Protein AF-A0A4Q3FQP2-F1 (afdb_monomer_lite)

Foldseek 3Di:
DDQWQEEEEQEALAAPPDPQLLVLLLVVLVVCVVSNHEYEYQQACGHSVVSSQVSNVVSVHAYEHEYEPVVCVVRVGDPPHPYYHYDPDDVVSLVVSVVRGQAYEYDDYDPVSVVSVVVVVVCVVVVVDDRYYYYPQTPNSCVCQADPVRAGADNVRHGDDPVNVVDPDDDPFDKDKDKDKDKDWDWDQDPFWIKIKIKMKMWIWIFTPRDPDGQWIKIKIKIKIKIKTWGDQDQQKIKIKIKIKMKMFIDTPHNFAFFAGKIKIKIKIKIKMWGDDDQKIKIKMKMKMKMKMWGDWDQDPNRTQWDIAIDIDIDMKMKMKMKGPPDPFKIKIKMKIKDKDDDDRSQAITAGADPVQQAGEDHNVPQHIKMKTKIKMKMWGDDQFKTKMKMKMKMKIFFDKDWDFDVPQWDWDQDPVRDTDIHTYIHIGTFIKMKIWMKMWMWGPPDPFWIWIKIWIAMFMARPRVGAGEAQGFATKIKIKIKGQDDDPQWHRWIKMKMKIKGDWACGHDPRADDTFHIDIKIKIKTKIWGCPPPWTKIKMKIKIRQVQDFGDTSNDCFAQRNRDVVGSHGGDTDDGIDIDIDIDTDDDPDD

Secondary structure (DSSP, 8-state):
-PPP-EEEEE--S--TT-HHHHHHHHHHHHHHHHTTPEEEE--B-SHHHHHHHHHHHHTT--EEEEEEHHHHTTTTB-TTSSEEEEESSHHHHHHHHHHT-SEEEE-S--HHHHHHHHHHHHHHHTTS----EEE--GGGTTTTTB-TTS-BB-TTSPBP-TTGGG--PPPSSEEEEEEEEEEEEEEEEETTEEEEEEEEEEEEEEEEESSSS-SEEEEEEEEEEEEEEEEPPBTTEEEEEEEEEEEEEEEE-SSB-SS--EEEEEEEEEEEEEEEETTEEEEEEEEEEEEEEEEPPEEETTEEEE--EEEEEEEEEEEEEEEEEEETTEEEEEEEEEEEEPPPHHHHH-EEEEGGGTEEEE--TTPPPEEEEEEEEEEEEE-SSEEEEEEEEEEEEEEEEEEEEEEEEEEEEE-TTS-EEEEEEEEEEEEEEEEEEEEEEEEEEEETTEEEEEEEEEEEEEETTTTEEPSSPPPPEEEEEEEE----TTEEEEEEEEEEEEEPPB----TTT---B--EEEEEEEEEEEEEETTEEEEEEEEEESTT------TT-TTSTTTS-SSSTT--PPPP-SEEEEEEE-------

Radius of gyration: 34.85 Å; chains: 1; bounding box: 79×63×95 Å

pLDDT: mean 92.86, std 7.22, range [47.91, 98.69]

Structure (mmCIF, N/CA/C/O backbone):
data_AF-A0A4Q3FQP2-F1
#
_entry.id   AF-A0A4Q3FQP2-F1
#
loop_
_atom_site.group_PDB
_atom_site.id
_atom_site.type_symbol
_atom_site.label_atom_id
_atom_site.label_alt_id
_atom_site.label_comp_id
_atom_site.label_asym_id
_atom_site.label_entity_id
_atom_site.label_seq_id
_atom_site.pdbx_PDB_ins_code
_atom_site.Cartn_x
_atom_site.Cartn_y
_atom_site.Cartn_z
_atom_site.occupancy
_atom_site.B_iso_or_equiv
_atom_site.auth_seq_id
_atom_site.auth_comp_id
_atom_site.auth_asym_id
_atom_site.auth_atom_id
_atom_site.pdbx_PDB_model_num
ATOM 1 N N . MET A 1 1 ? 55.016 -7.166 -27.512 1.00 53.62 1 MET A N 1
ATOM 2 C CA . MET A 1 1 ? 53.764 -7.860 -27.885 1.00 53.62 1 MET A CA 1
ATOM 3 C C . MET A 1 1 ? 54.142 -9.128 -28.628 1.00 53.62 1 MET A C 1
ATOM 5 O O . MET A 1 1 ? 55.042 -9.060 -29.457 1.00 53.62 1 MET A O 1
ATOM 9 N N . ASN A 1 2 ? 53.525 -10.265 -28.299 1.00 61.00 2 ASN A N 1
ATOM 10 C CA . ASN A 1 2 ? 53.725 -11.503 -29.057 1.00 61.00 2 ASN A CA 1
ATOM 11 C C . ASN A 1 2 ? 53.200 -11.321 -30.487 1.00 61.00 2 ASN A C 1
ATOM 13 O O . ASN A 1 2 ? 52.238 -10.586 -30.706 1.00 61.00 2 ASN A O 1
ATOM 17 N N . LYS A 1 3 ? 53.842 -11.973 -31.457 1.00 80.12 3 LYS A N 1
ATOM 18 C CA . LYS A 1 3 ? 53.372 -11.993 -32.844 1.00 80.12 3 LYS A CA 1
ATOM 19 C C . LYS A 1 3 ? 52.034 -12.744 -32.898 1.00 80.12 3 LYS A C 1
ATOM 21 O O . LYS A 1 3 ? 51.997 -13.911 -32.520 1.00 80.12 3 LYS A O 1
ATOM 26 N N . LEU A 1 4 ? 50.964 -12.077 -33.336 1.00 89.38 4 LEU A N 1
ATOM 27 C CA . LEU A 1 4 ? 49.653 -12.699 -33.555 1.00 89.38 4 LEU A CA 1
ATOM 28 C C . LEU A 1 4 ? 49.734 -13.584 -34.804 1.00 89.38 4 LEU A C 1
ATOM 30 O O . LEU A 1 4 ? 50.035 -13.073 -35.880 1.00 89.38 4 LEU A O 1
ATOM 34 N N . ASN A 1 5 ? 49.483 -14.887 -34.671 1.00 94.81 5 ASN A N 1
ATOM 35 C CA . ASN A 1 5 ? 49.400 -15.807 -35.812 1.00 94.81 5 ASN A CA 1
ATOM 36 C C . ASN A 1 5 ? 47.943 -16.154 -36.148 1.00 94.81 5 ASN A C 1
ATOM 38 O O . ASN A 1 5 ? 47.645 -16.569 -37.268 1.00 94.81 5 ASN A O 1
ATOM 42 N N . SER A 1 6 ? 47.036 -15.982 -35.185 1.00 96.81 6 SER A N 1
ATOM 43 C CA . SER A 1 6 ? 45.615 -16.293 -35.312 1.00 96.81 6 SER A CA 1
ATOM 44 C C . SER A 1 6 ? 44.744 -15.293 -34.550 1.00 96.81 6 SER A C 1
ATOM 46 O O . SER A 1 6 ? 45.098 -14.863 -33.451 1.00 96.81 6 SER A O 1
ATOM 48 N N . VAL A 1 7 ? 43.598 -14.919 -35.115 1.00 97.56 7 VAL A N 1
ATOM 49 C CA . VAL A 1 7 ? 42.620 -14.031 -34.471 1.00 97.56 7 VAL A CA 1
ATOM 50 C C . VAL A 1 7 ? 41.221 -14.611 -34.618 1.00 97.56 7 VAL A C 1
ATOM 52 O O . VAL A 1 7 ? 40.803 -14.966 -35.720 1.00 97.56 7 VAL A O 1
ATOM 55 N N . CYS A 1 8 ? 40.493 -14.671 -33.506 1.00 97.69 8 CYS A N 1
ATOM 56 C CA . CYS A 1 8 ? 39.078 -15.000 -33.506 1.00 97.69 8 CYS A CA 1
ATOM 57 C C . CYS A 1 8 ? 38.264 -13.781 -33.941 1.00 97.69 8 CYS A C 1
ATOM 59 O O . CYS A 1 8 ? 38.445 -12.707 -33.368 1.00 97.69 8 CYS A O 1
ATOM 61 N N . VAL A 1 9 ? 37.354 -13.936 -34.898 1.00 97.19 9 VAL A N 1
ATOM 62 C CA . VAL A 1 9 ? 36.410 -12.887 -35.288 1.00 97.19 9 VAL A CA 1
ATOM 63 C C . VAL A 1 9 ? 34.997 -13.298 -34.892 1.00 97.19 9 VAL A C 1
ATOM 65 O O . VAL A 1 9 ? 34.402 -14.192 -35.497 1.00 97.19 9 VAL A O 1
ATOM 68 N N . TYR A 1 10 ? 34.445 -12.610 -33.894 1.00 95.81 10 TYR A N 1
ATOM 69 C CA . TYR A 1 10 ? 33.033 -12.703 -33.534 1.00 95.81 10 TYR A CA 1
ATOM 70 C C . TYR A 1 10 ? 32.243 -11.690 -34.362 1.00 95.81 10 TYR A C 1
ATOM 72 O O . TYR A 1 10 ? 32.561 -10.500 -34.377 1.00 95.81 10 TYR A O 1
ATOM 80 N N . CYS A 1 11 ? 31.224 -12.149 -35.086 1.00 91.94 11 CYS A N 1
ATOM 81 C CA . CYS A 1 11 ? 30.434 -11.294 -35.969 1.00 91.94 11 CYS A CA 1
ATOM 82 C C . CYS A 1 11 ? 29.012 -11.827 -36.179 1.00 91.94 11 CYS A C 1
ATOM 84 O O . CYS A 1 11 ? 28.709 -12.977 -35.856 1.00 91.94 11 CYS A O 1
ATOM 86 N N . GLY A 1 12 ? 28.118 -10.975 -36.688 1.00 85.69 12 GLY A N 1
ATOM 87 C CA . GLY A 1 12 ? 26.713 -11.324 -36.882 1.00 85.69 12 GLY A CA 1
ATOM 88 C C . GLY A 1 12 ? 26.451 -12.309 -38.031 1.00 85.69 12 GLY A C 1
ATOM 89 O O . GLY A 1 12 ? 27.048 -12.233 -39.105 1.00 85.69 12 GLY A O 1
ATOM 90 N N . SER A 1 13 ? 25.450 -13.174 -37.857 1.00 80.06 13 SER A N 1
ATOM 91 C CA . SER A 1 13 ? 24.893 -14.033 -38.919 1.00 80.06 13 SER A CA 1
ATOM 92 C C . SER A 1 13 ? 24.007 -13.282 -39.926 1.00 80.06 13 SER A C 1
ATOM 94 O O . SER A 1 13 ? 23.486 -13.883 -40.864 1.00 80.06 13 SER A O 1
ATOM 96 N N . ASN A 1 14 ? 23.854 -11.962 -39.775 1.00 82.00 14 ASN A N 1
ATOM 97 C CA . ASN A 1 14 ? 23.130 -11.088 -40.695 1.00 82.00 14 ASN A CA 1
ATOM 98 C C . ASN A 1 14 ? 24.009 -9.889 -41.074 1.00 82.00 14 ASN A C 1
ATOM 100 O O . ASN A 1 14 ? 24.557 -9.231 -40.196 1.00 82.00 14 ASN A O 1
ATOM 104 N N . PHE A 1 15 ? 24.137 -9.620 -42.374 1.00 81.75 15 PHE A N 1
ATOM 105 C CA . PHE A 1 15 ? 24.925 -8.506 -42.906 1.00 81.75 15 PHE A CA 1
ATOM 106 C C . PHE A 1 15 ? 24.093 -7.235 -43.130 1.00 81.75 15 PHE A C 1
ATOM 108 O O . PHE A 1 15 ? 24.687 -6.178 -43.231 1.00 81.75 15 PHE A O 1
ATOM 115 N N . ASN A 1 16 ? 22.757 -7.327 -43.213 1.00 79.44 16 ASN A N 1
ATOM 116 C CA . ASN A 1 16 ? 21.790 -6.237 -43.452 1.00 79.44 16 ASN A CA 1
ATOM 117 C C . ASN A 1 16 ? 22.019 -5.302 -44.671 1.00 79.44 16 ASN A C 1
ATOM 119 O O . ASN A 1 16 ? 21.120 -4.531 -44.994 1.00 79.44 16 ASN A O 1
ATOM 123 N N . GLY A 1 17 ? 23.145 -5.407 -45.385 1.00 83.75 17 GLY A N 1
ATOM 124 C CA . GLY A 1 17 ? 23.445 -4.631 -46.588 1.00 83.75 17 GLY A CA 1
ATOM 125 C C . GLY A 1 17 ? 24.224 -3.330 -46.363 1.00 83.75 17 GLY A C 1
ATOM 126 O O . GLY A 1 17 ? 24.397 -2.596 -47.332 1.00 83.75 17 GLY A O 1
ATOM 127 N N . ASP A 1 18 ? 24.698 -3.031 -45.146 1.00 88.25 18 ASP A N 1
ATOM 128 C CA . ASP A 1 18 ? 25.414 -1.780 -44.832 1.00 88.25 18 ASP A CA 1
ATOM 129 C C . ASP A 1 18 ? 26.742 -1.637 -45.629 1.00 88.25 18 ASP A C 1
ATOM 131 O O . ASP A 1 18 ? 27.679 -2.427 -45.437 1.00 88.25 18 ASP A O 1
ATOM 135 N N . PRO A 1 19 ? 26.868 -0.624 -46.517 1.00 92.12 19 PRO A N 1
ATOM 136 C CA . PRO A 1 19 ? 28.073 -0.398 -47.317 1.00 92.12 19 PRO A CA 1
ATOM 137 C C . PRO A 1 19 ? 29.335 -0.079 -46.502 1.00 92.12 19 PRO A C 1
ATOM 139 O O . PRO A 1 19 ? 30.431 -0.488 -46.895 1.00 92.12 19 PRO A O 1
ATOM 142 N N . GLU A 1 20 ? 29.216 0.621 -45.371 1.00 92.88 20 GLU A N 1
ATOM 143 C CA . GLU A 1 20 ? 30.379 0.950 -44.535 1.00 92.88 20 GLU A CA 1
ATOM 144 C C . GLU A 1 20 ? 30.845 -0.282 -43.757 1.00 92.88 20 GLU A C 1
ATOM 146 O O . GLU A 1 20 ? 32.049 -0.544 -43.668 1.00 92.88 20 GLU A O 1
ATOM 151 N N . LEU A 1 21 ? 29.908 -1.122 -43.304 1.00 92.19 21 LEU A N 1
ATOM 152 C CA . LEU A 1 21 ? 30.238 -2.430 -42.738 1.00 92.19 21 LEU A CA 1
ATOM 153 C C . LEU A 1 21 ? 30.932 -3.327 -43.769 1.00 92.19 21 LEU A C 1
ATOM 155 O O . LEU A 1 21 ? 31.950 -3.942 -43.451 1.00 92.19 21 LEU A O 1
ATOM 159 N N . ARG A 1 22 ? 30.467 -3.353 -45.027 1.00 94.56 22 ARG A N 1
ATOM 160 C CA . ARG A 1 22 ? 31.138 -4.097 -46.111 1.00 94.56 22 ARG A CA 1
ATOM 161 C C . ARG A 1 22 ? 32.587 -3.663 -46.294 1.00 94.56 22 ARG A C 1
ATOM 163 O O . ARG A 1 22 ? 33.461 -4.515 -46.474 1.00 94.56 22 ARG A O 1
ATOM 170 N N . LYS A 1 23 ? 32.825 -2.351 -46.289 1.00 94.88 23 LYS A N 1
ATOM 171 C CA . LYS A 1 23 ? 34.148 -1.746 -46.457 1.00 94.88 23 LYS A CA 1
ATOM 172 C C . LYS A 1 23 ? 35.064 -2.080 -45.283 1.00 94.88 23 LYS A C 1
ATOM 174 O O . LYS A 1 23 ? 36.202 -2.478 -45.516 1.00 94.88 23 LYS A O 1
ATOM 179 N N . ALA A 1 24 ? 34.563 -1.995 -44.052 1.00 95.12 24 ALA A N 1
ATOM 180 C CA . ALA A 1 24 ? 35.304 -2.382 -42.855 1.00 95.12 24 ALA A CA 1
ATOM 181 C C . ALA A 1 24 ? 35.663 -3.879 -42.857 1.00 95.12 24 ALA A C 1
ATOM 183 O O . ALA A 1 24 ? 36.810 -4.230 -42.586 1.00 95.12 24 ALA A O 1
ATOM 184 N N . ILE A 1 25 ? 34.723 -4.753 -43.243 1.00 95.31 25 ILE A N 1
ATOM 185 C CA . ILE A 1 25 ? 34.967 -6.195 -43.410 1.00 95.31 25 ILE A CA 1
ATOM 186 C C . ILE A 1 25 ? 36.083 -6.438 -44.432 1.00 95.31 25 ILE A C 1
ATOM 188 O O . ILE A 1 25 ? 37.024 -7.178 -44.144 1.00 95.31 25 ILE A O 1
ATOM 192 N N . LYS A 1 26 ? 36.017 -5.777 -45.598 1.00 95.38 26 LYS A N 1
ATOM 193 C CA . LYS A 1 26 ? 37.033 -5.929 -46.647 1.00 95.38 26 LYS A CA 1
ATOM 194 C C . LYS A 1 26 ? 38.413 -5.494 -46.164 1.00 95.38 26 LYS A C 1
ATOM 196 O O . LYS A 1 26 ? 39.392 -6.207 -46.358 1.00 95.38 26 LYS A O 1
ATOM 201 N N . GLN A 1 27 ? 38.481 -4.339 -45.505 1.00 96.62 27 GLN A N 1
ATOM 202 C CA . GLN A 1 27 ? 39.723 -3.814 -44.943 1.00 96.62 27 GLN A CA 1
ATOM 203 C C . GLN A 1 27 ? 40.311 -4.756 -43.891 1.00 96.62 27 GLN A C 1
ATOM 205 O O . GLN A 1 27 ? 41.514 -5.011 -43.910 1.00 96.62 27 GLN A O 1
ATOM 210 N N . LEU A 1 28 ? 39.477 -5.298 -42.999 1.00 96.62 28 LEU A N 1
ATOM 211 C CA . LEU A 1 28 ? 39.916 -6.268 -42.002 1.00 96.62 28 LEU A CA 1
ATOM 212 C C . LEU A 1 28 ? 40.473 -7.531 -42.672 1.00 96.62 28 LEU A C 1
ATOM 214 O O . LEU A 1 28 ? 41.574 -7.958 -42.327 1.00 96.62 28 LEU A O 1
ATOM 218 N N . ALA A 1 29 ? 39.765 -8.086 -43.659 1.00 97.06 29 ALA A N 1
ATOM 219 C CA . ALA A 1 29 ? 40.224 -9.246 -44.419 1.00 97.06 29 ALA A CA 1
ATOM 220 C C . ALA A 1 29 ? 41.588 -8.992 -45.087 1.00 97.06 29 ALA A C 1
ATOM 222 O O . ALA A 1 29 ? 42.524 -9.770 -44.899 1.00 97.06 29 ALA A O 1
ATOM 223 N N . ASP A 1 30 ? 41.737 -7.866 -45.791 1.00 96.62 30 ASP A N 1
ATOM 224 C CA . ASP A 1 30 ? 42.982 -7.497 -46.474 1.00 96.62 30 ASP A CA 1
ATOM 225 C C . ASP A 1 30 ? 44.155 -7.347 -45.494 1.00 96.62 30 ASP A C 1
ATOM 227 O O . ASP A 1 30 ? 45.277 -7.772 -45.785 1.00 96.62 30 ASP A O 1
ATOM 231 N N . VAL A 1 31 ? 43.909 -6.774 -44.311 1.00 96.19 31 VAL A N 1
ATOM 232 C CA . VAL A 1 31 ? 44.923 -6.635 -43.256 1.00 96.19 31 VAL A CA 1
ATOM 233 C C . VAL A 1 31 ? 45.340 -7.997 -42.707 1.00 96.19 31 VAL A C 1
ATOM 235 O O . VAL A 1 31 ? 46.542 -8.250 -42.600 1.00 96.19 31 VAL A O 1
ATOM 238 N N . LEU A 1 32 ? 44.384 -8.874 -42.382 1.00 96.44 32 LEU A N 1
ATOM 239 C CA . LEU A 1 32 ? 44.679 -10.208 -41.852 1.00 96.44 32 LEU A CA 1
ATOM 240 C C . LEU A 1 32 ? 45.528 -11.017 -42.841 1.00 96.44 32 LEU A C 1
ATOM 242 O O . LEU A 1 32 ? 46.558 -11.568 -42.454 1.00 96.44 32 LEU A O 1
ATOM 246 N N . VAL A 1 33 ? 45.168 -11.006 -44.127 1.00 96.56 33 VAL A N 1
ATOM 247 C CA . VAL A 1 33 ? 45.923 -11.711 -45.173 1.00 96.56 33 VAL A CA 1
ATOM 248 C C . VAL A 1 33 ? 47.309 -11.106 -45.381 1.00 96.56 33 VAL A C 1
ATOM 250 O O . VAL A 1 33 ? 48.301 -11.834 -45.381 1.00 96.56 33 VAL A O 1
ATOM 253 N N . LYS A 1 34 ? 47.417 -9.775 -45.485 1.00 96.44 34 LYS A N 1
ATOM 254 C CA . LYS A 1 34 ? 48.707 -9.086 -45.664 1.00 96.44 34 LYS A CA 1
ATOM 255 C C . LYS A 1 34 ? 49.685 -9.360 -44.518 1.00 96.44 34 LYS A C 1
ATOM 257 O O . LYS A 1 34 ? 50.893 -9.396 -44.742 1.00 96.44 34 LYS A O 1
ATOM 262 N N . GLN A 1 35 ? 49.176 -9.534 -43.300 1.00 95.44 35 GLN A N 1
ATOM 263 C CA . GLN A 1 35 ? 49.971 -9.851 -42.109 1.00 95.44 35 GLN A CA 1
ATOM 264 C C . GLN A 1 35 ? 50.176 -11.361 -41.899 1.00 95.44 35 GLN A C 1
ATOM 266 O O . GLN A 1 35 ? 50.860 -11.753 -40.953 1.00 95.44 35 GLN A O 1
ATOM 271 N N . ASN A 1 36 ? 49.626 -12.204 -42.781 1.00 95.62 36 ASN A N 1
ATOM 272 C CA . ASN A 1 36 ? 49.634 -13.662 -42.679 1.00 95.62 36 ASN A CA 1
ATOM 273 C C . ASN A 1 36 ? 49.042 -14.175 -41.348 1.00 95.62 36 ASN A C 1
ATOM 275 O O . ASN A 1 36 ? 49.604 -15.060 -40.699 1.00 95.62 36 ASN A O 1
ATOM 279 N N . ILE A 1 37 ? 47.922 -13.579 -40.925 1.00 97.25 37 ILE A N 1
ATOM 280 C CA . ILE A 1 37 ? 47.172 -13.937 -39.717 1.00 97.25 37 ILE A CA 1
ATOM 281 C C . ILE A 1 37 ? 45.980 -14.809 -40.117 1.00 97.25 37 ILE A C 1
ATOM 283 O O . ILE A 1 37 ? 45.163 -14.422 -40.953 1.00 97.25 37 ILE A O 1
ATOM 287 N N . LYS A 1 38 ? 45.854 -15.980 -39.490 1.00 97.56 38 LYS A N 1
ATOM 288 C CA . LYS A 1 38 ? 44.717 -16.890 -39.673 1.00 97.56 38 LYS A CA 1
ATOM 289 C C . LYS A 1 38 ? 43.463 -16.350 -38.975 1.00 97.56 38 LYS A C 1
ATOM 291 O O . LYS A 1 38 ? 43.542 -15.948 -37.815 1.00 97.56 38 LYS A O 1
ATOM 296 N N . MET A 1 39 ? 42.301 -16.422 -39.625 1.00 97.81 39 MET A N 1
ATOM 297 C CA . MET A 1 39 ? 41.018 -16.140 -38.969 1.00 97.81 39 MET A CA 1
ATOM 298 C C . MET A 1 39 ? 40.419 -17.410 -38.353 1.00 97.81 39 MET A C 1
ATOM 300 O O . MET A 1 39 ? 40.329 -18.438 -39.022 1.00 97.81 39 MET A O 1
ATOM 304 N N . VAL A 1 40 ? 39.955 -17.319 -37.107 1.00 97.75 40 VAL A N 1
ATOM 305 C CA . VAL A 1 40 ? 39.094 -18.313 -36.447 1.00 97.75 40 VAL A CA 1
ATOM 306 C C . VAL A 1 40 ? 37.701 -17.702 -36.275 1.00 97.75 40 VAL A C 1
ATOM 308 O O . VAL A 1 40 ? 37.594 -16.539 -35.905 1.00 97.75 40 VAL A O 1
ATOM 311 N N . TYR A 1 41 ? 36.621 -18.427 -36.564 1.00 95.12 41 TYR A N 1
ATOM 312 C CA . TYR A 1 41 ? 35.251 -17.895 -36.431 1.00 95.12 41 TYR A CA 1
ATOM 313 C C . TYR A 1 41 ? 34.204 -19.011 -36.250 1.00 95.12 41 TYR A C 1
ATOM 315 O O . TYR A 1 41 ? 34.540 -20.195 -36.248 1.00 95.12 41 TYR A O 1
ATOM 323 N N . GLY A 1 42 ? 32.927 -18.637 -36.127 1.00 91.06 42 GLY A N 1
ATOM 324 C CA . GLY A 1 42 ? 31.804 -19.540 -35.835 1.00 91.06 42 GLY A CA 1
ATOM 325 C C . GLY A 1 42 ? 31.388 -20.531 -36.934 1.00 91.06 42 GLY A C 1
ATOM 326 O O . GLY A 1 42 ? 30.465 -21.314 -36.722 1.00 91.06 42 GLY A O 1
ATOM 327 N N . GLY A 1 43 ? 32.030 -20.508 -38.107 1.00 89.88 43 GLY A N 1
ATOM 328 C CA . GLY A 1 43 ? 31.860 -21.529 -39.151 1.00 89.88 43 GLY A CA 1
ATOM 329 C C . GLY A 1 43 ? 30.643 -21.388 -40.078 1.00 89.88 43 GLY A C 1
ATOM 330 O O . GLY A 1 43 ? 30.528 -22.183 -41.011 1.00 89.88 43 GLY A O 1
ATOM 331 N N . GLY A 1 44 ? 29.749 -20.417 -39.865 1.00 87.12 44 GLY A N 1
ATOM 332 C CA . GLY A 1 44 ? 28.558 -20.199 -40.704 1.00 87.12 44 GLY A CA 1
ATOM 333 C C . GLY A 1 44 ? 28.856 -19.495 -42.037 1.00 87.12 44 GLY A C 1
ATOM 334 O O . GLY A 1 44 ? 29.744 -18.652 -42.108 1.00 87.12 44 GLY A O 1
ATOM 335 N N . SER A 1 45 ? 28.093 -19.796 -43.096 1.00 84.88 45 SER A N 1
ATOM 336 C CA . SER A 1 45 ? 28.300 -19.224 -44.442 1.00 84.88 45 SER A CA 1
ATOM 337 C C . SER A 1 45 ? 27.408 -18.023 -44.778 1.00 84.88 45 SER A C 1
ATOM 339 O O . SER A 1 45 ? 27.290 -17.649 -45.944 1.00 84.88 45 SER A O 1
ATOM 341 N N . VAL A 1 46 ? 26.715 -17.451 -43.792 1.00 83.25 46 VAL A N 1
ATOM 342 C CA . VAL A 1 46 ? 25.691 -16.413 -43.994 1.00 83.25 46 VAL A CA 1
ATOM 343 C C . VAL A 1 46 ? 26.027 -15.126 -43.241 1.00 83.25 46 VAL A C 1
ATOM 345 O O . VAL A 1 46 ? 26.746 -15.141 -42.244 1.00 83.25 46 VAL A O 1
ATOM 348 N N . GLY A 1 47 ? 25.500 -13.997 -43.716 1.00 87.62 47 GLY A N 1
ATOM 349 C CA . GLY A 1 47 ? 25.705 -12.690 -43.089 1.00 87.62 47 GLY A CA 1
ATOM 350 C C . GLY A 1 47 ? 27.164 -12.237 -43.086 1.00 87.62 47 GLY A C 1
ATOM 351 O O . GLY A 1 47 ? 27.904 -12.515 -44.027 1.00 87.62 47 GLY A O 1
ATOM 352 N N . VAL A 1 48 ? 27.577 -11.525 -42.030 1.00 89.88 48 VAL A N 1
ATOM 353 C CA . VAL A 1 48 ? 28.950 -10.998 -41.906 1.00 89.88 48 VAL A CA 1
ATOM 354 C C . VAL A 1 48 ? 29.969 -12.137 -41.888 1.00 89.88 48 VAL A C 1
ATOM 356 O O . VAL A 1 48 ? 31.014 -12.018 -42.522 1.00 89.88 48 VAL A O 1
ATOM 359 N N . MET A 1 49 ? 29.624 -13.250 -41.229 1.00 89.38 49 MET A N 1
ATOM 360 C CA . MET A 1 49 ? 30.434 -14.470 -41.146 1.00 89.38 49 MET A CA 1
ATOM 361 C C . MET A 1 49 ? 30.840 -15.008 -42.525 1.00 89.38 49 MET A C 1
ATOM 363 O O . MET A 1 49 ? 32.021 -15.261 -42.753 1.00 89.38 49 MET A O 1
ATOM 367 N N . GLY A 1 50 ? 29.887 -15.136 -43.453 1.00 90.44 50 GLY A N 1
ATOM 368 C CA . GLY A 1 50 ? 30.178 -15.587 -44.818 1.00 90.44 50 GLY A CA 1
ATOM 369 C C . GLY A 1 50 ? 31.028 -14.579 -45.592 1.00 90.44 50 GLY A C 1
ATOM 370 O O . GLY A 1 50 ? 32.062 -14.936 -46.146 1.00 90.44 50 GLY A O 1
ATOM 371 N N . VAL A 1 51 ? 30.642 -13.298 -45.553 1.00 93.00 51 VAL A N 1
ATOM 372 C CA . VAL A 1 51 ? 31.312 -12.234 -46.321 1.00 93.00 51 VAL A CA 1
ATOM 373 C C . VAL A 1 51 ? 32.792 -12.103 -45.951 1.00 93.00 51 VAL A C 1
ATOM 375 O O . VAL A 1 51 ? 33.634 -12.005 -46.842 1.00 93.00 51 VAL A O 1
ATOM 378 N N . ILE A 1 52 ? 33.130 -12.113 -44.656 1.00 95.00 52 ILE A N 1
ATOM 379 C CA . ILE A 1 52 ? 34.532 -12.002 -44.231 1.00 95.00 52 ILE A CA 1
ATOM 380 C C . ILE A 1 52 ? 35.336 -13.267 -44.548 1.00 95.00 52 ILE A C 1
ATOM 382 O O . ILE A 1 52 ? 36.492 -13.164 -44.958 1.00 95.00 52 ILE A O 1
ATOM 386 N N . ALA A 1 53 ? 34.738 -14.454 -44.390 1.00 95.44 53 ALA A N 1
ATOM 387 C CA . ALA A 1 53 ? 35.399 -15.714 -44.715 1.00 95.44 53 ALA A CA 1
ATOM 388 C C . ALA A 1 53 ? 35.742 -15.785 -46.210 1.00 95.44 53 ALA A C 1
ATOM 390 O O . ALA A 1 53 ? 36.890 -16.070 -46.556 1.00 95.44 53 ALA A O 1
ATOM 391 N N . ASP A 1 54 ? 34.788 -15.447 -47.080 1.00 95.12 54 ASP A N 1
ATOM 392 C CA . ASP A 1 54 ? 34.982 -15.413 -48.530 1.00 95.12 54 ASP A CA 1
ATOM 393 C C . ASP A 1 54 ? 36.039 -14.383 -48.949 1.00 95.12 54 ASP A C 1
ATOM 395 O O . ASP A 1 54 ? 36.920 -14.705 -49.746 1.00 95.12 54 ASP A O 1
ATOM 399 N N . ASP A 1 55 ? 36.007 -13.167 -48.393 1.00 96.00 55 ASP A N 1
ATOM 400 C CA . ASP A 1 55 ? 36.996 -12.129 -48.708 1.00 96.00 55 ASP A CA 1
ATOM 401 C C . ASP A 1 55 ? 38.430 -12.558 -48.358 1.00 96.00 55 ASP A C 1
ATOM 403 O O . ASP A 1 55 ? 39.361 -12.292 -49.125 1.00 96.00 55 ASP A O 1
ATOM 407 N N . ILE A 1 56 ? 38.618 -13.225 -47.212 1.00 97.00 56 ILE A N 1
ATOM 408 C CA . ILE A 1 56 ? 39.927 -13.740 -46.783 1.00 97.00 56 ILE A CA 1
ATOM 409 C C . ILE A 1 56 ? 40.387 -14.866 -47.711 1.00 97.00 56 ILE A C 1
ATOM 411 O O . ILE A 1 56 ? 41.540 -14.864 -48.145 1.00 97.00 56 ILE A O 1
ATOM 415 N N . LEU A 1 57 ? 39.504 -15.814 -48.037 1.00 95.94 57 LEU A N 1
ATOM 416 C CA . LEU A 1 57 ? 39.822 -16.943 -48.917 1.00 95.94 57 LEU A CA 1
ATOM 417 C C . LEU A 1 57 ? 40.166 -16.476 -50.338 1.00 95.94 57 LEU A C 1
ATOM 419 O O . LEU A 1 57 ? 41.161 -16.927 -50.904 1.00 95.94 57 LEU A O 1
ATOM 423 N N . GLN A 1 58 ? 39.404 -15.532 -50.899 1.00 94.69 58 GLN A N 1
ATOM 424 C CA . GLN A 1 58 ? 39.668 -14.951 -52.222 1.00 94.69 58 GLN A CA 1
ATOM 425 C C . GLN A 1 58 ? 41.004 -14.203 -52.282 1.00 94.69 58 GLN A C 1
ATOM 427 O O . GLN A 1 58 ? 41.663 -14.199 -53.320 1.00 94.69 58 GLN A O 1
ATOM 432 N N . ALA A 1 59 ? 41.427 -13.599 -51.170 1.00 93.94 59 ALA A N 1
ATOM 433 C CA . ALA A 1 59 ? 42.734 -12.962 -51.047 1.00 93.94 59 ALA A CA 1
ATOM 434 C C . ALA A 1 59 ? 43.887 -13.959 -50.779 1.00 93.94 59 ALA A C 1
ATOM 436 O O . ALA A 1 59 ? 45.040 -13.540 -50.691 1.00 93.94 59 ALA A O 1
ATOM 437 N N . GLY A 1 60 ? 43.612 -15.268 -50.679 1.00 93.44 60 GLY A N 1
ATOM 438 C CA . GLY A 1 60 ? 44.614 -16.316 -50.438 1.00 93.44 60 GLY A CA 1
ATOM 439 C C . GLY A 1 60 ? 44.960 -16.546 -48.961 1.00 93.44 60 GLY A C 1
ATOM 440 O O . GLY A 1 60 ? 45.990 -17.146 -48.657 1.00 93.44 60 GLY A O 1
ATOM 441 N N . GLY A 1 61 ? 44.128 -16.054 -48.041 1.00 95.38 61 GLY A N 1
ATOM 442 C CA . GLY A 1 61 ? 44.273 -16.243 -46.599 1.00 95.38 61 GLY A CA 1
ATOM 443 C C . GLY A 1 61 ? 43.797 -17.603 -46.085 1.00 95.38 61 GLY A C 1
ATOM 444 O O . GLY A 1 61 ? 43.323 -18.456 -46.830 1.00 95.38 61 GLY A O 1
ATOM 445 N N . THR A 1 62 ? 43.911 -17.802 -44.768 1.00 97.31 62 THR A N 1
ATOM 446 C CA . THR A 1 62 ? 43.501 -19.042 -44.085 1.00 97.31 62 THR A CA 1
ATOM 447 C C . THR A 1 62 ? 42.368 -18.785 -43.094 1.00 97.31 62 THR A C 1
ATOM 449 O O . THR A 1 62 ? 42.468 -17.876 -42.266 1.00 97.31 62 THR A O 1
ATOM 452 N N . VAL A 1 63 ? 41.326 -19.622 -43.138 1.00 97.50 63 VAL A N 1
ATOM 453 C CA . VAL A 1 63 ? 40.143 -19.532 -42.265 1.00 97.50 63 VAL A CA 1
ATOM 454 C C . VAL A 1 63 ? 39.857 -20.885 -41.609 1.00 97.50 63 VAL A C 1
ATOM 456 O O . VAL A 1 63 ? 39.693 -21.884 -42.310 1.00 97.50 63 VAL A O 1
ATOM 459 N N . THR A 1 64 ? 39.744 -20.903 -40.279 1.00 97.75 64 THR A N 1
ATOM 460 C CA . THR A 1 64 ? 39.268 -22.052 -39.494 1.00 97.75 64 THR A CA 1
ATOM 461 C C . THR A 1 64 ? 37.878 -21.749 -38.925 1.00 97.75 64 THR A C 1
ATOM 463 O O . THR A 1 64 ? 37.708 -20.829 -38.125 1.00 97.75 64 THR A O 1
ATOM 466 N N . GLY A 1 65 ? 36.869 -22.522 -39.324 1.00 95.75 65 GLY A N 1
ATOM 467 C CA . GLY A 1 65 ? 35.527 -22.479 -38.743 1.00 95.75 65 GLY A CA 1
ATOM 468 C C . GLY A 1 65 ? 35.381 -23.457 -37.580 1.00 95.75 65 GLY A C 1
ATOM 469 O O . GLY A 1 65 ? 35.864 -24.583 -37.662 1.00 95.75 65 GLY A O 1
ATOM 470 N N . VAL A 1 66 ? 34.701 -23.048 -36.510 1.00 95.50 66 VAL A N 1
ATOM 471 C CA . VAL A 1 66 ? 34.319 -23.925 -35.396 1.00 95.50 66 VAL A CA 1
ATOM 472 C C . VAL A 1 66 ? 32.810 -23.845 -35.206 1.00 95.50 66 VAL A C 1
ATOM 474 O O . VAL A 1 66 ? 32.283 -22.798 -34.837 1.00 95.50 66 VAL A O 1
ATOM 477 N N . ILE A 1 67 ? 32.105 -24.948 -35.444 1.00 91.19 67 ILE A N 1
ATOM 478 C CA . ILE A 1 67 ? 30.640 -24.971 -35.444 1.00 91.19 67 ILE A CA 1
ATOM 479 C C . ILE A 1 67 ? 30.119 -26.228 -34.738 1.00 91.19 67 ILE A C 1
ATOM 481 O O . ILE A 1 67 ? 30.628 -27.319 -34.980 1.00 91.19 67 ILE A O 1
ATOM 485 N N . PRO A 1 68 ? 29.119 -26.142 -33.849 1.00 90.19 68 PRO A N 1
ATOM 486 C CA . PRO A 1 68 ? 28.534 -27.332 -33.265 1.00 90.19 68 PRO A CA 1
ATOM 487 C C . PRO A 1 68 ? 27.660 -28.050 -34.294 1.00 90.19 68 PRO A C 1
ATOM 489 O O . PRO A 1 68 ? 27.060 -27.410 -35.163 1.00 90.19 68 PRO A O 1
ATOM 492 N N . GLN A 1 69 ? 27.532 -29.371 -34.161 1.00 85.75 69 GLN A N 1
ATOM 493 C CA . GLN A 1 69 ? 26.821 -30.205 -35.138 1.00 85.75 69 GLN A CA 1
ATOM 494 C C . GLN A 1 69 ? 25.404 -29.692 -35.448 1.00 85.75 69 GLN A C 1
ATOM 496 O O . GLN A 1 69 ? 25.007 -29.652 -36.606 1.00 85.75 69 GLN A O 1
ATOM 501 N N . PHE A 1 70 ? 24.661 -29.229 -34.439 1.00 82.88 70 PHE A N 1
ATOM 502 C CA . PHE A 1 70 ? 23.288 -28.747 -34.629 1.00 82.88 70 PHE A CA 1
ATOM 503 C C . PHE A 1 70 ? 23.188 -27.390 -35.361 1.00 82.88 70 PHE A C 1
ATOM 505 O O . PHE A 1 70 ? 22.125 -27.069 -35.892 1.00 82.88 70 PHE A O 1
ATOM 512 N N . LEU A 1 71 ? 24.257 -26.578 -35.388 1.00 82.12 71 LEU A N 1
ATOM 513 C CA . LEU A 1 71 ? 24.298 -25.329 -36.166 1.00 82.12 71 LEU A CA 1
ATOM 514 C C . LEU A 1 71 ? 24.812 -25.549 -37.585 1.00 82.12 71 LEU A C 1
ATOM 516 O O . LEU A 1 71 ? 24.458 -24.770 -38.464 1.00 82.12 71 LEU A O 1
ATOM 520 N N . MET A 1 72 ? 25.562 -26.624 -37.837 1.00 78.19 72 MET A N 1
ATOM 521 C CA . MET A 1 72 ? 25.975 -27.002 -39.191 1.00 78.19 72 MET A CA 1
ATOM 522 C C . MET A 1 72 ? 24.770 -27.107 -40.142 1.00 78.19 72 MET A C 1
ATOM 524 O O . MET A 1 72 ? 24.834 -26.629 -41.277 1.00 78.19 72 MET A O 1
ATOM 528 N N . ASP A 1 73 ? 23.659 -27.654 -39.638 1.00 70.62 73 ASP A N 1
ATOM 529 C CA . ASP A 1 73 ? 22.413 -27.852 -40.385 1.00 70.62 73 ASP A CA 1
ATOM 530 C C . ASP A 1 73 ? 21.544 -26.583 -40.466 1.00 70.62 73 ASP A C 1
ATOM 532 O O . ASP A 1 73 ? 20.750 -26.430 -41.393 1.00 70.62 73 ASP A O 1
ATOM 536 N N . LYS A 1 74 ? 21.687 -25.661 -39.503 1.00 67.62 74 LYS A N 1
ATOM 537 C CA . LYS A 1 74 ? 20.822 -24.478 -39.345 1.00 67.62 74 LYS A CA 1
ATOM 538 C C . LYS A 1 74 ? 21.420 -23.193 -39.924 1.00 67.62 74 LYS A C 1
ATOM 540 O O . LYS A 1 74 ? 20.690 -22.388 -40.492 1.00 67.62 74 LYS A O 1
ATOM 545 N N . GLU A 1 75 ? 22.724 -22.986 -39.763 1.00 62.31 75 GLU A N 1
ATOM 546 C CA . GLU A 1 75 ? 23.455 -21.781 -40.194 1.00 62.31 75 GLU A CA 1
ATOM 547 C C . GLU A 1 75 ? 24.200 -21.980 -41.519 1.00 62.31 75 GLU A C 1
ATOM 549 O O . GLU A 1 75 ? 24.874 -21.060 -41.977 1.00 62.31 75 GLU A O 1
ATOM 554 N N . VAL A 1 76 ? 24.055 -23.164 -42.133 1.00 72.38 76 VAL A N 1
ATOM 555 C CA . VAL A 1 76 ? 24.759 -23.602 -43.346 1.00 72.38 76 VAL A CA 1
ATOM 556 C C . VAL A 1 76 ? 26.265 -23.433 -43.163 1.00 72.38 76 VAL A C 1
ATOM 558 O O . VAL A 1 76 ? 26.846 -22.405 -43.500 1.00 72.38 76 VAL A O 1
ATOM 561 N N . GLY A 1 77 ? 26.931 -24.432 -42.585 1.00 79.69 77 GLY A N 1
ATOM 562 C CA . GLY A 1 77 ? 28.374 -24.310 -42.379 1.00 79.69 77 GLY A CA 1
ATOM 563 C C . GLY A 1 77 ? 29.141 -24.131 -43.696 1.00 79.69 77 GLY A C 1
ATOM 564 O O . GLY A 1 77 ? 28.832 -24.732 -44.731 1.00 79.69 77 GLY A O 1
ATOM 565 N N . HIS A 1 78 ? 30.155 -23.275 -43.653 1.00 86.50 78 HIS A N 1
ATOM 566 C CA . HIS A 1 78 ? 30.872 -22.812 -44.830 1.00 86.50 78 HIS A CA 1
ATOM 567 C C . HIS A 1 78 ? 31.795 -23.894 -45.405 1.00 86.50 78 HIS A C 1
ATOM 569 O O . HIS A 1 78 ? 32.881 -24.146 -44.892 1.00 86.50 78 HIS A O 1
ATOM 575 N N . LYS A 1 79 ? 31.398 -24.516 -46.521 1.00 85.88 79 LYS A N 1
ATOM 576 C CA . LYS A 1 79 ? 32.122 -25.657 -47.125 1.00 85.88 79 LYS A CA 1
ATOM 577 C C . LYS A 1 79 ? 33.493 -25.310 -47.720 1.00 85.88 79 LYS A C 1
ATOM 579 O O . LYS A 1 79 ? 34.285 -26.212 -47.955 1.00 85.88 79 LYS A O 1
ATOM 584 N N . GLY A 1 80 ? 33.749 -24.029 -47.990 1.00 88.38 80 GLY A N 1
ATOM 585 C CA . GLY A 1 80 ? 34.987 -23.548 -48.618 1.00 88.38 80 GLY A CA 1
ATOM 586 C C . GLY A 1 80 ? 36.093 -23.082 -47.664 1.00 88.38 80 GLY A C 1
ATOM 587 O O . GLY A 1 80 ? 37.119 -22.619 -48.149 1.00 88.38 80 GLY A O 1
ATOM 588 N N . VAL A 1 81 ? 35.904 -23.149 -46.337 1.00 93.81 81 VAL A N 1
ATOM 589 C CA . VAL A 1 81 ? 36.957 -22.720 -45.392 1.00 93.81 81 VAL A CA 1
ATOM 590 C C . VAL A 1 81 ? 38.135 -23.691 -45.396 1.00 93.81 81 VAL A C 1
ATOM 592 O O . VAL A 1 81 ? 37.979 -24.862 -45.734 1.00 93.81 81 VAL A O 1
ATOM 595 N N . THR A 1 82 ? 39.316 -23.218 -44.992 1.00 95.12 82 THR A N 1
ATOM 596 C CA . THR A 1 82 ? 40.534 -24.042 -44.977 1.00 95.12 82 THR A CA 1
ATOM 597 C C . THR A 1 82 ? 40.420 -25.220 -44.010 1.00 95.12 82 THR A C 1
ATOM 599 O O . THR A 1 82 ? 40.927 -26.303 -44.288 1.00 95.12 82 THR A O 1
ATOM 602 N N . GLU A 1 83 ? 39.756 -25.014 -42.874 1.00 95.81 83 GLU A N 1
ATOM 603 C CA . GLU A 1 83 ? 39.531 -26.043 -41.863 1.00 95.81 83 GLU A CA 1
ATOM 604 C C . GLU A 1 83 ? 38.169 -25.829 -41.196 1.00 95.81 83 GLU A C 1
ATOM 606 O O . GLU A 1 83 ? 37.820 -24.703 -40.841 1.00 95.81 83 GLU A O 1
ATOM 611 N N . MET A 1 84 ? 37.404 -26.903 -41.003 1.00 94.81 84 MET A N 1
ATOM 612 C CA . MET A 1 84 ? 36.142 -26.877 -40.264 1.00 94.81 84 MET A CA 1
ATOM 613 C C . MET A 1 84 ? 36.213 -27.865 -39.100 1.00 94.81 84 MET A C 1
ATOM 615 O O . MET A 1 84 ? 36.433 -29.057 -39.306 1.00 94.81 84 MET A O 1
ATOM 619 N N . ILE A 1 85 ? 36.005 -27.371 -37.882 1.00 95.81 85 ILE A N 1
ATOM 620 C CA . ILE A 1 85 ? 36.013 -28.154 -36.647 1.00 95.81 85 ILE A CA 1
ATOM 621 C C . ILE A 1 85 ? 34.584 -28.242 -36.127 1.00 95.81 85 ILE A C 1
ATOM 623 O O . ILE A 1 85 ? 33.959 -27.223 -35.829 1.00 95.81 85 ILE A O 1
ATOM 627 N N . ILE A 1 86 ? 34.081 -29.467 -35.989 1.00 93.75 86 ILE A N 1
ATOM 628 C CA . ILE A 1 86 ? 32.736 -29.717 -35.476 1.00 93.75 86 ILE A CA 1
ATOM 629 C C . ILE A 1 86 ? 32.807 -30.018 -33.977 1.00 93.75 86 ILE A C 1
ATOM 631 O O . ILE A 1 86 ? 33.585 -30.874 -33.558 1.00 93.75 86 ILE A O 1
ATOM 635 N N . THR A 1 87 ? 32.006 -29.322 -33.167 1.00 93.94 87 THR A N 1
ATOM 636 C CA . THR A 1 87 ? 31.907 -29.549 -31.712 1.00 93.94 87 THR A CA 1
ATOM 637 C C . THR A 1 87 ? 30.551 -30.131 -31.310 1.00 93.94 87 THR A C 1
ATOM 639 O O . THR A 1 87 ? 29.578 -30.088 -32.064 1.00 93.94 87 THR A O 1
ATOM 642 N N . GLU A 1 88 ? 30.455 -30.680 -30.099 1.00 91.69 88 GLU A N 1
ATOM 643 C CA . GLU A 1 88 ? 29.202 -31.281 -29.622 1.00 91.69 88 GLU A CA 1
ATOM 644 C C . GLU A 1 88 ? 28.215 -30.219 -29.119 1.00 91.69 88 GLU A C 1
ATOM 646 O O . GLU A 1 88 ? 27.002 -30.375 -29.239 1.00 91.69 88 GLU A O 1
ATOM 651 N N . ASN A 1 89 ? 28.725 -29.126 -28.543 1.00 89.94 89 ASN A N 1
ATOM 652 C CA . ASN A 1 89 ? 27.913 -28.079 -27.924 1.00 89.94 89 ASN A CA 1
ATOM 653 C C . ASN A 1 89 ? 28.557 -26.682 -28.025 1.00 89.94 89 ASN A C 1
ATOM 655 O O . ASN A 1 89 ? 29.697 -26.524 -28.474 1.00 89.94 89 ASN A O 1
ATOM 659 N N . MET A 1 90 ? 27.803 -25.663 -27.594 1.00 89.88 90 MET A N 1
ATOM 660 C CA . MET A 1 90 ? 28.218 -24.254 -27.636 1.00 89.88 90 MET A CA 1
ATOM 661 C C . MET A 1 90 ? 29.398 -23.932 -26.711 1.00 89.88 90 MET A C 1
ATOM 663 O O . MET A 1 90 ? 30.239 -23.118 -27.076 1.00 89.88 90 MET A O 1
ATOM 667 N N . HIS A 1 91 ? 29.510 -24.576 -25.546 1.00 90.19 91 HIS A N 1
ATOM 668 C CA . HIS A 1 91 ? 30.633 -24.331 -24.634 1.00 90.19 91 HIS A CA 1
ATOM 669 C C . HIS A 1 91 ? 31.953 -24.811 -25.242 1.00 90.19 91 HIS A C 1
ATOM 671 O O . HIS A 1 91 ? 32.929 -24.066 -25.278 1.00 90.19 91 HIS A O 1
ATOM 677 N N . GLN A 1 92 ? 31.964 -26.027 -25.797 1.00 92.94 92 GLN A N 1
ATOM 678 C CA . GLN A 1 92 ? 33.126 -26.564 -26.507 1.00 92.94 92 GLN A CA 1
ATOM 679 C C . GLN A 1 92 ? 33.491 -25.711 -27.729 1.00 92.94 92 GLN A C 1
ATOM 681 O O . GLN A 1 92 ? 34.676 -25.496 -27.971 1.00 92.94 92 GLN A O 1
ATOM 686 N N . ARG A 1 93 ? 32.496 -25.199 -28.476 1.00 93.12 93 ARG A N 1
ATOM 687 C CA . ARG A 1 93 ? 32.714 -24.280 -29.610 1.00 93.12 93 ARG A CA 1
ATOM 688 C C . ARG A 1 93 ? 33.524 -23.061 -29.162 1.00 93.12 93 ARG A C 1
ATOM 690 O O . ARG A 1 93 ? 34.598 -22.818 -29.704 1.00 93.12 93 ARG A O 1
ATOM 697 N N . LYS A 1 94 ? 33.041 -22.338 -28.149 1.00 93.00 94 LYS A N 1
ATOM 698 C CA . LYS A 1 94 ? 33.666 -21.095 -27.668 1.00 93.00 94 LYS A CA 1
ATOM 699 C C . LYS A 1 94 ? 35.040 -21.338 -27.052 1.00 93.00 94 LYS A C 1
ATOM 701 O O . LYS A 1 94 ? 35.989 -20.639 -27.401 1.00 93.00 94 LYS A O 1
ATOM 706 N N . GLN A 1 95 ? 35.187 -22.396 -26.247 1.00 93.12 95 GLN A N 1
ATOM 707 C CA . GLN A 1 95 ? 36.490 -22.808 -25.718 1.00 93.12 95 GLN A CA 1
ATOM 708 C C . GLN A 1 95 ? 37.484 -23.092 -26.851 1.00 93.12 95 GLN A C 1
ATOM 710 O O . GLN A 1 95 ? 38.593 -22.570 -26.844 1.00 93.12 95 GLN A O 1
ATOM 715 N N . LYS A 1 96 ? 37.080 -23.867 -27.864 1.00 96.31 96 LYS A N 1
ATOM 716 C CA . LYS A 1 96 ? 37.954 -24.224 -28.985 1.00 96.31 96 LYS A CA 1
ATOM 717 C C . LYS A 1 96 ? 38.347 -23.005 -29.819 1.00 96.31 96 LYS A C 1
ATOM 719 O O . LYS A 1 96 ? 39.510 -22.887 -30.195 1.00 96.31 96 LYS A O 1
ATOM 724 N N . MET A 1 97 ? 37.410 -22.094 -30.088 1.00 96.19 97 MET A N 1
ATOM 725 C CA . MET A 1 97 ? 37.695 -20.827 -30.773 1.00 96.19 97 MET A CA 1
ATOM 726 C C . MET A 1 97 ? 38.691 -19.975 -29.981 1.00 96.19 97 MET A C 1
ATOM 728 O O . MET A 1 97 ? 39.645 -19.450 -30.557 1.00 96.19 97 MET A O 1
ATOM 732 N N . ALA A 1 98 ? 38.513 -19.889 -28.662 1.00 94.38 98 ALA A N 1
ATOM 733 C CA . ALA A 1 98 ? 39.430 -19.183 -27.782 1.00 94.38 98 ALA A CA 1
ATOM 734 C C . ALA A 1 98 ? 40.814 -19.840 -27.739 1.00 94.38 98 ALA A C 1
ATOM 736 O O . ALA A 1 98 ? 41.809 -19.124 -27.823 1.00 94.38 98 ALA A O 1
ATOM 737 N N . ASP A 1 99 ? 40.907 -21.169 -27.657 1.00 94.81 99 ASP A N 1
ATOM 738 C CA . ASP A 1 99 ? 42.174 -21.913 -27.619 1.00 94.81 99 ASP A CA 1
ATOM 739 C C . ASP A 1 99 ? 42.989 -21.736 -28.906 1.00 94.81 99 ASP A C 1
ATOM 741 O O . ASP A 1 99 ? 44.208 -21.585 -28.846 1.00 94.81 99 ASP A O 1
ATOM 745 N N . LEU A 1 100 ? 42.316 -21.714 -30.061 1.00 96.56 100 LEU A N 1
ATOM 746 C CA . LEU A 1 100 ? 42.931 -21.593 -31.387 1.00 96.56 100 LEU A CA 1
ATOM 747 C C . LEU A 1 100 ? 43.362 -20.171 -31.767 1.00 96.56 100 LEU A C 1
ATOM 749 O O . LEU A 1 100 ? 43.920 -20.000 -32.848 1.00 96.56 100 LEU A O 1
ATOM 753 N N . SER A 1 101 ? 43.078 -19.175 -30.929 1.00 96.56 101 SER A N 1
ATOM 754 C CA . SER A 1 101 ? 43.260 -17.760 -31.266 1.00 96.56 101 SER A CA 1
ATOM 755 C C . SER A 1 101 ? 44.279 -17.082 -30.359 1.00 96.56 101 SER A C 1
ATOM 757 O O . SER A 1 101 ? 44.293 -17.325 -29.154 1.00 96.56 101 SER A O 1
ATOM 759 N N . ASP A 1 102 ? 45.094 -16.179 -30.902 1.00 96.44 102 ASP A N 1
ATOM 760 C CA . ASP A 1 102 ? 46.035 -15.354 -30.129 1.00 96.44 102 ASP A CA 1
ATOM 761 C C . ASP A 1 102 ? 45.418 -14.016 -29.690 1.00 96.44 102 ASP A C 1
ATOM 763 O O . ASP A 1 102 ? 45.948 -13.360 -28.795 1.00 96.44 102 ASP A O 1
ATOM 767 N N . GLY A 1 103 ? 44.292 -13.624 -30.291 1.00 96.44 103 GLY A N 1
ATOM 768 C CA . GLY A 1 103 ? 43.518 -12.424 -29.975 1.00 96.44 103 GLY A CA 1
ATOM 769 C C . GLY A 1 103 ? 42.091 -12.507 -30.516 1.00 96.44 103 GLY A C 1
ATOM 770 O O . GLY A 1 103 ? 41.752 -13.443 -31.243 1.00 96.44 103 GLY A O 1
ATOM 771 N N . PHE A 1 104 ? 41.263 -11.527 -30.167 1.00 97.12 104 PHE A N 1
ATOM 772 C CA . PHE A 1 104 ? 39.846 -11.478 -30.531 1.00 97.12 104 PHE A CA 1
ATOM 773 C C . PHE A 1 104 ? 39.499 -10.143 -31.186 1.00 97.12 104 PHE A C 1
ATOM 775 O O . PHE A 1 104 ? 39.958 -9.094 -30.737 1.00 97.12 104 PHE A O 1
ATOM 782 N N . ILE A 1 105 ? 38.661 -10.179 -32.217 1.00 96.56 105 ILE A N 1
ATOM 783 C CA . ILE A 1 105 ? 38.033 -9.008 -32.826 1.00 96.56 105 ILE A CA 1
ATOM 784 C C . ILE A 1 105 ? 36.523 -9.223 -32.826 1.00 96.56 105 ILE A C 1
ATOM 786 O O . ILE A 1 105 ? 36.045 -10.287 -33.215 1.00 96.56 105 ILE A O 1
ATOM 790 N N . ILE A 1 106 ? 35.773 -8.203 -32.419 1.00 94.94 106 ILE A N 1
ATOM 791 C CA . ILE A 1 106 ? 34.317 -8.162 -32.565 1.00 94.94 106 ILE A CA 1
ATOM 792 C C . ILE A 1 106 ? 33.923 -7.176 -33.668 1.00 94.94 106 ILE A C 1
ATOM 794 O O . ILE A 1 106 ? 34.401 -6.042 -33.711 1.00 94.94 106 ILE A O 1
ATOM 798 N N . LEU A 1 107 ? 33.051 -7.632 -34.563 1.00 93.94 107 LEU A N 1
ATOM 799 C CA . LEU A 1 107 ? 32.341 -6.838 -35.566 1.00 93.94 107 LEU A CA 1
ATOM 800 C C . LEU A 1 107 ? 30.867 -6.700 -35.167 1.00 93.94 107 LEU A C 1
ATOM 802 O O . LEU A 1 107 ? 30.378 -7.566 -34.439 1.00 93.94 107 LEU A O 1
ATOM 806 N N . PRO A 1 108 ? 30.137 -5.700 -35.706 1.00 91.25 108 PRO A N 1
ATOM 807 C CA . PRO A 1 108 ? 28.701 -5.550 -35.487 1.00 91.25 108 PRO A CA 1
ATOM 808 C C . PRO A 1 108 ? 27.927 -6.871 -35.582 1.00 91.25 108 PRO A C 1
ATOM 810 O O . PRO A 1 108 ? 28.043 -7.633 -36.549 1.00 91.25 108 PRO A O 1
ATOM 813 N N . GLY A 1 109 ? 27.140 -7.149 -34.544 1.00 89.69 109 GLY A N 1
ATOM 814 C CA . GLY A 1 109 ? 26.443 -8.415 -34.362 1.00 89.69 109 GLY A CA 1
ATOM 815 C C . GLY A 1 109 ? 25.428 -8.370 -33.221 1.00 89.69 109 GLY A C 1
ATOM 816 O O . GLY A 1 109 ? 25.444 -7.465 -32.389 1.00 89.69 109 GLY A O 1
ATOM 817 N N . GLY A 1 110 ? 24.509 -9.338 -33.216 1.00 88.44 110 GLY A N 1
ATOM 818 C CA . GLY A 1 110 ? 23.433 -9.434 -32.224 1.00 88.44 110 GLY A CA 1
ATOM 819 C C . GLY A 1 110 ? 23.855 -10.137 -30.930 1.00 88.44 110 GLY A C 1
ATOM 820 O O . GLY A 1 110 ? 25.038 -10.249 -30.614 1.00 88.44 110 GLY A O 1
ATOM 821 N N . PHE A 1 111 ? 22.876 -10.679 -30.198 1.00 88.88 111 PHE A N 1
ATOM 822 C CA . PHE A 1 111 ? 23.103 -11.312 -28.892 1.00 88.88 111 PHE A CA 1
ATOM 823 C C . PHE A 1 111 ? 24.150 -12.431 -28.893 1.00 88.88 111 PHE A C 1
ATOM 825 O O . PHE A 1 111 ? 24.908 -12.518 -27.938 1.00 88.88 111 PHE A O 1
ATOM 832 N N . GLY A 1 112 ? 24.232 -13.255 -29.945 1.00 88.94 112 GLY A N 1
ATOM 833 C CA . GLY A 1 112 ? 25.250 -14.314 -30.021 1.00 88.94 112 GLY A CA 1
ATOM 834 C C . GLY A 1 112 ? 26.676 -13.757 -30.030 1.00 88.94 112 GLY A C 1
ATOM 835 O O . GLY A 1 112 ? 27.525 -14.215 -29.277 1.00 88.94 112 GLY A O 1
ATOM 836 N N . THR A 1 113 ? 26.910 -12.702 -30.811 1.00 91.75 113 THR A N 1
ATOM 837 C CA . THR A 1 113 ? 28.203 -12.011 -30.880 1.00 91.75 113 THR A CA 1
ATOM 838 C C . THR A 1 113 ? 28.548 -11.326 -29.554 1.00 91.75 113 THR A C 1
ATOM 840 O O . THR A 1 113 ? 29.691 -11.385 -29.108 1.00 91.75 113 THR A O 1
ATOM 843 N N . LEU A 1 114 ? 27.560 -10.696 -28.905 1.00 92.12 114 LEU A N 1
ATOM 844 C CA . LEU A 1 114 ? 27.737 -10.078 -27.587 1.00 92.12 114 LEU A CA 1
ATOM 845 C C . LEU A 1 114 ? 28.041 -11.118 -26.501 1.00 92.12 114 LEU A C 1
ATOM 847 O O . LEU A 1 114 ? 28.882 -10.867 -25.647 1.00 92.12 114 LEU A O 1
ATOM 851 N N . GLU A 1 115 ? 27.389 -12.280 -26.539 1.00 92.75 115 GLU A N 1
ATOM 852 C CA . GLU A 1 115 ? 27.617 -13.381 -25.600 1.00 92.75 115 GLU A CA 1
ATOM 853 C C . GLU A 1 115 ? 29.047 -13.926 -25.706 1.00 92.75 115 GLU A C 1
ATOM 855 O O . GLU A 1 115 ? 29.748 -14.001 -24.696 1.00 92.75 115 GLU A O 1
ATOM 860 N N . GLU A 1 116 ? 29.511 -14.196 -26.930 1.00 93.44 116 GLU A N 1
ATOM 861 C CA . GLU A 1 116 ? 30.879 -14.650 -27.205 1.00 93.44 116 GLU A CA 1
ATOM 862 C C . GLU A 1 116 ? 31.922 -13.603 -26.760 1.00 93.44 116 GLU A C 1
ATOM 864 O O . GLU A 1 116 ? 32.952 -13.944 -26.172 1.00 93.44 116 GLU A O 1
ATOM 869 N N . PHE A 1 117 ? 31.643 -12.314 -26.981 1.00 93.00 117 PHE A N 1
ATOM 870 C CA . PHE A 1 117 ? 32.513 -11.222 -26.548 1.00 93.00 117 PHE A CA 1
ATOM 871 C C . PHE A 1 117 ? 32.556 -11.045 -25.025 1.00 93.00 117 PHE A C 1
ATOM 873 O O . PHE A 1 117 ? 33.646 -10.951 -24.457 1.00 93.00 117 PHE A O 1
ATOM 880 N N . PHE A 1 118 ? 31.405 -11.010 -24.345 1.00 92.25 118 PHE A N 1
ATOM 881 C CA . PHE A 1 118 ? 31.372 -10.836 -22.892 1.00 92.25 118 PHE A CA 1
ATOM 882 C C . PHE A 1 118 ? 32.002 -12.021 -22.163 1.00 92.25 118 PHE A C 1
ATOM 884 O O . PHE A 1 118 ? 32.605 -11.819 -21.110 1.00 92.25 118 PHE A O 1
ATOM 891 N N . GLU A 1 119 ? 31.937 -13.233 -22.718 1.00 94.00 119 GLU A N 1
ATOM 892 C CA . GLU A 1 119 ? 32.633 -14.388 -22.154 1.00 94.00 119 GLU A CA 1
ATOM 893 C C . GLU A 1 119 ? 34.156 -14.192 -22.166 1.00 94.00 119 GLU A C 1
ATOM 895 O O . GLU A 1 119 ? 34.783 -14.257 -21.106 1.00 94.00 119 GLU A O 1
ATOM 900 N N . VAL A 1 120 ? 34.755 -13.860 -23.320 1.00 94.25 120 VAL A N 1
ATOM 901 C CA . VAL A 1 120 ? 36.213 -13.640 -23.396 1.00 94.25 120 VAL A CA 1
ATOM 902 C C . VAL A 1 120 ? 36.653 -12.391 -22.630 1.00 94.25 120 VAL A C 1
ATOM 904 O O . VAL A 1 120 ? 37.709 -12.387 -22.000 1.00 94.25 120 VAL A O 1
ATOM 907 N N . LEU A 1 121 ? 35.831 -11.339 -22.594 1.00 91.38 121 LEU A N 1
ATOM 908 C CA . LEU A 1 121 ? 36.111 -10.154 -21.783 1.00 91.38 121 LEU A CA 1
ATOM 909 C C . LEU A 1 121 ? 36.109 -10.492 -20.286 1.00 91.38 121 LEU A C 1
ATOM 911 O O . LEU A 1 121 ? 36.994 -10.059 -19.547 1.00 91.38 121 LEU A O 1
ATOM 915 N N . THR A 1 122 ? 35.150 -11.302 -19.838 1.00 90.00 122 THR A N 1
ATOM 916 C CA . THR A 1 122 ? 35.066 -11.750 -18.443 1.00 90.00 122 THR A CA 1
ATOM 917 C C . THR A 1 122 ? 36.253 -12.643 -18.090 1.00 90.00 122 THR A C 1
ATOM 919 O O . THR A 1 122 ? 36.850 -12.485 -17.026 1.00 90.00 122 THR A O 1
ATOM 922 N N . TRP A 1 123 ? 36.661 -13.547 -18.983 1.00 93.12 123 TRP A N 1
ATOM 923 C CA . TRP A 1 123 ? 37.848 -14.382 -18.787 1.00 93.12 123 TRP A CA 1
ATOM 924 C C . TRP A 1 123 ? 39.134 -13.561 -18.675 1.00 93.12 123 TRP A C 1
ATOM 926 O O . TRP A 1 123 ? 39.954 -13.852 -17.803 1.00 93.12 123 TRP A O 1
ATOM 936 N N . LEU A 1 124 ? 39.288 -12.509 -19.486 1.00 90.62 124 LEU A N 1
ATOM 937 C CA . LEU A 1 124 ? 40.381 -11.544 -19.352 1.00 90.62 124 LEU A CA 1
ATOM 938 C C . LEU A 1 124 ? 40.357 -10.855 -17.978 1.00 90.62 124 LEU A C 1
ATOM 940 O O . LEU A 1 124 ? 41.382 -10.808 -17.301 1.00 90.62 124 LEU A O 1
ATOM 944 N N . GLN A 1 125 ? 39.193 -10.366 -17.533 1.00 84.31 125 GLN A N 1
ATOM 945 C CA . GLN A 1 125 ? 39.040 -9.705 -16.227 1.00 84.31 125 GLN A CA 1
ATOM 946 C C . GLN A 1 125 ? 39.333 -10.638 -15.043 1.00 84.31 125 GLN A C 1
ATOM 948 O O . GLN A 1 125 ? 39.883 -10.201 -14.033 1.00 84.31 125 GLN A O 1
ATOM 953 N N . LEU A 1 126 ? 38.991 -11.923 -15.168 1.00 89.31 126 LEU A N 1
ATOM 954 C CA . LEU A 1 126 ? 39.291 -12.961 -14.179 1.00 89.31 126 LEU A CA 1
ATOM 955 C C . LEU A 1 126 ? 40.745 -13.464 -14.248 1.00 89.31 126 LEU A C 1
ATOM 957 O O . LEU A 1 126 ? 41.147 -14.266 -13.407 1.00 89.31 126 LEU A O 1
ATOM 961 N N . GLY A 1 127 ? 41.534 -13.015 -15.231 1.00 90.94 127 GLY A N 1
ATOM 962 C CA . GLY A 1 127 ? 42.926 -13.428 -15.421 1.00 90.94 127 GLY A CA 1
ATOM 963 C C . GLY A 1 127 ? 43.098 -14.831 -16.016 1.00 90.94 127 GLY A C 1
ATOM 964 O O . GLY A 1 127 ? 44.172 -15.416 -15.890 1.00 90.94 127 GLY A O 1
ATOM 965 N N . LEU A 1 128 ? 42.067 -15.386 -16.662 1.00 91.62 128 LEU A N 1
ATOM 966 C CA . LEU A 1 128 ? 42.114 -16.708 -17.304 1.00 91.62 128 LEU A CA 1
ATOM 967 C C . LEU A 1 128 ? 42.901 -16.696 -18.625 1.00 91.62 128 LEU A C 1
ATOM 969 O O . LEU A 1 128 ? 43.385 -17.735 -19.069 1.00 91.62 128 LEU A O 1
ATOM 973 N N . HIS A 1 129 ? 43.064 -15.527 -19.248 1.00 93.19 129 HIS A N 1
ATOM 974 C CA . HIS A 1 129 ? 43.965 -15.319 -20.380 1.00 93.19 129 HIS A CA 1
ATOM 975 C C . HIS A 1 129 ? 44.464 -13.872 -20.442 1.00 93.19 129 HIS A C 1
ATOM 977 O O . HIS A 1 129 ? 43.870 -12.983 -19.850 1.00 93.19 129 HIS A O 1
ATOM 983 N N . ASN A 1 130 ? 45.499 -13.624 -21.253 1.00 93.12 130 ASN A N 1
ATOM 984 C CA . ASN A 1 130 ? 46.061 -12.285 -21.511 1.00 93.12 130 ASN A CA 1
ATOM 985 C C . ASN A 1 130 ? 45.989 -11.877 -22.999 1.00 93.12 130 ASN A C 1
ATOM 987 O O . ASN A 1 130 ? 46.734 -11.012 -23.456 1.00 93.12 130 ASN A O 1
ATOM 991 N N . LYS A 1 131 ? 45.144 -12.558 -23.781 1.00 94.69 131 LYS A N 1
ATOM 992 C CA . LYS A 1 131 ? 44.950 -12.318 -25.219 1.00 94.69 131 LYS A CA 1
ATOM 993 C C . LYS A 1 131 ? 44.255 -10.961 -25.452 1.00 94.69 131 LYS A C 1
ATOM 995 O O . LYS A 1 131 ? 43.280 -10.687 -24.749 1.00 94.69 131 LYS A O 1
ATOM 1000 N N . PRO A 1 132 ? 44.722 -10.119 -26.396 1.00 94.31 132 PRO A N 1
ATOM 1001 C CA . PRO A 1 132 ? 44.098 -8.833 -26.692 1.00 94.31 132 PRO A CA 1
ATOM 1002 C C . PRO A 1 132 ? 42.704 -9.008 -27.304 1.00 94.31 132 PRO A C 1
ATOM 1004 O O . PRO A 1 132 ? 42.468 -9.939 -28.077 1.00 94.31 132 PRO A O 1
ATOM 1007 N N . ILE A 1 133 ? 41.806 -8.077 -26.984 1.00 93.56 133 ILE A N 1
ATOM 1008 C CA . ILE A 1 133 ? 40.443 -8.000 -27.517 1.00 93.56 133 ILE A CA 1
ATOM 1009 C C . ILE A 1 133 ? 40.285 -6.631 -28.185 1.00 93.56 133 ILE A C 1
ATOM 1011 O O . ILE A 1 133 ? 40.607 -5.612 -27.577 1.00 93.56 133 ILE A O 1
ATOM 1015 N N . GLY A 1 134 ? 39.814 -6.605 -29.429 1.00 93.06 134 GLY A N 1
ATOM 1016 C CA . GLY A 1 134 ? 39.542 -5.386 -30.187 1.00 93.06 134 GLY A CA 1
ATOM 1017 C C . GLY A 1 134 ? 38.080 -5.294 -30.611 1.00 93.06 134 GLY A C 1
ATOM 1018 O O . GLY A 1 134 ? 37.503 -6.279 -31.065 1.00 93.06 134 GLY A O 1
ATOM 1019 N N . VAL A 1 135 ? 37.494 -4.103 -30.503 1.00 92.81 135 VAL A N 1
ATOM 1020 C CA . VAL A 1 135 ? 36.137 -3.807 -30.983 1.00 92.81 135 VAL A CA 1
ATOM 1021 C C . VAL A 1 135 ? 36.240 -3.002 -32.272 1.00 92.81 135 VAL A C 1
ATOM 1023 O O . VAL A 1 135 ? 36.684 -1.855 -32.245 1.00 92.81 135 VAL A O 1
ATOM 1026 N N . LEU A 1 136 ? 35.843 -3.583 -33.408 1.00 93.38 136 LEU A N 1
ATOM 1027 C CA . LEU A 1 136 ? 35.759 -2.841 -34.664 1.00 93.38 136 LEU A CA 1
ATOM 1028 C C . LEU A 1 136 ? 34.387 -2.166 -34.753 1.00 93.38 136 LEU A C 1
ATOM 1030 O O . LEU A 1 136 ? 33.436 -2.699 -35.324 1.00 93.38 136 LEU A O 1
ATOM 1034 N N . ASN A 1 137 ? 34.292 -0.994 -34.127 1.00 91.50 137 ASN A N 1
ATOM 1035 C CA . ASN A 1 137 ? 33.060 -0.227 -33.998 1.00 91.50 137 ASN A CA 1
ATOM 1036 C C . ASN A 1 137 ? 32.734 0.551 -35.287 1.00 91.50 137 ASN A C 1
ATOM 1038 O O . ASN A 1 137 ? 33.172 1.684 -35.480 1.00 91.50 137 ASN A O 1
ATOM 1042 N N . VAL A 1 138 ? 31.992 -0.081 -36.197 1.00 90.81 138 VAL A N 1
ATOM 1043 C CA . VAL A 1 138 ? 31.564 0.531 -37.465 1.00 90.81 138 VAL A CA 1
ATOM 1044 C C . VAL A 1 138 ? 30.276 1.325 -37.250 1.00 90.81 138 VAL A C 1
ATOM 1046 O O . VAL A 1 138 ? 29.352 0.818 -36.619 1.00 90.81 138 VAL A O 1
ATOM 1049 N N . ASN A 1 139 ? 30.206 2.550 -37.784 1.00 89.31 139 ASN A N 1
ATOM 1050 C CA . ASN A 1 139 ? 29.034 3.437 -37.692 1.00 89.31 139 ASN A CA 1
ATOM 1051 C C . ASN A 1 139 ? 28.523 3.682 -36.256 1.00 89.31 139 ASN A C 1
ATOM 1053 O O . ASN A 1 139 ? 27.343 3.966 -36.066 1.00 89.31 139 ASN A O 1
ATOM 1057 N N . GLY A 1 140 ? 29.390 3.557 -35.246 1.00 88.31 140 GLY A N 1
ATOM 1058 C CA . GLY A 1 140 ? 29.007 3.732 -33.843 1.00 88.31 140 GLY A CA 1
ATOM 1059 C C . GLY A 1 140 ? 28.101 2.623 -33.294 1.00 88.31 140 GLY A C 1
ATOM 1060 O O . GLY A 1 140 ? 27.421 2.824 -32.292 1.00 88.31 140 GLY A O 1
ATOM 1061 N N . PHE A 1 141 ? 28.071 1.442 -33.928 1.00 88.75 141 PHE A N 1
ATOM 1062 C CA . PHE A 1 141 ? 27.228 0.311 -33.515 1.00 88.75 141 PHE A CA 1
ATOM 1063 C C . PHE A 1 141 ? 27.370 -0.053 -32.024 1.00 88.75 141 PHE A C 1
ATOM 1065 O O . PHE A 1 141 ? 26.399 -0.467 -31.395 1.00 88.75 141 PHE A O 1
ATOM 1072 N N . TYR A 1 142 ? 28.568 0.105 -31.458 1.00 90.12 142 TYR A N 1
ATOM 1073 C CA . TYR A 1 142 ? 28.876 -0.190 -30.059 1.00 90.12 142 TYR A CA 1
ATOM 1074 C C . TYR A 1 142 ? 28.985 1.051 -29.158 1.00 90.12 142 TYR A C 1
ATOM 1076 O O . TYR A 1 142 ? 29.277 0.887 -27.974 1.00 90.12 142 TYR A O 1
ATOM 1084 N N . ASP A 1 143 ? 28.702 2.258 -29.660 1.00 88.44 143 ASP A N 1
ATOM 1085 C CA . ASP A 1 143 ? 28.723 3.499 -28.862 1.00 88.44 143 ASP A CA 1
ATOM 1086 C C . ASP A 1 143 ? 27.784 3.460 -27.640 1.00 88.44 143 ASP A C 1
ATOM 1088 O O . ASP A 1 143 ? 28.158 3.992 -26.595 1.00 88.44 143 ASP A O 1
ATOM 1092 N N . PRO A 1 144 ? 26.604 2.800 -27.688 1.00 84.81 144 PRO A N 1
ATOM 1093 C CA . PRO A 1 144 ? 25.765 2.662 -26.497 1.00 84.81 144 PRO A CA 1
ATOM 1094 C C . PRO A 1 144 ? 26.383 1.796 -25.388 1.00 84.81 144 PRO A C 1
ATOM 1096 O O . PRO A 1 144 ? 25.896 1.821 -24.264 1.00 84.81 144 PRO A O 1
ATOM 1099 N N . LEU A 1 145 ? 27.406 0.989 -25.700 1.00 84.31 145 LEU A N 1
ATOM 1100 C CA . LEU A 1 145 ? 28.035 0.058 -24.758 1.00 84.31 145 LEU A CA 1
ATOM 1101 C C . LEU A 1 145 ? 29.427 0.508 -24.321 1.00 84.31 145 LEU A C 1
ATOM 1103 O O . LEU A 1 145 ? 29.785 0.283 -23.164 1.00 84.31 145 LEU A O 1
ATOM 1107 N N . PHE A 1 146 ? 30.209 1.122 -25.213 1.00 86.81 146 PHE A N 1
ATOM 1108 C CA . PHE A 1 146 ? 31.593 1.505 -24.942 1.00 86.81 146 PHE A CA 1
ATOM 1109 C C . PHE A 1 146 ? 31.895 2.948 -25.338 1.00 86.81 146 PHE A C 1
ATOM 1111 O O . PHE A 1 146 ? 31.458 3.422 -26.383 1.00 86.81 146 PHE A O 1
ATOM 1118 N N . ASP A 1 147 ? 32.724 3.619 -24.536 1.00 85.75 147 ASP A N 1
ATOM 1119 C CA . ASP A 1 147 ? 33.340 4.881 -24.941 1.00 85.75 147 ASP A CA 1
ATOM 1120 C C . ASP A 1 147 ? 34.452 4.661 -25.990 1.00 85.75 147 ASP A C 1
ATOM 1122 O O . ASP A 1 147 ? 34.854 3.536 -26.302 1.00 85.75 147 ASP A O 1
ATOM 1126 N N . ALA A 1 148 ? 35.019 5.756 -26.505 1.00 81.25 148 ALA A N 1
ATOM 1127 C CA . ALA A 1 148 ? 36.123 5.711 -27.469 1.00 81.25 148 ALA A CA 1
ATOM 1128 C C . ALA A 1 148 ? 37.401 5.017 -26.941 1.00 81.25 148 ALA A C 1
ATOM 1130 O O . ALA A 1 148 ? 38.283 4.681 -27.729 1.00 81.25 148 ALA A O 1
ATOM 1131 N N . SER A 1 149 ? 37.517 4.815 -25.624 1.00 82.56 149 SER A N 1
ATOM 1132 C CA . SER A 1 149 ? 38.629 4.108 -24.976 1.00 82.56 149 SER A CA 1
ATOM 1133 C C . SER A 1 149 ? 38.308 2.634 -24.680 1.00 82.56 149 SER A C 1
ATOM 1135 O O . SER A 1 149 ? 39.173 1.922 -24.170 1.00 82.56 149 SER A O 1
ATOM 1137 N N . GLY A 1 150 ? 37.101 2.159 -25.010 1.00 79.12 150 GLY A N 1
ATOM 1138 C CA . GLY A 1 150 ? 36.650 0.788 -24.768 1.00 79.12 150 GLY A CA 1
ATOM 1139 C C . GLY A 1 150 ? 36.116 0.536 -23.355 1.00 79.12 150 GLY A C 1
ATOM 1140 O O . GLY A 1 150 ? 35.959 -0.622 -22.966 1.00 79.12 150 GLY A O 1
ATOM 1141 N N . ASN A 1 151 ? 35.849 1.580 -22.568 1.00 83.50 151 ASN A N 1
ATOM 1142 C CA . ASN A 1 151 ? 35.258 1.426 -21.242 1.00 83.50 151 ASN A CA 1
ATOM 1143 C C . ASN A 1 151 ? 33.743 1.267 -21.345 1.00 83.50 151 ASN A C 1
ATOM 1145 O O . ASN A 1 151 ? 33.106 1.978 -22.116 1.00 83.50 151 ASN A O 1
ATOM 1149 N N . TYR A 1 152 ? 33.164 0.384 -20.528 1.00 83.19 152 TYR A N 1
ATOM 1150 C CA . TYR A 1 152 ? 31.711 0.228 -20.443 1.00 83.19 152 TYR A CA 1
ATOM 1151 C C . TYR A 1 152 ? 31.063 1.538 -19.978 1.00 83.19 152 TYR A C 1
ATOM 1153 O O . TYR A 1 152 ? 31.505 2.104 -18.975 1.00 83.19 152 TYR A O 1
ATOM 1161 N N . VAL A 1 153 ? 30.040 2.020 -20.683 1.00 85.38 153 VAL A N 1
ATOM 1162 C CA . VAL A 1 153 ? 29.340 3.268 -20.344 1.00 85.38 153 VAL A CA 1
ATOM 1163 C C . VAL A 1 153 ? 27.958 3.002 -19.762 1.00 85.38 153 VAL A C 1
ATOM 1165 O O . VAL A 1 153 ? 27.304 2.008 -20.061 1.00 85.38 153 VAL A O 1
ATOM 1168 N N . ARG A 1 154 ? 27.528 3.901 -18.881 1.00 79.06 154 ARG A N 1
ATOM 1169 C CA . ARG A 1 154 ? 26.156 3.985 -18.374 1.00 79.06 154 ARG A CA 1
ATOM 1170 C C . ARG A 1 154 ? 25.262 4.657 -19.418 1.00 79.06 154 ARG A C 1
ATOM 1172 O O . ARG A 1 154 ? 25.762 5.369 -20.286 1.00 79.06 154 ARG A O 1
ATOM 1179 N N . ASP A 1 155 ? 23.946 4.556 -19.242 1.00 69.81 155 ASP A N 1
ATOM 1180 C CA . ASP A 1 155 ? 22.951 5.210 -20.111 1.00 69.81 155 ASP A CA 1
ATOM 1181 C C . ASP A 1 155 ? 23.154 6.730 -20.236 1.00 69.81 155 ASP A C 1
ATOM 1183 O O . ASP A 1 155 ? 22.828 7.331 -21.254 1.00 69.81 155 ASP A O 1
ATOM 1187 N N . ASN A 1 156 ? 23.741 7.368 -19.218 1.00 72.69 156 ASN A N 1
ATOM 1188 C CA . ASN A 1 156 ? 24.072 8.794 -19.234 1.00 72.69 156 ASN A CA 1
ATOM 1189 C C . ASN A 1 156 ? 25.426 9.125 -19.909 1.00 72.69 156 ASN A C 1
ATOM 1191 O O . ASN A 1 156 ? 25.893 10.259 -19.807 1.00 72.69 156 ASN A O 1
ATOM 1195 N N . GLY A 1 157 ? 26.089 8.145 -20.533 1.00 74.88 157 GLY A N 1
ATOM 1196 C CA . GLY A 1 157 ? 27.372 8.281 -21.230 1.00 74.88 157 GLY A CA 1
ATOM 1197 C C . GLY A 1 157 ? 28.615 8.309 -20.334 1.00 74.88 157 GLY A C 1
ATOM 1198 O O . GLY A 1 157 ? 29.729 8.431 -20.840 1.00 74.88 157 GLY A O 1
ATOM 1199 N N . THR A 1 158 ? 28.470 8.204 -19.009 1.00 82.88 158 THR A N 1
ATOM 1200 C CA . THR A 1 158 ? 29.627 8.163 -18.097 1.00 82.88 158 THR A CA 1
ATOM 1201 C C . THR A 1 158 ? 30.206 6.756 -17.976 1.00 82.88 158 THR A C 1
ATOM 1203 O O . THR A 1 158 ? 29.480 5.765 -18.025 1.00 82.88 158 THR A O 1
ATOM 1206 N N . VAL A 1 159 ? 31.524 6.661 -17.794 1.00 85.25 159 VAL A N 1
ATOM 1207 C CA . VAL A 1 159 ? 32.221 5.375 -17.664 1.00 85.25 159 VAL A CA 1
ATOM 1208 C C . VAL A 1 159 ? 31.810 4.659 -16.379 1.00 85.25 159 VAL A C 1
ATOM 1210 O O . VAL A 1 159 ? 31.849 5.231 -15.290 1.00 85.25 159 VAL A O 1
ATOM 1213 N N . PHE A 1 160 ? 31.471 3.381 -16.503 1.00 81.44 160 PHE A N 1
ATOM 1214 C CA . PHE A 1 160 ? 31.233 2.487 -15.384 1.00 81.44 160 PHE A CA 1
ATOM 1215 C C . PHE A 1 160 ? 32.556 2.113 -14.706 1.00 81.44 160 PHE A C 1
ATOM 1217 O O . PHE A 1 160 ? 33.488 1.597 -15.324 1.00 81.44 160 PHE A O 1
ATOM 1224 N N . THR A 1 161 ? 32.642 2.360 -13.405 1.00 83.12 161 THR A N 1
ATOM 1225 C CA . THR A 1 161 ? 33.865 2.240 -12.605 1.00 83.12 161 THR A CA 1
ATOM 1226 C C . THR A 1 161 ? 33.805 1.074 -11.622 1.00 83.12 161 THR A C 1
ATOM 1228 O O . THR A 1 161 ? 32.749 0.520 -11.321 1.00 83.12 161 THR A O 1
ATOM 1231 N N . GLN A 1 162 ? 34.948 0.709 -11.027 1.00 78.62 162 GLN A N 1
ATOM 1232 C CA . GLN A 1 162 ? 34.981 -0.380 -10.047 1.00 78.62 162 GLN A CA 1
ATOM 1233 C C . GLN A 1 162 ? 34.156 -0.083 -8.775 1.00 78.62 162 GLN A C 1
ATOM 1235 O O . GLN A 1 162 ? 33.643 -1.003 -8.132 1.00 78.62 162 GLN A O 1
ATOM 1240 N N . SER A 1 163 ? 34.013 1.195 -8.404 1.00 80.00 163 SER A N 1
ATOM 1241 C CA . SER A 1 163 ? 33.158 1.630 -7.292 1.00 80.00 163 SER A CA 1
ATOM 1242 C C . SER A 1 163 ? 31.685 1.317 -7.526 1.00 80.00 163 SER A C 1
ATOM 1244 O O . SER A 1 163 ? 30.966 1.035 -6.566 1.00 80.00 163 SER A O 1
ATOM 1246 N N . ASP A 1 164 ? 31.251 1.289 -8.783 1.00 78.12 164 ASP A N 1
ATOM 1247 C CA . ASP A 1 164 ? 29.848 1.097 -9.140 1.00 78.12 164 ASP A CA 1
ATOM 1248 C C . ASP A 1 164 ? 29.371 -0.322 -8.817 1.00 78.12 164 ASP A C 1
ATOM 1250 O O . ASP A 1 164 ? 28.277 -0.494 -8.285 1.00 78.12 164 ASP A O 1
ATOM 1254 N N . TYR A 1 165 ? 30.240 -1.335 -8.947 1.00 72.44 165 TYR A N 1
ATOM 1255 C CA . TYR A 1 165 ? 29.947 -2.709 -8.499 1.00 72.44 165 TYR A CA 1
ATOM 1256 C C . TYR A 1 165 ? 29.627 -2.812 -6.996 1.00 72.44 165 TYR A C 1
ATOM 1258 O O . TYR A 1 165 ? 28.927 -3.732 -6.551 1.00 72.44 165 TYR A O 1
ATOM 1266 N N . LYS A 1 166 ? 30.153 -1.886 -6.188 1.00 80.56 166 LYS A N 1
ATOM 1267 C CA . LYS A 1 166 ? 29.990 -1.874 -4.727 1.00 80.56 166 LYS A CA 1
ATOM 1268 C C . LYS A 1 166 ? 28.858 -0.960 -4.267 1.00 80.56 166 LYS A C 1
ATOM 1270 O O . LYS A 1 166 ? 28.447 -1.057 -3.112 1.00 80.56 166 LYS A O 1
ATOM 1275 N N . ASN A 1 167 ? 28.346 -0.098 -5.141 1.00 78.69 167 ASN A N 1
ATOM 1276 C CA . ASN A 1 167 ? 27.269 0.816 -4.800 1.00 78.69 167 ASN A CA 1
ATOM 1277 C C . ASN A 1 167 ? 25.912 0.085 -4.816 1.00 78.69 167 ASN A C 1
ATOM 1279 O O . ASN A 1 167 ? 25.682 -0.847 -5.588 1.00 78.69 167 ASN A O 1
ATOM 1283 N N . ARG A 1 168 ? 25.022 0.472 -3.901 1.00 79.31 168 ARG A N 1
ATOM 1284 C CA . ARG A 1 168 ? 23.619 0.018 -3.820 1.00 79.31 168 ARG A CA 1
ATOM 1285 C C . ARG A 1 168 ? 22.651 1.196 -3.690 1.00 79.31 168 ARG A C 1
ATOM 1287 O O . ARG A 1 168 ? 21.478 1.005 -3.387 1.00 79.31 168 ARG A O 1
ATOM 1294 N N . THR A 1 169 ? 23.157 2.413 -3.860 1.00 80.31 169 THR A N 1
ATOM 1295 C CA . THR A 1 169 ? 22.346 3.626 -3.847 1.00 80.31 169 THR A CA 1
ATOM 1296 C C . THR A 1 169 ? 21.458 3.616 -5.078 1.00 80.31 169 THR A C 1
ATOM 1298 O O . THR A 1 169 ? 21.953 3.421 -6.183 1.00 80.31 169 THR A O 1
ATOM 1301 N N . LEU A 1 170 ? 20.161 3.830 -4.874 1.00 80.94 170 LEU A N 1
ATOM 1302 C CA . LEU A 1 170 ? 19.226 3.996 -5.978 1.00 80.94 170 LEU A CA 1
ATOM 1303 C C . LEU A 1 170 ? 19.604 5.244 -6.777 1.00 80.94 170 LEU A C 1
ATOM 1305 O O . LEU A 1 170 ? 19.753 6.333 -6.201 1.00 80.94 170 LEU A O 1
ATOM 1309 N N . GLU A 1 171 ? 19.765 5.041 -8.079 1.00 81.81 171 GLU A N 1
ATOM 1310 C CA . GLU A 1 171 ? 19.907 6.103 -9.068 1.00 81.81 171 GLU A CA 1
ATOM 1311 C C . GLU A 1 171 ? 18.573 6.830 -9.253 1.00 81.81 171 GLU A C 1
ATOM 1313 O O . GLU A 1 171 ? 17.548 6.422 -8.703 1.00 81.81 171 GLU A O 1
ATOM 1318 N N . PHE A 1 172 ? 18.605 7.952 -9.963 1.00 83.25 172 PHE A N 1
ATOM 1319 C CA . PHE A 1 172 ? 17.392 8.677 -10.309 1.00 83.25 172 PHE A CA 1
ATOM 1320 C C . PHE A 1 172 ? 16.694 8.014 -11.509 1.00 83.25 172 PHE A C 1
ATOM 1322 O O . PHE A 1 172 ? 17.386 7.458 -12.364 1.00 83.25 172 PHE A O 1
ATOM 1329 N N . PRO A 1 173 ? 15.354 8.078 -11.592 1.00 84.56 173 PRO A N 1
ATOM 1330 C CA . PRO A 1 173 ? 14.445 8.702 -10.631 1.00 84.56 173 PRO A CA 1
ATOM 1331 C C . PRO A 1 173 ? 14.258 7.867 -9.354 1.00 84.56 173 PRO A C 1
ATOM 1333 O O . PRO A 1 173 ? 14.287 6.636 -9.379 1.00 84.56 173 PRO A O 1
ATOM 1336 N N . ARG A 1 174 ? 14.059 8.529 -8.206 1.00 87.69 174 ARG A N 1
ATOM 1337 C CA . ARG A 1 174 ? 13.800 7.858 -6.918 1.00 87.69 174 ARG A CA 1
ATOM 1338 C C . ARG A 1 174 ? 12.885 8.661 -6.006 1.00 87.69 174 ARG A C 1
ATOM 1340 O O . ARG A 1 174 ? 12.777 9.876 -6.117 1.00 87.69 174 ARG A O 1
ATOM 1347 N N . GLN A 1 175 ? 12.317 7.984 -5.014 1.00 90.56 175 GLN A N 1
ATOM 1348 C CA . GLN A 1 175 ? 11.492 8.608 -3.984 1.00 90.56 175 GLN A CA 1
ATOM 1349 C C . GLN A 1 175 ? 12.233 8.683 -2.637 1.00 90.56 175 GLN A C 1
ATOM 1351 O O . GLN A 1 175 ? 12.881 7.722 -2.223 1.00 90.56 175 GLN A O 1
ATOM 1356 N N . ASP A 1 176 ? 12.116 9.812 -1.931 1.00 92.06 176 ASP A N 1
ATOM 1357 C CA . ASP A 1 176 ? 12.631 10.006 -0.566 1.00 92.06 176 ASP A CA 1
ATOM 1358 C C . ASP A 1 176 ? 11.498 10.513 0.343 1.00 92.06 176 ASP A C 1
ATOM 1360 O O . ASP A 1 176 ? 11.100 11.683 0.300 1.00 92.06 176 ASP A O 1
ATOM 1364 N N . ILE A 1 177 ? 10.971 9.605 1.170 1.00 94.69 177 ILE A N 1
ATOM 1365 C CA . ILE A 1 177 ? 9.894 9.877 2.125 1.00 94.69 177 ILE A CA 1
ATOM 1366 C C . ILE A 1 177 ? 10.490 10.041 3.521 1.00 94.69 177 ILE A C 1
ATOM 1368 O O . ILE A 1 177 ? 11.101 9.116 4.059 1.00 94.69 177 ILE A O 1
ATOM 1372 N N . ARG A 1 178 ? 10.249 11.195 4.149 1.00 96.56 178 ARG A N 1
ATOM 1373 C CA . ARG A 1 178 ? 10.674 11.479 5.527 1.00 96.56 178 ARG A CA 1
ATOM 1374 C C . ARG A 1 178 ? 9.466 11.745 6.404 1.00 96.56 178 ARG A C 1
ATOM 1376 O O . ARG A 1 178 ? 8.580 12.512 6.036 1.00 96.56 178 ARG A O 1
ATOM 1383 N N . HIS A 1 179 ? 9.439 11.124 7.576 1.00 98.06 179 HIS A N 1
ATOM 1384 C CA . HIS A 1 179 ? 8.358 11.298 8.535 1.00 98.06 179 HIS A CA 1
ATOM 1385 C C . HIS A 1 179 ? 8.933 11.517 9.931 1.00 98.06 179 HIS A C 1
ATOM 1387 O O . HIS A 1 179 ? 9.585 10.639 10.494 1.00 98.06 179 HIS A O 1
ATOM 1393 N N . TYR A 1 180 ? 8.675 12.697 10.482 1.00 97.88 180 TYR A N 1
ATOM 1394 C CA . TYR A 1 180 ? 9.047 13.074 11.839 1.00 97.88 180 TYR A CA 1
ATOM 1395 C C . TYR A 1 180 ? 7.785 13.157 12.687 1.00 97.88 180 TYR A C 1
ATOM 1397 O O . TYR A 1 180 ? 6.773 13.674 12.218 1.00 97.88 180 TYR A O 1
ATOM 1405 N N . LYS A 1 181 ? 7.832 12.664 13.926 1.00 97.94 181 LYS A N 1
ATOM 1406 C CA . LYS A 1 181 ? 6.688 12.687 14.839 1.00 97.94 181 LYS A CA 1
ATOM 1407 C C . LYS A 1 181 ? 7.140 12.941 16.269 1.00 97.94 181 LYS A C 1
ATOM 1409 O O . LYS A 1 181 ? 8.086 12.317 16.743 1.00 97.94 181 LYS A O 1
ATOM 1414 N N . ILE A 1 182 ? 6.408 13.807 16.957 1.00 98.19 182 ILE A N 1
ATOM 1415 C CA . ILE A 1 182 ? 6.457 13.994 18.404 1.00 98.19 182 ILE A CA 1
ATOM 1416 C C . ILE A 1 182 ? 5.057 13.694 18.935 1.00 98.19 182 ILE A C 1
ATOM 1418 O O . ILE A 1 182 ? 4.069 14.225 18.434 1.00 98.19 182 ILE A O 1
ATOM 1422 N N . GLY A 1 183 ? 4.973 12.815 19.929 1.00 98.00 183 GLY A N 1
ATOM 1423 C CA . GLY A 1 183 ? 3.737 12.511 20.643 1.00 98.00 183 GLY A CA 1
ATOM 1424 C C . GLY A 1 183 ? 3.940 12.720 22.134 1.00 98.00 183 GLY A C 1
ATOM 1425 O O . GLY A 1 183 ? 4.991 12.362 22.668 1.00 98.00 183 GLY A O 1
ATOM 1426 N N . TRP A 1 184 ? 2.942 13.291 22.794 1.00 98.25 184 TRP A N 1
ATOM 1427 C CA . TRP A 1 184 ? 2.899 13.428 24.240 1.00 98.25 184 TRP A CA 1
ATOM 1428 C C . TRP A 1 184 ? 1.578 12.874 24.756 1.00 98.25 184 TRP A C 1
ATOM 1430 O O . TRP A 1 184 ? 0.512 13.360 24.395 1.00 98.25 184 TRP A O 1
ATOM 1440 N N . ASN A 1 185 ? 1.670 11.851 25.600 1.00 98.12 185 ASN A N 1
ATOM 1441 C CA . ASN A 1 185 ? 0.530 11.181 26.208 1.00 98.12 185 ASN A CA 1
ATOM 1442 C C . ASN A 1 185 ? 0.584 11.419 27.718 1.00 98.12 185 ASN A C 1
ATOM 1444 O O . ASN A 1 185 ? 1.604 11.143 28.355 1.00 98.12 185 ASN A O 1
ATOM 1448 N N . SER A 1 186 ? -0.505 11.923 28.289 1.00 98.00 186 SER A N 1
ATOM 1449 C CA . SER A 1 186 ? -0.650 12.176 29.722 1.00 98.00 186 SER A CA 1
ATOM 1450 C C . SER A 1 186 ? -1.930 11.555 30.256 1.00 98.00 186 SER A C 1
ATOM 1452 O O . SER A 1 186 ? -2.954 11.512 29.575 1.00 98.00 186 SER A O 1
ATOM 1454 N N . ASN A 1 187 ? -1.872 11.089 31.500 1.00 98.06 187 ASN A N 1
ATOM 1455 C CA . ASN A 1 187 ? -3.004 10.490 32.190 1.00 98.06 187 ASN A CA 1
ATOM 1456 C C . ASN A 1 187 ? -3.127 11.088 33.595 1.00 98.06 187 ASN A C 1
ATOM 1458 O O . ASN A 1 187 ? -2.286 10.826 34.454 1.00 98.06 187 ASN A O 1
ATOM 1462 N N . PHE A 1 188 ? -4.164 11.891 33.812 1.00 97.69 188 PHE A N 1
ATOM 1463 C CA . PHE A 1 188 ? -4.449 12.559 35.075 1.00 97.69 188 PHE A CA 1
ATOM 1464 C C . PHE A 1 188 ? -5.574 11.820 35.798 1.00 97.69 188 PHE A C 1
ATOM 1466 O O . PHE A 1 188 ? -6.675 11.673 35.267 1.00 97.69 188 PHE A O 1
ATOM 1473 N N . ILE A 1 189 ? -5.298 11.358 37.015 1.00 97.31 189 ILE A N 1
ATOM 1474 C CA . ILE A 1 189 ? -6.288 10.727 37.892 1.00 97.31 189 ILE A CA 1
ATOM 1475 C C . ILE A 1 189 ? -6.882 11.830 38.774 1.00 97.31 189 ILE A C 1
ATOM 1477 O O . ILE A 1 189 ? -6.141 12.522 39.471 1.00 97.31 189 ILE A O 1
ATOM 1481 N N . LEU A 1 190 ? -8.196 12.018 38.702 1.00 95.56 190 LEU A N 1
ATOM 1482 C CA . LEU A 1 190 ? -8.961 13.049 39.405 1.00 95.56 190 LEU A CA 1
ATOM 1483 C C . LEU A 1 190 ? -9.945 12.372 40.383 1.00 95.56 190 LEU A C 1
ATOM 1485 O O . LEU A 1 190 ? -10.205 11.181 40.227 1.00 95.56 190 LEU A O 1
ATOM 1489 N N . PRO A 1 191 ? -10.499 13.082 41.387 1.00 93.62 191 PRO A N 1
ATOM 1490 C CA . PRO A 1 191 ? -11.439 12.477 42.337 1.00 93.62 191 PRO A CA 1
ATOM 1491 C C . PRO A 1 191 ? -12.663 11.839 41.669 1.00 93.62 191 PRO A C 1
ATOM 1493 O O . PRO A 1 191 ? -13.010 10.717 42.005 1.00 93.62 191 PRO A O 1
ATOM 1496 N N . ASP A 1 192 ? -13.245 12.519 40.676 1.00 93.38 192 ASP A N 1
ATOM 1497 C CA . ASP A 1 192 ? -14.490 12.090 40.019 1.00 93.38 192 ASP A CA 1
ATOM 1498 C C . ASP A 1 192 ? -14.253 11.358 38.679 1.00 93.38 192 ASP A C 1
ATOM 1500 O O . ASP A 1 192 ? -15.180 11.168 37.885 1.00 93.38 192 ASP A O 1
ATOM 1504 N N . GLY A 1 193 ? -13.002 10.989 38.363 1.00 95.56 193 GLY A N 1
ATOM 1505 C CA . GLY A 1 193 ? -12.694 10.329 37.094 1.00 95.56 193 GLY A CA 1
ATOM 1506 C C . GLY A 1 193 ? -11.237 10.397 36.633 1.00 95.56 193 GLY A C 1
ATOM 1507 O O . GLY A 1 193 ? -10.302 10.614 37.399 1.00 95.56 193 GLY A O 1
ATOM 1508 N N . GLN A 1 194 ? -11.024 10.215 35.334 1.00 97.75 194 GLN A N 1
ATOM 1509 C CA . GLN A 1 194 ? -9.703 10.189 34.708 1.00 97.75 194 GLN A CA 1
ATOM 1510 C C . GLN A 1 194 ? -9.696 11.034 33.432 1.00 97.75 194 GLN A C 1
ATOM 1512 O O . GLN A 1 194 ? -10.516 10.826 32.544 1.00 97.75 194 GLN A O 1
ATOM 1517 N N . LEU A 1 195 ? -8.733 11.950 33.303 1.00 98.25 195 LEU A N 1
ATOM 1518 C CA . LEU A 1 195 ? -8.504 12.725 32.084 1.00 98.25 195 LEU A CA 1
ATOM 1519 C C . LEU A 1 195 ? -7.268 12.198 31.350 1.00 98.25 195 LEU A C 1
ATOM 1521 O O . LEU A 1 195 ? -6.150 12.282 31.858 1.00 98.25 195 LEU A O 1
ATOM 1525 N N . LYS A 1 196 ? -7.456 11.711 30.126 1.00 98.50 196 LYS A N 1
ATOM 1526 C CA . LYS A 1 196 ? -6.368 11.393 29.195 1.00 98.50 196 LYS A CA 1
ATOM 1527 C C . LYS A 1 196 ? -6.203 12.522 28.189 1.00 98.50 196 LYS A C 1
ATOM 1529 O O . LYS A 1 196 ? -7.197 13.021 27.664 1.00 98.50 196 LYS A O 1
ATOM 1534 N N . VAL A 1 197 ? -4.955 12.909 27.942 1.00 98.56 197 VAL A N 1
ATOM 1535 C CA . VAL A 1 197 ? -4.584 13.953 26.983 1.00 98.56 197 VAL A CA 1
ATOM 1536 C C . VAL A 1 197 ? -3.494 13.416 26.071 1.00 98.56 197 VAL A C 1
ATOM 1538 O O . VAL A 1 197 ? -2.418 13.053 26.546 1.00 98.56 197 VAL A O 1
ATOM 1541 N N . ASP A 1 198 ? -3.764 13.425 24.773 1.00 98.44 198 ASP A N 1
ATOM 1542 C CA . ASP A 1 198 ? -2.839 13.014 23.728 1.00 98.44 198 ASP A CA 1
ATOM 1543 C C . ASP A 1 198 ? -2.597 14.195 22.779 1.00 98.44 198 ASP A C 1
ATOM 1545 O O . ASP A 1 198 ? -3.497 14.628 22.060 1.00 98.44 198 ASP A O 1
ATOM 1549 N N . LEU A 1 199 ? -1.376 14.734 22.773 1.00 98.62 199 LEU A N 1
ATOM 1550 C CA . LEU A 1 199 ? -0.947 15.779 21.841 1.00 98.62 199 LEU A CA 1
ATOM 1551 C C . LEU A 1 199 ? 0.038 15.207 20.822 1.00 98.62 199 LEU A C 1
ATOM 1553 O O . LEU A 1 199 ? 0.884 14.371 21.146 1.00 98.62 199 LEU A O 1
ATOM 1557 N N . GLY A 1 200 ? -0.046 15.684 19.585 1.00 98.50 200 GLY A N 1
ATOM 1558 C CA . GLY A 1 200 ? 0.790 15.220 18.489 1.00 98.50 200 GLY A CA 1
ATOM 1559 C C . GLY A 1 200 ? 1.226 16.346 17.566 1.00 98.50 200 GLY A C 1
ATOM 1560 O O . GLY A 1 200 ? 0.459 17.256 17.259 1.00 98.50 200 GLY A O 1
ATOM 1561 N N . TYR A 1 201 ? 2.462 16.238 17.097 1.00 98.56 201 TYR A N 1
ATOM 1562 C CA . TYR A 1 201 ? 2.980 16.959 15.944 1.00 98.56 201 TYR A CA 1
ATOM 1563 C C . TYR A 1 201 ? 3.635 15.950 15.004 1.00 98.56 201 TYR A C 1
ATOM 1565 O O . TYR A 1 201 ? 4.396 15.085 15.446 1.00 98.56 201 TYR A O 1
ATOM 1573 N N . GLN A 1 202 ? 3.361 16.057 13.712 1.00 98.38 202 GLN A N 1
ATOM 1574 C CA . GLN A 1 202 ? 4.044 15.279 12.688 1.00 98.38 202 GLN A CA 1
ATOM 1575 C C . GLN A 1 202 ? 4.398 16.152 11.490 1.00 98.38 202 GLN A C 1
ATOM 1577 O O . GLN A 1 202 ? 3.658 17.066 11.133 1.00 98.38 202 GLN A O 1
ATOM 1582 N N . LYS A 1 203 ? 5.520 15.822 10.853 1.00 98.44 203 LYS A N 1
ATOM 1583 C CA . LYS A 1 203 ? 5.972 16.415 9.597 1.00 98.44 203 LYS A CA 1
ATOM 1584 C C . LYS A 1 203 ? 6.201 15.310 8.582 1.00 98.44 203 LYS A C 1
ATOM 1586 O O . LYS A 1 203 ? 7.064 14.452 8.790 1.00 98.44 203 LYS A O 1
ATOM 1591 N N . ASN A 1 204 ? 5.421 15.316 7.508 1.00 98.06 204 ASN A N 1
ATOM 1592 C CA . ASN A 1 204 ? 5.513 14.353 6.421 1.00 98.06 204 ASN A CA 1
ATOM 1593 C C . ASN A 1 204 ? 6.051 15.044 5.168 1.00 98.06 204 ASN A C 1
ATOM 1595 O O . ASN A 1 204 ? 5.448 15.991 4.669 1.00 98.06 204 ASN A O 1
ATOM 1599 N N . GLN A 1 205 ? 7.186 14.558 4.674 1.00 97.38 205 GLN A N 1
ATOM 1600 C CA . GLN A 1 205 ? 7.829 15.057 3.469 1.00 97.38 205 GLN A CA 1
ATOM 1601 C C . GLN A 1 205 ? 7.838 13.948 2.429 1.00 97.38 205 GLN A C 1
ATOM 1603 O O . GLN A 1 205 ? 8.523 12.939 2.611 1.00 97.38 205 GLN A O 1
ATOM 1608 N N . ARG A 1 206 ? 7.099 14.135 1.337 1.00 95.00 206 ARG A N 1
ATOM 1609 C CA . ARG A 1 206 ? 7.130 13.229 0.184 1.00 95.00 206 ARG A CA 1
ATOM 1610 C C . ARG A 1 206 ? 7.839 13.928 -0.954 1.00 95.00 206 ARG A C 1
ATOM 1612 O O . ARG A 1 206 ? 7.390 14.992 -1.378 1.00 95.00 206 ARG A O 1
ATOM 1619 N N . ARG A 1 207 ? 8.954 13.350 -1.395 1.00 93.56 207 ARG A N 1
ATOM 1620 C CA . ARG A 1 207 ? 9.786 13.911 -2.455 1.00 93.56 207 ARG A CA 1
ATOM 1621 C C . ARG A 1 207 ? 10.040 12.892 -3.542 1.00 93.56 207 ARG A C 1
ATOM 1623 O O . ARG A 1 207 ? 10.440 11.769 -3.235 1.00 93.56 207 ARG A O 1
ATOM 1630 N N . GLU A 1 208 ? 9.843 13.315 -4.777 1.00 91.62 208 GLU A N 1
ATOM 1631 C CA . GLU A 1 208 ? 10.241 12.583 -5.975 1.00 91.62 208 GLU A CA 1
ATOM 1632 C C . GLU A 1 208 ? 11.414 13.339 -6.586 1.00 91.62 208 GLU A C 1
ATOM 1634 O O . GLU A 1 208 ? 11.432 14.570 -6.612 1.00 91.62 208 GLU A O 1
ATOM 1639 N N . LEU A 1 209 ? 12.463 12.593 -6.908 1.00 89.88 209 LEU A N 1
ATOM 1640 C CA . LEU A 1 209 ? 13.744 13.125 -7.325 1.00 89.88 209 LEU A CA 1
ATOM 1641 C C . LEU A 1 209 ? 14.101 12.514 -8.670 1.00 89.88 209 LEU A C 1
ATOM 1643 O O . LEU A 1 209 ? 14.439 11.332 -8.723 1.00 89.88 209 LEU A O 1
ATOM 1647 N N . ASP A 1 210 ? 14.106 13.337 -9.709 1.00 84.62 210 ASP A N 1
ATOM 1648 C CA . ASP A 1 210 ? 14.705 13.003 -11.009 1.00 84.62 210 ASP A CA 1
ATOM 1649 C C . ASP A 1 210 ? 16.164 13.472 -11.088 1.00 84.62 210 ASP A C 1
ATOM 1651 O O . ASP A 1 210 ? 16.942 13.042 -11.937 1.00 84.62 210 ASP A O 1
ATOM 1655 N N . ASN A 1 211 ? 16.553 14.353 -10.166 1.00 84.44 211 ASN A N 1
ATOM 1656 C CA . ASN A 1 211 ? 17.908 14.840 -9.973 1.00 84.44 211 ASN A CA 1
ATOM 1657 C C . ASN A 1 211 ? 18.149 15.136 -8.477 1.00 84.44 211 ASN A C 1
ATOM 1659 O O . ASN A 1 211 ? 17.416 14.664 -7.609 1.00 84.44 211 ASN A O 1
ATOM 1663 N N . ALA A 1 212 ? 19.216 15.866 -8.143 1.00 86.06 212 ALA A N 1
ATOM 1664 C CA . ALA A 1 212 ? 19.547 16.176 -6.752 1.00 86.06 212 ALA A CA 1
ATOM 1665 C C . ALA A 1 212 ? 18.444 16.970 -6.026 1.00 86.06 212 ALA A C 1
ATOM 1667 O O . ALA A 1 212 ? 18.226 16.746 -4.830 1.00 86.06 212 ALA A O 1
ATOM 1668 N N . ASP A 1 213 ? 17.749 17.848 -6.748 1.00 89.12 213 ASP A N 1
ATOM 1669 C CA . ASP A 1 213 ? 16.616 18.616 -6.254 1.00 89.12 213 ASP A CA 1
ATOM 1670 C C . ASP A 1 213 ? 15.298 17.880 -6.546 1.00 89.12 213 ASP A C 1
ATOM 1672 O O . ASP A 1 213 ? 15.132 17.273 -7.607 1.00 89.12 213 ASP A O 1
ATOM 1676 N N . PRO A 1 214 ? 14.342 17.892 -5.601 1.00 90.94 214 PRO A N 1
ATOM 1677 C CA . PRO A 1 214 ? 13.078 17.203 -5.789 1.00 90.94 214 PRO A CA 1
ATOM 1678 C C . PRO A 1 214 ? 12.199 17.941 -6.803 1.00 90.94 214 PRO A C 1
ATOM 1680 O O . PRO A 1 214 ? 11.868 19.113 -6.609 1.00 90.94 214 PRO A O 1
ATOM 1683 N N . THR A 1 215 ? 11.776 17.232 -7.845 1.00 90.62 215 THR A N 1
ATOM 1684 C CA . THR A 1 215 ? 10.833 17.728 -8.852 1.00 90.62 215 THR A CA 1
ATOM 1685 C C . THR A 1 215 ? 9.439 17.840 -8.248 1.00 90.62 215 THR A C 1
ATOM 1687 O O . THR A 1 215 ? 8.838 18.910 -8.310 1.00 90.62 215 THR A O 1
ATOM 1690 N N . LEU A 1 216 ? 8.979 16.832 -7.504 1.00 91.88 216 LEU A N 1
ATOM 1691 C CA . LEU A 1 216 ? 7.778 16.909 -6.666 1.00 91.88 216 LEU A CA 1
ATOM 1692 C C . LEU A 1 216 ? 8.157 16.924 -5.181 1.00 91.88 216 LEU A C 1
ATOM 1694 O O . LEU A 1 216 ? 8.932 16.092 -4.710 1.00 91.88 216 LEU A O 1
ATOM 1698 N N . PHE A 1 217 ? 7.591 17.858 -4.409 1.00 95.19 217 PHE A N 1
ATOM 1699 C CA . PHE A 1 217 ? 7.849 17.965 -2.968 1.00 95.19 217 PHE A CA 1
ATOM 1700 C C . PHE A 1 217 ? 6.614 18.455 -2.204 1.00 95.19 217 PHE A C 1
ATOM 1702 O O . PHE A 1 217 ? 6.345 19.657 -2.137 1.00 95.19 217 PHE A O 1
ATOM 1709 N N . PHE A 1 218 ? 5.924 17.516 -1.552 1.00 95.62 218 PHE A N 1
ATOM 1710 C CA . PHE A 1 218 ? 4.899 17.804 -0.549 1.00 95.62 218 PHE A CA 1
ATOM 1711 C C . PHE A 1 218 ? 5.516 17.892 0.848 1.00 95.62 218 PHE A C 1
ATOM 1713 O O . PHE A 1 218 ? 6.144 16.934 1.306 1.00 95.62 218 PHE A O 1
ATOM 1720 N N . ASP A 1 219 ? 5.317 19.019 1.531 1.00 97.56 219 ASP A N 1
ATOM 1721 C CA . ASP A 1 219 ? 5.737 19.238 2.920 1.00 97.56 219 ASP A CA 1
ATOM 1722 C C . ASP A 1 219 ? 4.506 19.555 3.775 1.00 97.56 219 ASP A C 1
ATOM 1724 O O . ASP A 1 219 ? 3.955 20.657 3.692 1.00 97.56 219 ASP A O 1
ATOM 1728 N N . LEU A 1 220 ? 4.066 18.562 4.553 1.00 98.25 220 LEU A N 1
ATOM 1729 C CA . LEU A 1 220 ? 2.869 18.611 5.389 1.00 98.25 220 LEU A CA 1
ATOM 1730 C C . LEU A 1 220 ? 3.250 18.614 6.868 1.00 98.25 220 LEU A C 1
ATOM 1732 O O . LEU A 1 220 ? 3.817 17.645 7.374 1.00 98.25 220 LEU A O 1
ATOM 1736 N N . ASP A 1 221 ? 2.851 19.665 7.569 1.00 98.56 221 ASP A N 1
ATOM 1737 C CA . ASP A 1 221 ? 2.860 19.741 9.024 1.00 98.56 221 ASP A CA 1
ATOM 1738 C C . ASP A 1 221 ? 1.452 19.420 9.550 1.00 98.56 221 ASP A C 1
ATOM 1740 O O . ASP A 1 221 ? 0.455 19.912 9.022 1.00 98.56 221 ASP A O 1
ATOM 1744 N N . THR A 1 222 ? 1.336 18.567 10.569 1.00 98.56 222 THR A N 1
ATOM 1745 C CA . THR A 1 222 ? 0.054 18.246 11.215 1.00 98.56 222 THR A CA 1
ATOM 1746 C C . THR A 1 222 ? 0.176 18.341 12.727 1.00 98.56 222 THR A C 1
ATOM 1748 O O . THR A 1 222 ? 1.081 17.757 13.322 1.00 98.56 222 THR A O 1
ATOM 1751 N N . TYR A 1 223 ? -0.779 19.026 13.341 1.00 98.69 223 TYR A N 1
ATOM 1752 C CA . TYR A 1 223 ? -0.954 19.141 14.782 1.00 98.69 223 TYR A CA 1
ATOM 1753 C C . TYR A 1 223 ? -2.237 18.416 15.175 1.00 98.69 223 TYR A C 1
ATOM 1755 O O . TYR A 1 223 ? -3.240 18.532 14.474 1.00 98.69 223 TYR A O 1
ATOM 1763 N N . SER A 1 224 ? -2.223 17.685 16.284 1.00 98.56 224 SER A N 1
ATOM 1764 C CA . SER A 1 224 ? -3.395 16.960 16.781 1.00 98.56 224 SER A CA 1
ATOM 1765 C C . SER A 1 224 ? -3.501 17.050 18.298 1.00 98.56 224 SER A C 1
ATOM 1767 O O . SER A 1 224 ? -2.486 16.967 18.992 1.00 98.56 224 SER A O 1
ATOM 1769 N N . ALA A 1 225 ? -4.722 17.150 18.808 1.00 98.62 225 ALA A N 1
ATOM 1770 C CA . ALA A 1 225 ? -5.037 17.070 20.227 1.00 98.62 225 ALA A CA 1
ATOM 1771 C C . ALA A 1 225 ? -6.253 16.162 20.432 1.00 98.62 225 ALA A C 1
ATOM 1773 O O . ALA A 1 225 ? -7.247 16.299 19.725 1.00 98.62 225 ALA A O 1
ATOM 1774 N N . ASP A 1 226 ? -6.187 15.263 21.404 1.00 98.50 226 ASP A N 1
ATOM 1775 C CA . ASP A 1 226 ? -7.291 14.399 21.815 1.00 98.50 226 ASP A CA 1
ATOM 1776 C C . ASP A 1 226 ? -7.378 14.387 23.345 1.00 98.50 226 ASP A C 1
ATOM 1778 O O . ASP A 1 226 ? -6.383 14.214 24.049 1.00 98.50 226 ASP A O 1
ATOM 1782 N N . LEU A 1 227 ? -8.570 14.665 23.861 1.00 98.62 227 LEU A N 1
ATOM 1783 C CA . LEU A 1 227 ? -8.872 14.779 25.277 1.00 98.62 227 LEU A CA 1
ATOM 1784 C C . LEU A 1 227 ? -10.028 13.833 25.574 1.00 98.62 227 LEU A C 1
ATOM 1786 O O . LEU A 1 227 ? -11.089 13.948 24.961 1.00 98.62 227 LEU A O 1
ATOM 1790 N N . LYS A 1 228 ? -9.848 12.922 26.530 1.00 98.62 228 LYS A N 1
ATOM 1791 C CA . LYS A 1 228 ? -10.885 11.974 26.954 1.00 98.62 228 LYS A CA 1
ATOM 1792 C C . LYS A 1 228 ? -11.051 12.014 28.460 1.00 98.62 228 LYS A C 1
ATOM 1794 O O . LYS A 1 228 ? -10.102 11.733 29.189 1.00 98.62 228 LYS A O 1
ATOM 1799 N N . TYR A 1 229 ? -12.255 12.318 28.914 1.00 98.44 229 TYR A N 1
ATOM 1800 C CA . TYR A 1 229 ? -12.627 12.291 30.316 1.00 98.44 229 TYR A CA 1
ATOM 1801 C C . TYR A 1 229 ? -13.516 11.081 30.598 1.00 98.44 229 TYR A C 1
ATOM 1803 O O . TYR A 1 229 ? -14.622 10.973 30.069 1.00 98.44 229 TYR A O 1
ATOM 1811 N N . TYR A 1 230 ? -13.002 10.165 31.409 1.00 98.19 230 TYR A N 1
ATOM 1812 C CA . TYR A 1 230 ? -13.694 8.978 31.890 1.00 98.19 230 TYR A CA 1
ATOM 1813 C C . TYR A 1 230 ? -14.286 9.321 33.249 1.00 98.19 230 TYR A C 1
ATOM 1815 O O . TYR A 1 230 ? -13.533 9.629 34.173 1.00 98.19 230 TYR A O 1
ATOM 1823 N N . LEU A 1 231 ? -15.609 9.286 33.365 1.00 97.06 231 LEU A N 1
ATOM 1824 C CA . LEU A 1 231 ? -16.263 9.411 34.663 1.00 97.06 231 LEU A CA 1
ATOM 1825 C C . LEU A 1 231 ? -16.095 8.120 35.463 1.00 97.06 231 LEU A C 1
ATOM 1827 O O . LEU A 1 231 ? -15.919 7.041 34.887 1.00 97.06 231 LEU A O 1
ATOM 1831 N N . GLU A 1 232 ? -16.155 8.238 36.787 1.00 93.88 232 GLU A N 1
ATOM 1832 C CA . GLU A 1 232 ? -16.172 7.073 37.666 1.00 93.88 232 GLU A CA 1
ATOM 1833 C C . GLU A 1 232 ? -17.339 6.134 37.320 1.00 93.88 232 GLU A C 1
ATOM 1835 O O . GLU A 1 232 ? -18.449 6.564 36.988 1.00 93.88 232 GLU A O 1
ATOM 1840 N N . GLU A 1 233 ? -17.072 4.829 37.373 1.00 93.38 233 GLU A N 1
ATOM 1841 C CA . GLU A 1 233 ? -18.100 3.828 37.133 1.00 93.38 233 GLU A CA 1
ATOM 1842 C C . GLU A 1 233 ? -19.137 3.852 38.258 1.00 93.38 233 GLU A C 1
ATOM 1844 O O . GLU A 1 233 ? -18.806 3.709 39.433 1.00 93.38 233 GLU A O 1
ATOM 1849 N N . SER A 1 234 ? -20.415 3.969 37.896 1.00 93.19 234 SER A N 1
ATOM 1850 C CA . SER A 1 234 ? -21.509 3.958 38.866 1.00 93.19 234 SER A CA 1
ATOM 1851 C C . SER A 1 234 ? -22.631 3.045 38.407 1.00 93.19 234 SER A C 1
ATOM 1853 O O . SER A 1 234 ? -23.150 3.183 37.300 1.00 93.19 234 SER A O 1
ATOM 1855 N N . ASN A 1 235 ? -23.019 2.086 39.252 1.00 93.19 235 ASN A N 1
ATOM 1856 C CA . ASN A 1 235 ? -24.044 1.089 38.935 1.00 93.19 235 ASN A CA 1
ATOM 1857 C C . ASN A 1 235 ? -23.803 0.416 37.569 1.00 93.19 235 ASN A C 1
ATOM 1859 O O . ASN A 1 235 ? -24.744 0.255 36.795 1.00 93.19 235 ASN A O 1
ATOM 1863 N N . GLY A 1 236 ? -22.554 0.064 37.238 1.00 92.12 236 GLY A N 1
ATOM 1864 C CA . GLY A 1 236 ? -22.148 -0.553 35.966 1.00 92.12 236 GLY A CA 1
ATOM 1865 C C . GLY A 1 236 ? -22.172 0.368 34.740 1.00 92.12 236 GLY A C 1
ATOM 1866 O O . GLY A 1 236 ? -21.970 -0.119 33.628 1.00 92.12 236 GLY A O 1
ATOM 1867 N N . TRP A 1 237 ? -22.471 1.662 34.906 1.00 96.50 237 TRP A N 1
ATOM 1868 C CA . TRP A 1 237 ? -22.373 2.673 33.854 1.00 96.50 237 TRP A CA 1
ATOM 1869 C C . TRP A 1 237 ? -20.967 3.264 33.807 1.00 96.50 237 TRP A C 1
ATOM 1871 O O . TRP A 1 237 ? -20.449 3.702 34.828 1.00 96.50 237 TRP A O 1
ATOM 1881 N N . GLN A 1 238 ? -20.391 3.331 32.609 1.00 97.00 238 GLN A N 1
ATOM 1882 C CA . GLN A 1 238 ? -19.061 3.870 32.327 1.00 97.00 238 GLN A CA 1
ATOM 1883 C C . GLN A 1 238 ? -19.177 4.953 31.236 1.00 97.00 238 GLN A C 1
ATOM 1885 O O . GLN A 1 238 ? -19.060 4.643 30.043 1.00 97.00 238 GLN A O 1
ATOM 1890 N N . PRO A 1 239 ? -19.480 6.213 31.601 1.00 97.81 239 PRO A N 1
ATOM 1891 C CA . PRO A 1 239 ? -19.574 7.312 30.652 1.00 97.81 239 PRO A CA 1
ATOM 1892 C C . PRO A 1 239 ? -18.195 7.892 30.321 1.00 97.81 239 PRO A C 1
ATOM 1894 O O . PRO A 1 239 ? -17.326 8.039 31.183 1.00 97.81 239 PRO A O 1
ATOM 1897 N N . VAL A 1 240 ? -18.014 8.275 29.061 1.00 98.31 240 VAL A N 1
ATOM 1898 C CA . VAL A 1 240 ? -16.803 8.917 28.552 1.00 98.31 240 VAL A CA 1
ATOM 1899 C C . VAL A 1 240 ? -17.193 10.087 27.662 1.00 98.31 240 VAL A C 1
ATOM 1901 O O . VAL A 1 240 ? -17.997 9.941 26.743 1.00 98.31 240 VAL A O 1
ATOM 1904 N N . PHE A 1 241 ? -16.579 11.238 27.898 1.00 98.50 241 PHE A N 1
ATOM 1905 C CA . PHE A 1 241 ? -16.682 12.403 27.025 1.00 98.50 241 PHE A CA 1
ATOM 1906 C C . PHE A 1 241 ? -15.332 12.672 26.392 1.00 98.50 241 PHE A C 1
ATOM 1908 O O . PHE A 1 241 ? -14.297 12.484 27.031 1.00 98.50 241 PHE A O 1
ATOM 1915 N N . GLY A 1 242 ? -15.319 13.149 25.156 1.00 98.50 242 GLY A N 1
ATOM 1916 C CA . GLY A 1 242 ? -14.064 13.559 24.560 1.00 98.50 242 GLY A CA 1
ATOM 1917 C C . GLY A 1 242 ? -14.183 14.660 23.534 1.00 98.50 242 GLY A C 1
ATOM 1918 O O . GLY A 1 242 ? -15.234 14.895 22.939 1.00 98.50 242 GLY A O 1
ATOM 1919 N N . LEU A 1 243 ? -13.058 15.335 23.356 1.00 98.69 243 LEU A N 1
ATOM 1920 C CA . LEU A 1 243 ? -12.835 16.395 22.391 1.00 98.69 243 LEU A CA 1
ATOM 1921 C C . LEU A 1 243 ? -11.575 16.050 21.610 1.00 98.69 243 LEU A C 1
ATOM 1923 O O . LEU A 1 243 ? -10.575 15.633 22.186 1.00 98.69 243 LE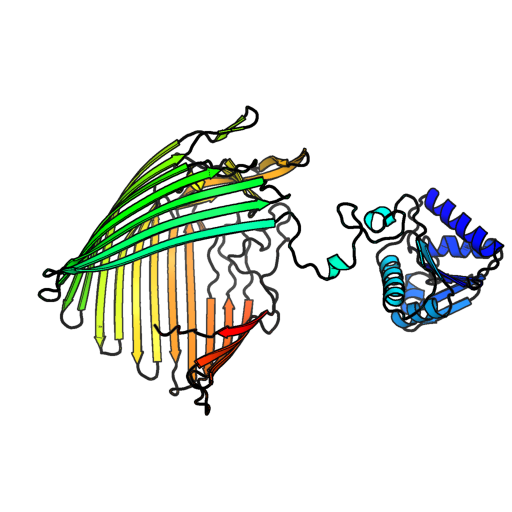U A O 1
ATOM 1927 N N . SER A 1 244 ? -11.612 16.246 20.305 1.00 98.31 244 SER A N 1
ATOM 1928 C CA . SER A 1 244 ? -10.469 16.018 19.428 1.00 98.31 244 SER A CA 1
ATOM 1929 C C . SER A 1 244 ? -10.364 17.152 18.425 1.00 98.31 244 SER A C 1
ATOM 1931 O O . SER A 1 244 ? -11.392 17.643 17.962 1.00 98.31 244 SER A O 1
ATOM 1933 N N . GLY A 1 245 ? -9.154 17.532 18.047 1.00 98.44 245 GLY A N 1
ATOM 1934 C CA . GLY A 1 245 ? -8.925 18.498 16.986 1.00 98.44 245 GLY A CA 1
ATOM 1935 C C . GLY A 1 245 ? -7.638 18.219 16.230 1.00 98.44 245 GLY A C 1
ATOM 1936 O O . GLY A 1 245 ? -6.688 17.657 16.778 1.00 98.44 245 GLY A O 1
ATOM 1937 N N . ASP A 1 246 ? -7.616 18.624 14.968 1.00 98.31 246 ASP A N 1
ATOM 1938 C CA . ASP A 1 246 ? -6.459 18.513 14.094 1.00 98.31 246 ASP A CA 1
ATOM 1939 C C . ASP A 1 246 ? -6.318 19.744 13.194 1.00 98.31 246 ASP A C 1
ATOM 1941 O O . ASP A 1 246 ? -7.301 20.388 12.827 1.00 98.31 246 ASP A O 1
ATOM 1945 N N . ALA A 1 247 ? -5.078 20.087 12.862 1.00 98.69 247 ALA A N 1
ATOM 1946 C CA . ALA A 1 247 ? -4.755 21.123 11.893 1.00 98.69 247 ALA A CA 1
ATOM 1947 C C . ALA A 1 247 ? -3.621 20.634 10.995 1.00 98.69 247 ALA A C 1
ATOM 1949 O O . ALA A 1 247 ? -2.588 20.187 11.494 1.00 98.69 247 ALA A O 1
ATOM 1950 N N . GLY A 1 248 ? -3.808 20.718 9.684 1.00 98.38 248 GLY A N 1
ATOM 1951 C CA . GLY A 1 248 ? -2.841 20.315 8.671 1.00 98.38 248 GLY A CA 1
ATOM 1952 C C . GLY A 1 248 ? -2.483 21.494 7.779 1.00 98.38 248 GLY A C 1
ATOM 1953 O O . GLY A 1 248 ? -3.372 22.205 7.323 1.00 98.38 248 GLY A O 1
ATOM 1954 N N . ILE A 1 249 ? -1.195 21.703 7.529 1.00 98.56 249 ILE A N 1
ATOM 1955 C CA . ILE A 1 249 ? -0.686 22.757 6.647 1.00 98.56 249 ILE A CA 1
ATOM 1956 C C . ILE A 1 249 ? 0.242 22.090 5.640 1.00 98.56 249 ILE A C 1
ATOM 1958 O O . ILE A 1 249 ? 1.318 21.615 6.000 1.00 98.56 249 ILE A O 1
ATOM 1962 N N . SER A 1 250 ? -0.190 22.035 4.385 1.00 98.00 250 SER A N 1
ATOM 1963 C CA . SER A 1 250 ? 0.564 21.455 3.279 1.00 98.00 250 SER A CA 1
ATOM 1964 C C . SER A 1 250 ? 1.091 22.546 2.363 1.00 98.00 250 SER A C 1
ATOM 1966 O O . SER A 1 250 ? 0.349 23.434 1.928 1.00 98.00 250 SER A O 1
ATOM 1968 N N . THR A 1 251 ? 2.373 22.454 2.030 1.00 97.44 251 THR A N 1
ATOM 1969 C CA . THR A 1 251 ? 3.033 23.326 1.059 1.00 97.44 251 THR A CA 1
ATOM 1970 C C . THR A 1 251 ? 3.662 22.505 -0.059 1.00 97.44 251 THR A C 1
ATOM 1972 O O . THR A 1 251 ? 4.156 21.401 0.172 1.00 97.44 251 THR A O 1
ATOM 1975 N N . ASN A 1 252 ? 3.664 23.074 -1.265 1.00 94.50 252 ASN A N 1
ATOM 1976 C CA . ASN A 1 252 ? 4.388 22.531 -2.408 1.00 94.50 252 ASN A CA 1
ATOM 1977 C C . ASN A 1 252 ? 5.724 23.259 -2.522 1.00 94.50 252 ASN A C 1
ATOM 1979 O O . ASN A 1 252 ? 5.751 24.488 -2.582 1.00 94.50 252 ASN A O 1
ATOM 1983 N N . LYS A 1 253 ? 6.818 22.500 -2.526 1.00 94.25 253 LYS A N 1
ATOM 1984 C CA . LYS A 1 253 ? 8.192 23.025 -2.606 1.00 94.25 253 LYS A CA 1
ATOM 1985 C C . LYS A 1 253 ? 8.952 22.555 -3.848 1.00 94.25 253 LYS A C 1
ATOM 1987 O O . LYS A 1 253 ? 10.120 22.894 -3.990 1.00 94.25 253 LYS A O 1
ATOM 1992 N N . GLY A 1 254 ? 8.307 21.745 -4.684 1.00 91.06 254 GLY A N 1
ATOM 1993 C CA . GLY A 1 254 ? 8.849 21.255 -5.948 1.00 91.06 254 GLY A CA 1
ATOM 1994 C C . GLY A 1 254 ? 8.418 22.130 -7.122 1.00 91.06 254 GLY A C 1
ATOM 1995 O O . GLY A 1 254 ? 7.731 23.138 -6.946 1.00 91.06 254 GLY A O 1
ATOM 1996 N N . THR A 1 255 ? 8.817 21.712 -8.313 1.00 88.56 255 THR A N 1
ATOM 1997 C CA . THR A 1 255 ? 8.444 22.304 -9.604 1.00 88.56 255 THR A CA 1
ATOM 1998 C C . THR A 1 255 ? 7.275 21.580 -10.267 1.00 88.56 255 THR A C 1
ATOM 2000 O O . THR A 1 255 ? 6.624 22.136 -11.143 1.00 88.56 255 THR A O 1
ATOM 2003 N N . GLU A 1 256 ? 6.994 20.349 -9.847 1.00 89.19 256 GLU A N 1
ATOM 2004 C CA . GLU A 1 256 ? 5.854 19.560 -10.283 1.00 89.19 256 GLU A CA 1
ATOM 2005 C C . GLU A 1 256 ? 4.731 19.597 -9.252 1.00 89.19 256 GLU A C 1
ATOM 2007 O O . GLU A 1 256 ? 4.933 19.565 -8.032 1.00 89.19 256 GLU A O 1
ATOM 2012 N N . PHE A 1 257 ? 3.509 19.655 -9.771 1.00 90.94 257 PHE A N 1
ATOM 2013 C CA . PHE A 1 257 ? 2.316 19.886 -8.978 1.00 90.94 257 PHE A CA 1
ATOM 2014 C C . PHE A 1 257 ? 1.238 18.862 -9.324 1.00 90.94 257 PHE A C 1
ATOM 2016 O O . PHE A 1 257 ? 0.766 18.821 -10.465 1.00 90.94 257 PHE A O 1
ATOM 2023 N N . LEU A 1 258 ? 0.821 18.092 -8.316 1.00 93.56 258 LEU A N 1
ATOM 2024 C CA . LEU A 1 258 ? -0.302 17.150 -8.385 1.00 93.56 258 LEU A CA 1
ATOM 2025 C C . LEU A 1 258 ? -1.463 17.599 -7.488 1.00 93.56 258 LEU A C 1
ATOM 2027 O O . LEU A 1 258 ? -2.585 17.724 -7.965 1.00 93.56 258 LEU A O 1
ATOM 2031 N N . VAL A 1 259 ? -1.186 17.904 -6.218 1.00 95.56 259 VAL A N 1
ATOM 2032 C CA . VAL A 1 259 ? -2.164 18.399 -5.233 1.00 95.56 259 VAL A CA 1
ATOM 2033 C C . VAL A 1 259 ? -1.836 19.860 -4.903 1.00 95.56 259 VAL A C 1
ATOM 2035 O O . VAL A 1 259 ? -0.651 20.183 -4.787 1.00 95.56 259 VAL A O 1
ATOM 2038 N N . PRO A 1 260 ? -2.818 20.764 -4.736 1.00 96.62 260 PRO A N 1
ATOM 2039 C CA . PRO A 1 260 ? -2.552 22.134 -4.305 1.00 96.62 260 PRO A CA 1
ATOM 2040 C C . PRO A 1 260 ? -1.921 22.174 -2.914 1.00 96.62 260 PRO A C 1
ATOM 2042 O O . PRO A 1 260 ? -2.110 21.270 -2.105 1.00 96.62 260 PRO A O 1
ATOM 2045 N N . ALA A 1 261 ? -1.223 23.263 -2.596 1.00 97.75 261 ALA A N 1
ATOM 2046 C CA . ALA A 1 261 ? -0.967 23.590 -1.198 1.00 97.75 261 ALA A CA 1
ATOM 2047 C C . ALA A 1 261 ? -2.319 23.809 -0.496 1.00 97.75 261 ALA A C 1
ATOM 2049 O O . ALA A 1 261 ? -3.249 24.346 -1.100 1.00 97.75 261 ALA A O 1
ATOM 2050 N N . TYR A 1 262 ? -2.459 23.397 0.758 1.00 98.31 262 TYR A N 1
ATOM 2051 C CA . TYR A 1 262 ? -3.749 23.452 1.444 1.00 98.31 262 TYR A CA 1
ATOM 2052 C C . TYR A 1 262 ? -3.598 23.609 2.948 1.00 98.31 262 TYR A C 1
ATOM 2054 O O . TYR A 1 262 ? -2.574 23.239 3.516 1.00 98.31 262 TYR A O 1
ATOM 2062 N N . ASP A 1 263 ? -4.660 24.095 3.580 1.00 98.38 263 ASP A N 1
ATOM 2063 C CA . ASP A 1 263 ? -4.824 24.093 5.028 1.00 98.38 263 ASP A CA 1
ATOM 2064 C C . ASP A 1 263 ? -6.093 23.297 5.379 1.00 98.38 263 ASP A C 1
ATOM 2066 O O . ASP A 1 263 ? -7.138 23.469 4.745 1.00 98.38 263 ASP A O 1
ATOM 2070 N N . THR A 1 264 ? -6.011 22.407 6.365 1.00 98.25 264 THR A N 1
ATOM 2071 C CA . THR A 1 264 ? -7.147 21.626 6.876 1.00 98.25 264 THR A CA 1
ATOM 2072 C C . THR A 1 264 ? -7.310 21.853 8.366 1.00 98.25 264 THR A C 1
ATOM 2074 O O . THR A 1 264 ? -6.321 21.831 9.094 1.00 98.25 264 THR A O 1
ATOM 2077 N N . TYR A 1 265 ? -8.544 22.000 8.838 1.00 98.44 265 TYR A N 1
ATOM 2078 C CA . TYR A 1 265 ? -8.846 22.093 10.266 1.00 98.44 265 TYR A CA 1
ATOM 2079 C C . TYR A 1 265 ? -10.002 21.167 10.613 1.00 98.44 265 TYR A C 1
ATOM 2081 O O . TYR A 1 265 ? -11.018 21.163 9.922 1.00 98.44 265 TYR A O 1
ATOM 2089 N N . GLY A 1 266 ? -9.861 20.395 11.682 1.00 98.12 266 GLY A N 1
ATOM 2090 C CA . GLY A 1 266 ? -10.878 19.492 12.201 1.00 98.12 266 GLY A CA 1
ATOM 2091 C C . GLY A 1 266 ? -11.110 19.720 13.687 1.00 98.12 266 GLY A C 1
ATOM 2092 O O . GLY A 1 266 ? -10.167 19.918 14.450 1.00 98.12 266 GLY A O 1
ATOM 2093 N N . ILE A 1 267 ? -12.370 19.671 14.105 1.00 98.44 267 ILE A N 1
ATOM 2094 C CA . ILE A 1 267 ? -12.762 19.568 15.509 1.00 98.44 267 ILE A CA 1
ATOM 2095 C C . ILE A 1 267 ? -13.890 18.551 15.634 1.00 98.44 267 ILE A C 1
ATOM 2097 O O . ILE A 1 267 ? -14.781 18.489 14.789 1.00 98.44 267 ILE A O 1
ATOM 2101 N N . GLY A 1 268 ? -13.864 17.767 16.701 1.00 98.25 268 GLY A N 1
ATOM 2102 C CA . GLY A 1 268 ? -14.922 16.828 17.014 1.00 98.25 268 GLY A CA 1
ATOM 2103 C C . GLY A 1 268 ? -15.139 16.687 18.508 1.00 98.25 268 GLY A C 1
ATOM 2104 O O . GLY A 1 268 ? -14.210 16.823 19.305 1.00 98.25 268 GLY A O 1
ATOM 2105 N N . ALA A 1 269 ? -16.382 16.411 18.876 1.00 98.62 269 ALA A N 1
ATOM 2106 C CA . ALA A 1 269 ? -16.812 16.167 20.242 1.00 98.62 269 ALA A CA 1
ATOM 2107 C C . ALA A 1 269 ? -17.622 14.877 20.279 1.00 98.62 269 ALA A C 1
ATOM 2109 O O . ALA A 1 269 ? -18.447 14.643 19.396 1.00 98.62 269 ALA A O 1
ATOM 2110 N N . PHE A 1 270 ? -17.402 14.039 21.288 1.00 98.44 270 PHE A N 1
ATOM 2111 C CA . PHE A 1 270 ? -18.151 12.801 21.441 1.00 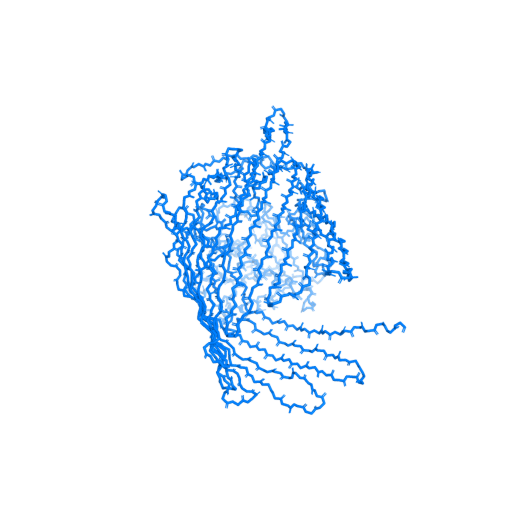98.44 270 PHE A CA 1
ATOM 2112 C C . PHE A 1 270 ? -18.568 12.543 22.884 1.00 98.44 270 PHE A C 1
ATOM 2114 O O . PHE A 1 270 ? -17.907 12.959 23.837 1.00 98.44 270 PHE A O 1
ATOM 2121 N N . ALA A 1 271 ? -19.663 11.806 23.013 1.00 98.56 271 ALA A N 1
ATOM 2122 C CA . ALA A 1 271 ? -20.103 11.178 24.243 1.00 98.56 271 ALA A CA 1
ATOM 2123 C C . ALA A 1 271 ? -20.275 9.685 23.973 1.00 98.56 271 ALA A C 1
ATOM 2125 O O . ALA A 1 271 ? -20.815 9.286 22.941 1.00 98.56 271 ALA A O 1
ATOM 2126 N N . TYR A 1 272 ? -19.802 8.868 24.897 1.00 98.25 272 TYR A N 1
ATOM 2127 C CA . TYR A 1 272 ? -19.885 7.421 24.853 1.00 98.25 272 TYR A CA 1
ATOM 2128 C C . TYR A 1 272 ? -20.359 6.923 26.207 1.00 98.25 272 TYR A C 1
ATOM 2130 O O . TYR A 1 272 ? -19.970 7.447 27.249 1.00 98.25 272 TYR A O 1
ATOM 2138 N N . ILE A 1 273 ? -21.193 5.899 26.195 1.00 98.06 273 ILE A N 1
ATOM 2139 C CA . ILE A 1 273 ? -21.666 5.255 27.401 1.00 98.06 273 ILE A CA 1
ATOM 2140 C C . ILE A 1 273 ? -21.615 3.749 27.216 1.00 98.06 273 ILE A C 1
ATOM 2142 O O . ILE A 1 273 ? -22.023 3.218 26.184 1.00 98.06 273 ILE A O 1
ATOM 2146 N N . LYS A 1 274 ? -21.109 3.061 28.234 1.00 98.12 274 LYS A N 1
ATOM 2147 C CA . LYS A 1 274 ? -21.156 1.607 28.341 1.00 98.12 274 LYS A CA 1
ATOM 2148 C C . LYS A 1 274 ? -21.906 1.226 29.605 1.00 98.12 274 LYS A C 1
ATOM 2150 O O . LYS A 1 274 ? -21.740 1.871 30.637 1.00 98.12 274 LYS A O 1
ATOM 2155 N N . LYS A 1 275 ? -22.723 0.184 29.519 1.00 97.75 275 LYS A N 1
ATOM 2156 C CA . LYS A 1 275 ? -23.444 -0.399 30.643 1.00 97.75 275 LYS A CA 1
ATOM 2157 C C . LYS A 1 275 ? -23.243 -1.899 30.644 1.00 97.75 275 LYS A C 1
ATOM 2159 O O . LYS A 1 275 ? -23.630 -2.556 29.685 1.00 97.75 275 LYS A O 1
ATOM 2164 N N . THR A 1 276 ? -22.688 -2.431 31.724 1.00 96.94 276 THR A N 1
ATOM 2165 C CA . THR A 1 276 ? -22.615 -3.880 31.954 1.00 96.94 276 THR A CA 1
ATOM 2166 C C . THR A 1 276 ? -23.617 -4.286 33.038 1.00 96.94 276 THR A C 1
ATOM 2168 O O . THR A 1 276 ? -23.788 -3.584 34.043 1.00 96.94 276 THR A O 1
ATOM 2171 N N . TRP A 1 277 ? -24.346 -5.378 32.806 1.00 96.38 277 TRP A N 1
ATOM 2172 C CA . TRP A 1 277 ? -25.234 -6.019 33.777 1.00 96.38 277 TRP A CA 1
ATOM 2173 C C . TRP A 1 277 ? -25.313 -7.521 33.498 1.00 96.38 277 TRP A C 1
ATOM 2175 O O . TRP A 1 277 ? -25.620 -7.946 32.383 1.00 96.38 277 TRP A O 1
ATOM 2185 N N . ASP A 1 278 ? -25.046 -8.327 34.521 1.00 95.50 278 ASP A N 1
ATOM 2186 C CA . ASP A 1 278 ? -24.955 -9.783 34.409 1.00 95.50 278 ASP A CA 1
ATOM 2187 C C . ASP A 1 278 ? -24.050 -10.202 33.234 1.00 95.50 278 ASP A C 1
ATOM 2189 O O . ASP A 1 278 ? -22.874 -9.857 33.199 1.00 95.50 278 ASP A O 1
ATOM 2193 N N . LYS A 1 279 ? -24.622 -10.902 32.252 1.00 96.56 279 LYS A N 1
ATOM 2194 C CA . LYS A 1 279 ? -23.976 -11.407 31.034 1.00 96.56 279 LYS A CA 1
ATOM 2195 C C . LYS A 1 279 ? -24.137 -10.477 29.829 1.00 96.56 279 LYS A C 1
ATOM 2197 O O . LYS A 1 279 ? -23.966 -10.900 28.691 1.00 96.56 279 LYS A O 1
ATOM 2202 N N . ASN A 1 280 ? -24.563 -9.237 30.052 1.00 97.88 280 ASN A N 1
ATOM 2203 C CA . ASN A 1 280 ? -24.904 -8.291 28.999 1.00 97.88 280 ASN A CA 1
ATOM 2204 C C . ASN A 1 280 ? -24.039 -7.044 29.101 1.00 97.88 280 ASN A C 1
ATOM 2206 O O . ASN A 1 280 ? -23.864 -6.471 30.179 1.00 97.88 280 ASN A O 1
ATOM 2210 N N . THR A 1 281 ? -23.574 -6.568 27.954 1.00 98.19 281 THR A N 1
ATOM 2211 C CA . THR A 1 281 ? -22.971 -5.248 27.822 1.00 98.19 281 THR A CA 1
ATOM 2212 C C . THR A 1 281 ? -23.661 -4.500 26.694 1.00 98.19 281 THR A C 1
ATOM 2214 O O . THR A 1 281 ? -23.731 -4.985 25.572 1.00 98.19 281 THR A O 1
ATOM 2217 N N . PHE A 1 282 ? -24.145 -3.299 26.981 1.00 98.25 282 PHE A N 1
ATOM 2218 C CA . PHE A 1 282 ? -24.616 -2.348 25.981 1.00 98.25 282 PHE A CA 1
ATOM 2219 C C . PHE A 1 282 ? -23.637 -1.190 25.884 1.00 98.25 282 PHE A C 1
ATOM 2221 O O . PHE A 1 282 ? -23.106 -0.727 26.897 1.00 98.25 282 PHE A O 1
ATOM 2228 N N . SER A 1 283 ? -23.427 -0.691 24.676 1.00 98.25 283 SER A N 1
ATOM 2229 C CA . SER A 1 283 ? -22.693 0.539 24.434 1.00 98.25 283 SER A CA 1
ATOM 2230 C C . SER A 1 283 ? -23.451 1.430 23.461 1.00 98.25 283 SER A C 1
ATOM 2232 O O . SER A 1 283 ? -24.131 0.958 22.553 1.00 98.25 283 SER A O 1
ATOM 2234 N N . ALA A 1 284 ? -23.339 2.737 23.653 1.00 98.44 284 ALA A N 1
ATOM 2235 C CA . ALA A 1 284 ? -23.845 3.726 22.717 1.00 98.44 284 ALA A CA 1
ATOM 2236 C C . ALA A 1 284 ? -22.907 4.927 22.676 1.00 98.44 284 ALA A C 1
ATOM 2238 O O . ALA A 1 284 ? -22.333 5.322 23.690 1.00 98.44 284 ALA A O 1
ATOM 2239 N N . GLY A 1 285 ? -22.756 5.524 21.502 1.00 98.31 285 GLY A N 1
ATOM 2240 C CA . GLY A 1 285 ? -21.936 6.706 21.310 1.00 98.31 285 GLY A CA 1
ATOM 2241 C C . GLY A 1 285 ? -22.530 7.645 20.276 1.00 98.31 285 GLY A C 1
ATOM 2242 O O . GLY A 1 285 ? -23.158 7.214 19.310 1.00 98.31 285 GLY A O 1
ATOM 2243 N N . LEU A 1 286 ? -22.306 8.936 20.485 1.00 98.38 286 LEU A N 1
ATOM 2244 C CA . LEU A 1 286 ? -22.627 10.005 19.549 1.00 98.38 286 LEU A CA 1
ATOM 2245 C C . LEU A 1 286 ? -21.403 10.891 19.380 1.00 98.38 286 LEU A C 1
ATOM 2247 O O . LEU A 1 286 ? -20.708 11.199 20.351 1.00 98.38 286 LEU A O 1
ATOM 2251 N N . ARG A 1 287 ? -21.158 11.325 18.149 1.00 98.06 287 ARG A N 1
ATOM 2252 C CA . ARG A 1 287 ? -20.045 12.200 17.803 1.00 98.06 287 ARG A CA 1
ATOM 2253 C C . ARG A 1 287 ? -20.493 13.269 16.821 1.00 98.06 287 ARG A C 1
ATOM 2255 O O . ARG A 1 287 ? -21.151 12.957 15.836 1.00 98.06 287 ARG A O 1
ATOM 2262 N N . TYR A 1 288 ? -20.111 14.512 17.084 1.00 98.19 288 TYR A N 1
ATOM 2263 C CA . TYR A 1 288 ? -20.189 15.611 16.131 1.00 98.19 288 TYR A CA 1
ATOM 2264 C C . TYR A 1 288 ? -18.789 15.920 15.608 1.00 98.19 288 TYR A C 1
ATOM 2266 O O . TYR A 1 288 ? -17.862 16.056 16.405 1.00 98.19 288 TYR A O 1
ATOM 2274 N N . ASP A 1 289 ? -18.652 16.070 14.296 1.00 97.94 289 ASP A N 1
ATOM 2275 C CA . ASP A 1 289 ? -17.421 16.488 13.628 1.00 97.94 289 ASP A CA 1
ATOM 2276 C C . ASP A 1 289 ? -17.686 17.726 12.768 1.00 97.94 289 ASP A C 1
ATOM 2278 O O . ASP A 1 289 ? -18.729 17.838 12.120 1.00 97.94 289 ASP A O 1
ATOM 2282 N N . TYR A 1 290 ? -16.716 18.636 12.733 1.00 98.12 290 TYR A N 1
ATOM 2283 C CA . TYR A 1 290 ? -16.656 19.774 11.825 1.00 98.12 290 TYR A CA 1
ATOM 2284 C C . TYR A 1 290 ? -15.262 19.851 11.205 1.00 98.12 290 TYR A C 1
ATOM 2286 O O . TYR A 1 290 ? -14.257 19.811 11.917 1.00 98.12 290 TYR A O 1
ATOM 2294 N N . ARG A 1 291 ? -15.195 19.967 9.879 1.00 97.81 291 ARG A N 1
ATOM 2295 C CA . ARG A 1 291 ? -13.943 20.042 9.129 1.00 97.81 291 ARG A CA 1
ATOM 2296 C C . ARG A 1 291 ? -13.994 21.122 8.063 1.00 97.81 291 ARG A C 1
ATOM 2298 O O . ARG A 1 291 ? -14.990 21.262 7.358 1.00 97.81 291 ARG A O 1
ATOM 2305 N N . THR A 1 292 ? -12.890 21.838 7.910 1.00 98.25 292 THR A N 1
ATOM 2306 C CA . THR A 1 292 ? -12.665 22.772 6.812 1.00 98.25 292 THR A CA 1
ATOM 2307 C C . THR A 1 292 ? -11.442 22.359 6.012 1.00 98.25 292 THR A C 1
ATOM 2309 O O . THR A 1 292 ? -10.445 21.904 6.572 1.00 98.25 292 THR A O 1
ATOM 2312 N N . ASN A 1 293 ? -11.526 22.523 4.695 1.00 98.00 293 ASN A N 1
ATOM 2313 C CA . ASN A 1 293 ? -10.412 22.331 3.777 1.00 98.00 293 ASN A CA 1
ATOM 2314 C C . ASN A 1 293 ? -10.294 23.576 2.905 1.00 98.00 293 ASN A C 1
ATOM 2316 O O . ASN A 1 293 ? -11.280 23.978 2.286 1.00 98.00 293 ASN A O 1
ATOM 2320 N N . SER A 1 294 ? -9.098 24.143 2.820 1.00 98.25 294 SER A N 1
ATOM 2321 C CA . SER A 1 294 ? -8.811 25.327 2.016 1.00 98.25 294 SER A CA 1
ATOM 2322 C C . SER A 1 294 ? -7.654 25.036 1.072 1.00 98.25 294 SER A C 1
ATOM 2324 O O . SER A 1 294 ? -6.505 24.976 1.503 1.00 98.25 294 SER A O 1
ATOM 2326 N N . GLY A 1 295 ? -7.952 24.837 -0.210 1.00 97.69 295 GLY A N 1
ATOM 2327 C CA . GLY A 1 295 ? -6.950 24.676 -1.259 1.00 97.69 295 GLY A CA 1
ATOM 2328 C C . GLY A 1 295 ? -6.485 26.026 -1.790 1.00 97.69 295 GLY A C 1
ATOM 2329 O O . GLY A 1 295 ? -7.295 26.905 -2.091 1.00 97.69 295 GLY A O 1
ATOM 2330 N N . LYS A 1 296 ? -5.172 26.193 -1.916 1.00 97.31 296 LYS A N 1
ATOM 2331 C CA . LYS A 1 296 ? -4.535 27.415 -2.407 1.00 97.31 296 LYS A CA 1
ATOM 2332 C C . LYS A 1 296 ? -4.452 27.371 -3.929 1.00 97.31 296 LYS A C 1
ATOM 2334 O O . LYS A 1 296 ? -4.132 26.340 -4.519 1.00 97.31 296 LYS A O 1
ATOM 2339 N N . GLY A 1 297 ? -4.742 28.507 -4.556 1.00 95.69 297 GLY A N 1
ATOM 2340 C CA . GLY A 1 297 ? -4.600 28.659 -5.998 1.00 95.69 297 GLY A CA 1
ATOM 2341 C C . GLY A 1 297 ? -3.132 28.667 -6.421 1.00 95.69 297 GLY A C 1
ATOM 2342 O O . GLY A 1 297 ? -2.262 29.082 -5.657 1.00 95.69 297 GLY A O 1
ATOM 2343 N N . LEU A 1 298 ? -2.871 28.234 -7.651 1.00 95.44 298 LEU A N 1
ATOM 2344 C CA . LEU A 1 298 ? -1.548 28.276 -8.266 1.00 95.44 298 LEU A CA 1
ATOM 2345 C C . LEU A 1 298 ? -1.693 28.585 -9.754 1.00 95.44 298 LEU A C 1
ATOM 2347 O O . LEU A 1 298 ? -2.465 27.929 -10.455 1.00 95.44 298 LEU A O 1
ATOM 2351 N N . VAL A 1 299 ? -0.930 29.563 -10.228 1.00 92.94 299 VAL A N 1
ATOM 2352 C CA . VAL A 1 299 ? -0.718 29.824 -11.653 1.00 92.94 299 VAL A CA 1
ATOM 2353 C C . VAL A 1 299 ? 0.737 29.496 -11.939 1.00 92.94 299 VAL A C 1
ATOM 2355 O O . VAL A 1 299 ? 1.622 30.061 -11.304 1.00 92.94 299 VAL A O 1
ATOM 2358 N N . ASP A 1 300 ? 0.961 28.582 -12.871 1.00 87.38 300 ASP A N 1
ATOM 2359 C CA . ASP A 1 300 ? 2.281 28.112 -13.272 1.00 87.38 300 ASP A CA 1
ATOM 2360 C C . ASP A 1 300 ? 2.477 28.386 -14.765 1.00 87.38 300 ASP A C 1
ATOM 2362 O O . ASP A 1 300 ? 1.592 28.104 -15.570 1.00 87.38 300 ASP A O 1
ATOM 2366 N N . ALA A 1 301 ? 3.587 29.033 -15.128 1.00 85.56 301 ALA A N 1
ATOM 2367 C CA . ALA A 1 301 ? 3.876 29.480 -16.498 1.00 85.56 301 ALA A CA 1
ATOM 2368 C C . ALA A 1 301 ? 2.704 30.206 -17.215 1.00 85.56 301 ALA A C 1
ATOM 2370 O O . ALA A 1 301 ? 2.515 30.079 -18.423 1.00 85.56 301 ALA A O 1
ATOM 2371 N N . GLY A 1 302 ? 1.893 30.974 -16.474 1.00 85.19 302 GLY A N 1
ATOM 2372 C CA . GLY A 1 302 ? 0.721 31.687 -17.008 1.00 85.19 302 GLY A CA 1
ATOM 2373 C C . GLY A 1 302 ? -0.544 30.831 -17.175 1.00 85.19 302 GLY A C 1
ATOM 2374 O O . GLY A 1 302 ? -1.587 31.361 -17.554 1.00 85.19 302 GLY A O 1
ATOM 2375 N N . VAL A 1 303 ? -0.487 29.540 -16.844 1.00 86.56 303 VAL A N 1
ATOM 2376 C CA . VAL A 1 303 ? -1.618 28.607 -16.856 1.00 86.56 303 VAL A CA 1
ATOM 2377 C C . VAL A 1 303 ? -2.105 28.380 -15.426 1.00 86.56 303 VAL A C 1
ATOM 2379 O O . VAL A 1 303 ? -1.327 28.094 -14.517 1.00 86.56 303 VAL A O 1
ATOM 2382 N N . THR A 1 304 ? -3.411 28.500 -15.188 1.00 90.12 304 THR A N 1
ATOM 2383 C CA . THR A 1 304 ? -3.988 28.163 -13.880 1.00 90.12 304 THR A CA 1
ATOM 2384 C C . THR A 1 304 ? -3.848 26.664 -13.624 1.00 90.12 304 THR A C 1
ATOM 2386 O O . THR A 1 304 ? -4.542 25.856 -14.238 1.00 90.12 304 THR A O 1
ATOM 2389 N N . ARG A 1 305 ? -2.960 26.298 -12.695 1.00 91.25 305 ARG A N 1
ATOM 2390 C CA . ARG A 1 305 ? -2.737 24.914 -12.272 1.00 91.25 305 ARG A CA 1
ATOM 2391 C C . ARG A 1 305 ? -3.743 24.491 -11.211 1.00 91.25 305 ARG A C 1
ATOM 2393 O O . ARG A 1 305 ? -4.336 23.429 -11.337 1.00 91.25 305 ARG A O 1
ATOM 2400 N N . PHE A 1 306 ? -3.995 25.332 -10.210 1.00 95.81 306 PHE A N 1
ATOM 2401 C CA . PHE A 1 306 ? -5.012 25.071 -9.191 1.00 95.81 306 PHE A CA 1
ATOM 2402 C C . PHE A 1 306 ? -5.938 26.268 -9.030 1.00 95.81 306 PHE A C 1
ATOM 2404 O O . PHE A 1 306 ? -5.483 27.399 -8.839 1.00 95.81 306 PHE A O 1
ATOM 2411 N N . THR A 1 307 ? -7.242 26.012 -9.058 1.00 94.31 307 THR A N 1
ATOM 2412 C CA . THR A 1 307 ? -8.257 26.983 -8.646 1.00 94.31 307 THR A CA 1
ATOM 2413 C C . THR A 1 307 ? -8.411 26.908 -7.123 1.00 94.31 307 THR A C 1
ATOM 2415 O O . THR A 1 307 ? -8.565 25.804 -6.597 1.00 94.31 307 THR A O 1
ATOM 2418 N N . PRO A 1 308 ? -8.355 28.038 -6.392 1.00 96.88 308 PRO A N 1
ATOM 2419 C CA . PRO A 1 308 ? -8.544 28.022 -4.947 1.00 96.88 308 PRO A CA 1
ATOM 2420 C C . PRO A 1 308 ? -9.958 27.558 -4.586 1.00 96.88 308 PRO A C 1
ATOM 2422 O O . PRO A 1 308 ? -10.920 27.865 -5.290 1.00 96.88 308 PRO A O 1
ATOM 2425 N N . PHE A 1 309 ? -10.087 26.859 -3.462 1.00 97.25 309 PHE A N 1
ATOM 2426 C CA . PHE A 1 309 ? -11.376 26.404 -2.946 1.00 97.25 309 PHE A CA 1
ATOM 2427 C C . PHE A 1 309 ? -11.403 26.442 -1.420 1.00 97.25 309 PHE A C 1
ATOM 2429 O O . PHE A 1 309 ? -10.370 26.345 -0.756 1.00 97.25 309 PHE A O 1
ATOM 2436 N N . THR A 1 310 ? -12.606 26.535 -0.859 1.00 97.94 310 THR A N 1
ATOM 2437 C CA . THR A 1 310 ? -12.848 26.351 0.571 1.00 97.94 310 THR A CA 1
ATOM 2438 C C . THR A 1 310 ? -14.108 25.525 0.756 1.00 97.94 310 THR A C 1
ATOM 2440 O O . THR A 1 310 ? -15.177 25.900 0.279 1.00 97.94 310 THR A O 1
ATOM 2443 N N . ASN A 1 311 ? -13.986 24.416 1.476 1.00 97.94 311 ASN A N 1
ATOM 2444 C CA . ASN A 1 311 ? -15.101 23.554 1.830 1.00 97.94 311 ASN A CA 1
ATOM 2445 C C . ASN A 1 311 ? -15.264 23.492 3.345 1.00 97.94 311 ASN A C 1
ATOM 2447 O O . ASN A 1 311 ? -14.284 23.530 4.092 1.00 97.94 311 ASN A O 1
ATOM 2451 N N . GLN A 1 312 ? -16.511 23.359 3.783 1.00 97.88 312 GLN A N 1
ATOM 2452 C CA . GLN A 1 312 ? -16.884 23.171 5.178 1.00 97.88 312 GLN A CA 1
ATOM 2453 C C . GLN A 1 312 ? -17.827 21.980 5.252 1.00 97.88 312 GLN A C 1
ATOM 2455 O O . GLN A 1 312 ? -18.798 21.902 4.499 1.00 97.88 312 GLN A O 1
ATOM 2460 N N . PHE A 1 313 ? -17.538 21.054 6.154 1.00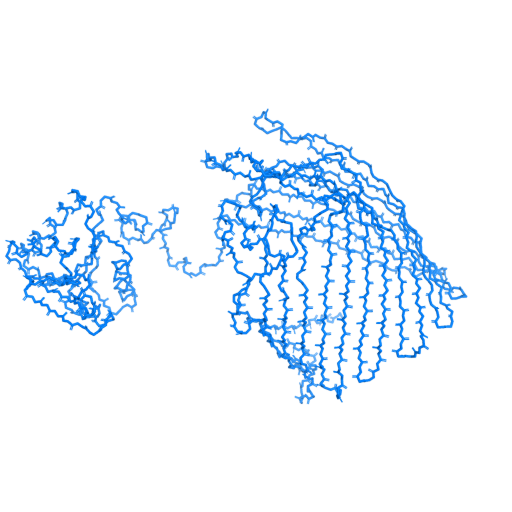 97.56 313 PHE A N 1
ATOM 2461 C CA . PHE A 1 313 ? -18.305 19.834 6.318 1.00 97.56 313 PHE A CA 1
ATOM 2462 C C . PHE A 1 313 ? -18.593 19.614 7.795 1.00 97.56 313 PHE A C 1
ATOM 2464 O O . PHE A 1 313 ? -17.708 19.784 8.632 1.00 97.56 313 PHE A O 1
ATOM 2471 N N . SER A 1 314 ? -19.815 19.207 8.115 1.00 96.69 314 SER A N 1
ATOM 2472 C CA . SER A 1 314 ? -20.193 18.801 9.463 1.00 96.69 314 SER A CA 1
ATOM 2473 C C . SER A 1 314 ? -21.019 17.529 9.433 1.00 96.69 314 SER A C 1
ATOM 2475 O O . SER A 1 314 ? -21.698 17.239 8.444 1.00 96.69 314 SER A O 1
ATOM 2477 N N . ASN A 1 315 ? -20.956 16.757 10.514 1.00 96.56 315 ASN A N 1
ATOM 2478 C CA . ASN A 1 315 ? -21.759 15.553 10.641 1.00 96.56 315 ASN A CA 1
ATOM 2479 C C . ASN A 1 315 ? -22.000 15.158 12.093 1.00 96.56 315 ASN A C 1
ATOM 2481 O O . ASN A 1 315 ? -21.156 15.385 12.953 1.00 96.56 315 ASN A O 1
ATOM 2485 N N . ILE A 1 316 ? -23.139 14.503 12.326 1.00 97.38 316 ILE A N 1
ATOM 2486 C CA . ILE A 1 316 ? -23.397 13.725 13.535 1.00 97.38 316 ILE A CA 1
ATOM 2487 C C . ILE A 1 316 ? -23.359 12.244 13.158 1.00 97.38 316 ILE A C 1
ATOM 2489 O O . ILE A 1 316 ? -24.113 11.801 12.287 1.00 97.38 316 ILE A O 1
ATOM 2493 N N . SER A 1 317 ? -22.478 11.502 13.818 1.00 97.94 317 SER A N 1
ATOM 2494 C CA . SER A 1 317 ? -22.323 10.053 13.709 1.00 97.94 317 SER A CA 1
ATOM 2495 C C . SER A 1 317 ? -22.774 9.400 15.012 1.00 97.94 317 SER A C 1
ATOM 2497 O O . SER A 1 317 ? -22.589 9.968 16.091 1.00 97.94 317 SER A O 1
ATOM 2499 N N . GLY A 1 318 ? -23.355 8.209 14.928 1.00 98.12 318 GLY A N 1
ATOM 2500 C CA . GLY A 1 318 ? -23.802 7.463 16.101 1.00 98.12 318 GLY A CA 1
ATOM 2501 C C . GLY A 1 318 ? -23.515 5.981 15.963 1.00 98.12 318 GLY A C 1
ATOM 2502 O O . GLY A 1 318 ? -23.526 5.457 14.856 1.00 98.12 318 GLY A O 1
ATOM 2503 N N . ALA A 1 319 ? -23.266 5.308 17.078 1.00 98.19 319 ALA A N 1
ATOM 2504 C CA . ALA A 1 319 ? -23.073 3.865 17.113 1.00 98.19 319 ALA A CA 1
ATOM 2505 C C . ALA A 1 319 ? -23.726 3.272 18.360 1.00 98.19 319 ALA A C 1
ATOM 2507 O O . ALA A 1 319 ? -23.742 3.905 19.417 1.00 98.19 319 ALA A O 1
ATOM 2508 N N . ALA A 1 320 ? -24.242 2.057 18.236 1.00 98.56 320 ALA A N 1
ATOM 2509 C CA . ALA A 1 320 ? -24.737 1.247 19.334 1.00 98.56 320 ALA A CA 1
ATOM 2510 C C . ALA A 1 320 ? -24.184 -0.173 19.202 1.00 98.56 320 ALA A C 1
ATOM 2512 O O . ALA A 1 320 ? -24.115 -0.717 18.101 1.00 98.56 320 ALA A O 1
ATOM 2513 N N . GLY A 1 321 ? -23.793 -0.757 20.327 1.00 98.44 321 GLY A N 1
ATOM 2514 C CA . GLY A 1 321 ? -23.263 -2.108 20.414 1.00 98.44 321 GLY A CA 1
ATOM 2515 C C . GLY A 1 321 ? -23.960 -2.895 21.511 1.00 98.44 321 GLY A C 1
ATOM 2516 O O . GLY A 1 321 ? -24.373 -2.348 22.537 1.00 98.44 321 GLY A O 1
ATOM 2517 N N . TYR A 1 322 ? -24.090 -4.195 21.297 1.00 98.56 322 TYR A N 1
ATOM 2518 C CA . TYR A 1 322 ? -24.596 -5.128 22.287 1.00 98.56 322 TYR A CA 1
ATOM 2519 C C . TYR A 1 322 ? -23.743 -6.390 22.293 1.00 98.56 322 TYR A C 1
ATOM 2521 O O . TYR A 1 322 ? -23.427 -6.948 21.244 1.00 98.56 322 TYR A O 1
ATOM 2529 N N . THR A 1 323 ? -23.395 -6.837 23.491 1.00 98.44 323 THR A N 1
ATOM 2530 C CA . THR A 1 323 ? -22.643 -8.062 23.738 1.00 98.44 323 THR A CA 1
ATOM 2531 C C . THR A 1 323 ? -23.406 -8.917 24.738 1.00 98.44 323 THR A C 1
ATOM 2533 O O . THR A 1 323 ? -23.868 -8.404 25.762 1.00 98.44 323 THR A O 1
ATOM 2536 N N . HIS A 1 324 ? -23.522 -10.211 24.452 1.00 98.38 324 HIS A N 1
ATOM 2537 C CA . HIS A 1 324 ? -24.133 -11.194 25.333 1.00 98.38 324 HIS A CA 1
ATOM 2538 C C . HIS A 1 324 ? -23.238 -12.425 25.501 1.00 98.38 324 HIS A C 1
ATOM 2540 O O . HIS A 1 324 ? -22.925 -13.127 24.538 1.00 98.38 324 HIS A O 1
ATOM 2546 N N . GLU A 1 325 ? -22.894 -12.719 26.748 1.00 98.00 325 GLU A N 1
ATOM 2547 C CA . GLU A 1 325 ? -22.111 -13.884 27.151 1.00 98.00 325 GLU A CA 1
ATOM 2548 C C . GLU A 1 325 ? -23.054 -15.058 27.459 1.00 98.00 325 GLU A C 1
ATOM 2550 O O . GLU A 1 325 ? -23.509 -15.247 28.590 1.00 98.00 325 GLU A O 1
ATOM 2555 N N . PHE A 1 326 ? -23.375 -15.881 26.457 1.00 97.38 326 PHE A N 1
ATOM 2556 C CA . PHE A 1 326 ? -24.259 -17.040 26.653 1.00 97.38 326 PHE A CA 1
ATOM 2557 C C . PHE A 1 326 ? -23.687 -18.013 27.700 1.00 97.38 326 PHE A C 1
ATOM 2559 O O . PHE A 1 326 ? -24.406 -18.536 28.559 1.00 97.38 326 PHE A O 1
ATOM 2566 N N . SER A 1 327 ? -22.369 -18.212 27.677 1.00 96.31 327 SER A N 1
ATOM 2567 C CA . SER A 1 327 ? -21.605 -18.995 28.655 1.00 96.31 327 SER A CA 1
ATOM 2568 C C . SER A 1 327 ? -20.168 -18.482 28.733 1.00 96.31 327 SER A C 1
ATOM 2570 O O . SER A 1 327 ? -19.782 -17.650 27.920 1.00 96.31 327 SER A O 1
ATOM 2572 N N . ASP A 1 328 ? -19.357 -19.058 29.618 1.00 94.75 328 ASP A N 1
ATOM 2573 C CA . ASP A 1 328 ? -17.924 -18.743 29.740 1.00 94.75 328 ASP A CA 1
ATOM 2574 C C . ASP A 1 328 ? -17.118 -19.050 28.459 1.00 94.75 328 ASP A C 1
ATOM 2576 O O . ASP A 1 328 ? -15.956 -18.669 28.350 1.00 94.75 328 ASP A O 1
ATOM 2580 N N . HIS A 1 329 ? -17.728 -19.749 27.493 1.00 97.00 329 HIS A N 1
ATOM 2581 C CA . HIS A 1 329 ? -17.110 -20.165 26.235 1.00 97.00 329 HIS A CA 1
ATOM 2582 C C . HIS A 1 329 ? -17.750 -19.557 24.991 1.00 97.00 329 HIS A C 1
ATOM 2584 O O . HIS A 1 329 ? -17.199 -19.724 23.913 1.00 97.00 329 HIS A O 1
ATOM 2590 N N . VAL A 1 330 ? -18.933 -18.944 25.092 1.00 98.06 330 VAL A N 1
ATOM 2591 C CA . VAL A 1 330 ? -19.699 -18.480 23.923 1.00 98.06 330 VAL A CA 1
ATOM 2592 C C . VAL A 1 330 ? -20.102 -17.036 24.146 1.00 98.06 330 VAL A C 1
ATOM 2594 O O . VAL A 1 330 ? -20.908 -16.751 25.036 1.00 98.06 330 VAL A O 1
ATOM 2597 N N . ASN A 1 331 ? -19.596 -16.155 23.291 1.00 97.88 331 ASN A N 1
ATOM 2598 C CA . ASN A 1 331 ? -19.881 -14.730 23.314 1.00 97.88 331 ASN A CA 1
ATOM 2599 C C . ASN A 1 331 ? -20.463 -14.289 21.968 1.00 97.88 331 ASN A C 1
ATOM 2601 O O . ASN A 1 331 ? -20.011 -14.725 20.912 1.00 97.88 331 ASN A O 1
ATOM 2605 N N . PHE A 1 332 ? -21.471 -13.426 21.998 1.00 98.50 332 PHE A N 1
ATOM 2606 C CA . PHE A 1 332 ? -22.024 -12.802 20.804 1.00 98.50 332 PHE A CA 1
ATOM 2607 C C . PHE A 1 332 ? -21.934 -11.293 20.920 1.00 98.50 332 PHE A C 1
ATOM 2609 O O . PHE A 1 332 ? -22.333 -10.723 21.932 1.00 98.50 332 PHE A O 1
ATOM 2616 N N . GLN A 1 333 ? -21.470 -10.647 19.858 1.00 98.31 333 GLN A N 1
ATOM 2617 C CA . GLN A 1 333 ? -21.401 -9.202 19.744 1.00 98.31 333 GLN A CA 1
ATOM 2618 C C . GLN A 1 333 ? -22.099 -8.749 18.465 1.00 98.31 333 GLN A C 1
ATOM 2620 O O . GLN A 1 333 ? -21.942 -9.357 17.415 1.00 98.31 333 GLN A O 1
ATOM 2625 N N . THR A 1 334 ? -22.837 -7.649 18.534 1.00 98.62 334 THR A N 1
ATOM 2626 C CA . THR A 1 334 ? -23.361 -6.958 17.355 1.00 98.62 334 THR A CA 1
ATOM 2627 C C . THR A 1 334 ? -23.228 -5.458 17.524 1.00 98.62 334 THR A C 1
ATOM 2629 O O . THR A 1 334 ? -23.393 -4.936 18.629 1.00 98.62 334 THR A O 1
ATOM 2632 N N . ASN A 1 335 ? -22.924 -4.765 16.433 1.00 98.44 335 ASN A N 1
ATOM 2633 C CA . ASN A 1 335 ? -22.815 -3.318 16.402 1.00 98.44 335 ASN A CA 1
ATOM 2634 C C . ASN A 1 335 ? -23.584 -2.772 15.200 1.00 98.44 335 ASN A C 1
ATOM 2636 O O . ASN A 1 335 ? -23.632 -3.385 14.136 1.00 98.44 335 ASN A O 1
ATOM 2640 N N . ALA A 1 336 ? -24.174 -1.596 15.367 1.00 98.56 336 ALA A N 1
ATOM 2641 C CA . ALA A 1 336 ? -24.760 -0.827 14.284 1.00 98.56 336 ALA A CA 1
ATOM 2642 C C . ALA A 1 336 ? -24.365 0.636 14.446 1.00 98.56 336 ALA A C 1
ATOM 2644 O O . ALA A 1 336 ? -24.362 1.172 15.557 1.00 98.56 336 ALA A O 1
ATOM 2645 N N . GLY A 1 337 ? -24.044 1.309 13.350 1.00 98.19 337 GLY A N 1
ATOM 2646 C CA . GLY A 1 337 ? -23.638 2.700 13.429 1.00 98.19 337 GLY A CA 1
ATOM 2647 C C . GLY A 1 337 ? -23.564 3.411 12.096 1.00 98.19 337 GLY A C 1
ATOM 2648 O O . GLY A 1 337 ? -23.732 2.831 11.025 1.00 98.19 337 GLY A O 1
ATOM 2649 N N . THR A 1 338 ? -23.310 4.706 12.190 1.00 98.06 338 THR A N 1
ATOM 2650 C CA . THR A 1 338 ? -23.051 5.581 11.061 1.00 98.06 338 THR A CA 1
ATOM 2651 C C . THR A 1 338 ? -21.656 6.168 11.170 1.00 98.06 338 THR A C 1
ATOM 2653 O O . THR A 1 338 ? -21.181 6.472 12.266 1.00 98.06 338 THR A O 1
ATOM 2656 N N . ALA A 1 339 ? -20.999 6.353 10.031 1.00 94.62 339 ALA A N 1
ATOM 2657 C CA . ALA A 1 339 ? -19.739 7.075 9.966 1.00 94.62 339 ALA A CA 1
ATOM 2658 C C . ALA A 1 339 ? -19.773 8.132 8.866 1.00 94.62 339 ALA A C 1
ATOM 2660 O O . ALA A 1 339 ? -20.670 8.183 8.021 1.00 94.62 339 ALA A O 1
ATOM 2661 N N . PHE A 1 340 ? -18.780 9.008 8.915 1.00 93.50 340 PHE A N 1
ATOM 2662 C CA . PHE A 1 340 ? -18.645 10.134 8.013 1.00 93.50 340 PHE A CA 1
ATOM 2663 C C . PHE A 1 340 ? -17.191 10.317 7.628 1.00 93.50 340 PHE A C 1
ATOM 2665 O O . PHE A 1 340 ? -16.301 10.236 8.478 1.00 93.50 340 PHE A O 1
ATOM 2672 N N . ARG A 1 341 ? -16.967 10.639 6.356 1.00 95.94 341 ARG A N 1
ATOM 2673 C CA . ARG A 1 341 ? -15.657 11.033 5.856 1.00 95.94 341 ARG A CA 1
ATOM 2674 C C . ARG A 1 341 ? -15.798 12.259 4.966 1.00 95.94 341 ARG A C 1
ATOM 2676 O O . ARG A 1 341 ? -16.401 12.207 3.898 1.00 95.94 341 ARG A O 1
ATOM 2683 N N . ALA A 1 342 ? -15.208 13.370 5.396 1.00 96.62 342 ALA A N 1
ATOM 2684 C CA . ALA A 1 342 ? -15.049 14.530 4.529 1.00 96.62 342 ALA A CA 1
ATOM 2685 C C . ALA A 1 342 ? -14.089 14.195 3.365 1.00 96.62 342 ALA A C 1
ATOM 2687 O O . ALA A 1 342 ? -13.090 13.497 3.597 1.00 96.62 342 ALA A O 1
ATOM 2688 N N . PRO A 1 343 ? -14.330 14.720 2.148 1.00 97.50 343 PRO A N 1
ATOM 2689 C CA . PRO A 1 343 ? -13.362 14.641 1.062 1.00 97.50 343 PRO A CA 1
ATOM 2690 C C . PRO A 1 343 ? -12.023 15.239 1.501 1.00 97.50 343 PRO A C 1
ATOM 2692 O O . PRO A 1 343 ? -11.984 16.243 2.219 1.00 97.50 343 PRO A O 1
ATOM 2695 N N . ASN A 1 344 ? -10.918 14.635 1.086 1.00 95.75 344 ASN A N 1
ATOM 2696 C CA . ASN A 1 344 ? -9.584 15.145 1.368 1.00 95.75 344 ASN A CA 1
ATOM 2697 C C . ASN A 1 344 ? -9.138 16.164 0.291 1.00 95.75 344 ASN A C 1
ATOM 2699 O O . ASN A 1 344 ? -9.702 16.201 -0.804 1.00 95.75 344 ASN A O 1
ATOM 2703 N N . PRO A 1 345 ? -8.120 17.002 0.561 1.00 96.25 345 PRO A N 1
ATOM 2704 C CA . PRO A 1 345 ? -7.661 18.005 -0.402 1.00 96.25 345 PRO A CA 1
ATOM 2705 C C . PRO A 1 345 ? -7.194 17.456 -1.761 1.00 96.25 345 PRO A C 1
ATOM 2707 O O . PRO A 1 345 ? -7.312 18.165 -2.758 1.00 96.25 345 PRO A O 1
ATOM 2710 N N . ALA A 1 346 ? -6.700 16.214 -1.830 1.00 95.56 346 ALA A N 1
ATOM 2711 C CA . ALA A 1 346 ? -6.342 15.588 -3.104 1.00 95.56 346 ALA A CA 1
ATOM 2712 C C . ALA A 1 346 ? -7.596 15.251 -3.930 1.00 95.56 346 ALA A C 1
ATOM 2714 O O . ALA A 1 346 ? -7.650 15.577 -5.113 1.00 95.56 346 ALA A O 1
ATOM 2715 N N . GLU A 1 347 ? -8.640 14.700 -3.311 1.00 97.56 347 GLU A N 1
ATOM 2716 C CA . GLU A 1 347 ? -9.932 14.442 -3.969 1.00 97.56 347 GLU A CA 1
ATOM 2717 C C . GLU A 1 347 ? -10.611 15.745 -4.430 1.00 97.56 347 GLU A C 1
ATOM 2719 O O . GLU A 1 347 ? -11.247 15.782 -5.482 1.00 97.56 347 GLU A O 1
ATOM 2724 N N . LEU A 1 348 ? -10.460 16.831 -3.664 1.00 97.75 348 LEU A N 1
ATOM 2725 C CA . LEU A 1 348 ? -11.073 18.133 -3.953 1.00 97.75 348 LEU A CA 1
ATOM 2726 C C . LEU A 1 348 ? -10.319 18.941 -5.016 1.00 97.75 348 LEU A C 1
ATOM 2728 O O . LEU A 1 348 ? -10.944 19.669 -5.783 1.00 97.75 348 LEU A O 1
ATOM 2732 N N . GLY A 1 349 ? -8.987 18.841 -5.044 1.00 96.25 349 GLY A N 1
ATOM 2733 C CA . GLY A 1 349 ? -8.141 19.833 -5.706 1.00 96.25 349 GLY A CA 1
ATOM 2734 C C . GLY A 1 349 ? -7.065 19.317 -6.651 1.00 96.25 349 GLY A C 1
ATOM 2735 O O . GLY A 1 349 ? -6.392 20.156 -7.245 1.00 96.25 349 GLY A O 1
ATOM 2736 N N . SER A 1 350 ? -6.856 18.000 -6.784 1.00 96.38 350 SER A N 1
ATOM 2737 C CA . SER A 1 350 ? -5.778 17.489 -7.649 1.00 96.38 350 SER A CA 1
ATOM 2738 C C . SER A 1 350 ? -5.912 17.994 -9.086 1.00 96.38 350 SER A C 1
ATOM 2740 O O . SER A 1 350 ? -7.015 18.140 -9.605 1.00 96.38 350 SER A O 1
ATOM 2742 N N . ASN A 1 351 ? -4.791 18.285 -9.731 1.00 95.31 351 ASN A N 1
ATOM 2743 C CA . ASN A 1 351 ? -4.733 18.661 -11.140 1.00 95.31 351 ASN A CA 1
ATOM 2744 C C . ASN A 1 351 ? -3.300 18.468 -11.643 1.00 95.31 351 ASN A C 1
ATOM 2746 O O . ASN A 1 351 ? -2.521 19.421 -11.730 1.00 95.31 351 ASN A O 1
ATOM 2750 N N . GLY A 1 352 ? -2.926 17.219 -11.906 1.00 92.88 352 GLY A N 1
ATOM 2751 C CA . GLY A 1 352 ? -1.573 16.889 -12.338 1.00 92.88 352 GLY A CA 1
ATOM 2752 C C . GLY A 1 352 ? -1.350 15.402 -12.567 1.00 92.88 352 GLY A C 1
ATOM 2753 O O . GLY A 1 352 ? -2.234 14.579 -12.326 1.00 92.88 352 GLY A O 1
ATOM 2754 N N . VAL A 1 353 ? -0.150 15.067 -13.038 1.00 90.75 353 VAL A N 1
ATOM 2755 C CA . VAL A 1 353 ? 0.283 13.681 -13.226 1.00 90.75 353 VAL A CA 1
ATOM 2756 C C . VAL A 1 353 ? 0.589 13.060 -11.866 1.00 90.75 353 VAL A C 1
ATOM 2758 O O . VAL A 1 353 ? 1.231 13.674 -11.016 1.00 90.75 353 VAL A O 1
ATOM 2761 N N . HIS A 1 354 ? 0.101 11.843 -11.653 1.00 88.88 354 HIS A N 1
ATOM 2762 C CA . HIS A 1 354 ? 0.485 11.000 -10.535 1.00 88.88 354 HIS A CA 1
ATOM 2763 C C . HIS A 1 354 ? 1.407 9.895 -11.052 1.00 88.88 354 HIS A C 1
ATOM 2765 O O . HIS A 1 354 ? 0.943 8.810 -11.417 1.00 88.88 354 HIS A O 1
ATOM 2771 N N . GLU A 1 355 ? 2.714 10.137 -10.987 1.00 79.06 355 GLU A N 1
ATOM 2772 C CA . GLU A 1 355 ? 3.755 9.257 -11.540 1.00 79.06 355 GLU A CA 1
ATOM 2773 C C . GLU A 1 355 ? 3.667 7.823 -11.001 1.00 79.06 355 GLU A C 1
ATOM 2775 O O . GLU A 1 355 ? 3.638 6.858 -11.758 1.00 79.06 355 GLU A O 1
ATOM 2780 N N . GLY A 1 356 ? 3.438 7.656 -9.693 1.00 76.50 356 GLY A N 1
ATOM 2781 C CA . GLY A 1 356 ? 3.257 6.326 -9.090 1.00 76.50 356 GLY A CA 1
ATOM 2782 C C . GLY A 1 356 ? 2.016 5.530 -9.541 1.00 76.50 356 GLY A C 1
ATOM 2783 O O . GLY A 1 356 ? 1.816 4.407 -9.077 1.00 76.50 356 GLY A O 1
ATOM 2784 N N . THR A 1 357 ? 1.144 6.100 -10.378 1.00 78.81 357 THR A N 1
ATOM 2785 C CA . THR A 1 357 ? -0.050 5.424 -10.924 1.00 78.81 357 THR A CA 1
ATOM 2786 C C . THR A 1 357 ? -0.265 5.670 -12.419 1.00 78.81 357 THR A C 1
ATOM 2788 O O . THR A 1 357 ? -1.323 5.305 -12.927 1.00 78.81 357 THR A O 1
ATOM 2791 N N . PHE A 1 358 ? 0.716 6.271 -13.107 1.00 80.88 358 PHE A N 1
ATOM 2792 C CA . PHE A 1 358 ? 0.716 6.516 -14.556 1.00 80.88 358 PHE A CA 1
ATOM 2793 C C . PHE A 1 358 ? -0.593 7.120 -15.088 1.00 80.88 358 PHE A C 1
ATOM 2795 O O . PHE A 1 358 ? -1.151 6.683 -16.095 1.00 80.88 358 PHE A O 1
ATOM 2802 N N . ARG A 1 359 ? -1.124 8.123 -14.383 1.00 87.50 359 ARG A N 1
ATOM 2803 C CA . ARG A 1 359 ? -2.401 8.765 -14.721 1.00 87.50 359 ARG A CA 1
ATOM 2804 C C . ARG A 1 359 ? -2.393 10.245 -14.387 1.00 87.50 359 ARG A C 1
ATOM 2806 O O . ARG A 1 359 ? -1.644 10.681 -13.519 1.00 87.50 359 ARG A O 1
ATOM 2813 N N . TYR A 1 360 ? -3.283 10.995 -15.021 1.00 92.94 360 TYR A N 1
ATOM 2814 C CA . TYR A 1 360 ? -3.542 12.387 -14.677 1.00 92.94 360 TYR A CA 1
ATOM 2815 C C . TYR A 1 360 ? -4.767 12.476 -13.766 1.00 92.94 360 TYR A C 1
ATOM 2817 O O . TYR A 1 360 ? -5.832 11.984 -14.131 1.00 92.94 360 TYR A O 1
ATOM 2825 N N . GLU A 1 361 ? -4.654 13.097 -12.594 1.00 95.00 361 GLU A N 1
ATOM 2826 C CA . GLU A 1 361 ? -5.758 13.213 -11.635 1.00 95.00 361 GLU A CA 1
ATOM 2827 C C . GLU A 1 361 ? -6.379 14.609 -11.636 1.00 95.00 361 GLU A C 1
ATOM 2829 O O . GLU A 1 361 ? -5.675 15.618 -11.602 1.00 95.00 361 GLU A O 1
ATOM 2834 N N . VAL A 1 362 ? -7.713 14.653 -11.624 1.00 95.81 362 VAL A N 1
ATOM 2835 C CA . VAL A 1 362 ? -8.516 15.877 -11.547 1.00 95.81 362 VAL A CA 1
ATOM 2836 C C . VAL A 1 362 ? -9.492 15.779 -10.378 1.00 95.81 362 VAL A C 1
ATOM 2838 O O . VAL A 1 362 ? -10.414 14.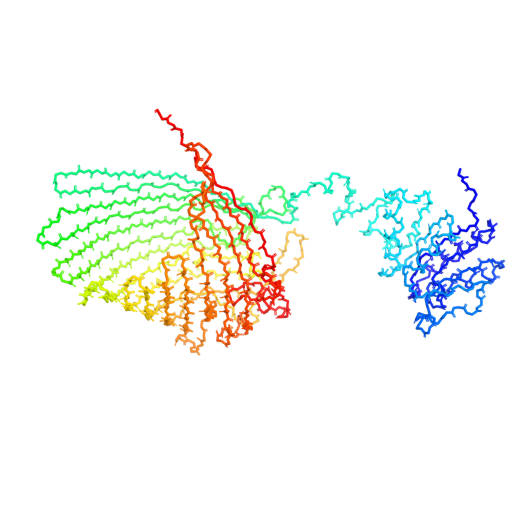958 -10.378 1.00 95.81 362 VAL A O 1
ATOM 2841 N N . GLY A 1 363 ? -9.281 16.633 -9.383 1.00 96.81 363 GLY A N 1
ATOM 2842 C CA . GLY A 1 363 ? -10.125 16.804 -8.213 1.00 96.81 363 GLY A CA 1
ATOM 2843 C C . GLY A 1 363 ? -11.449 17.488 -8.533 1.00 96.81 363 GLY A C 1
ATOM 2844 O O . GLY A 1 363 ? -11.643 18.071 -9.602 1.00 96.81 363 GLY A O 1
ATOM 2845 N N . ASN A 1 364 ? -12.375 17.409 -7.585 1.00 97.38 364 ASN A N 1
ATOM 2846 C CA . ASN A 1 364 ? -13.682 18.035 -7.685 1.00 97.38 364 ASN A CA 1
ATOM 2847 C C . ASN A 1 364 ? -14.013 18.787 -6.383 1.00 97.38 364 ASN A C 1
ATOM 2849 O O . ASN A 1 364 ? -14.331 18.155 -5.377 1.00 97.38 364 ASN A O 1
ATOM 2853 N N . PRO A 1 365 ? -14.010 20.131 -6.372 1.00 96.62 365 PRO A N 1
ATOM 2854 C CA . PRO A 1 365 ? -14.271 20.901 -5.155 1.00 96.62 365 PRO A CA 1
ATOM 2855 C C . PRO A 1 365 ? -15.739 20.837 -4.700 1.00 96.62 365 PRO A C 1
ATOM 2857 O O . PRO A 1 365 ? -16.065 21.323 -3.621 1.00 96.62 365 PRO A O 1
ATOM 2860 N N . ASN A 1 366 ? -16.632 20.241 -5.498 1.00 97.12 366 ASN A N 1
ATOM 2861 C CA . ASN A 1 366 ? -18.056 20.101 -5.186 1.00 97.12 366 ASN A CA 1
ATOM 2862 C C . ASN A 1 366 ? -18.409 18.748 -4.546 1.00 97.12 366 ASN A C 1
ATOM 2864 O O . ASN A 1 366 ? -19.595 18.450 -4.387 1.00 97.12 366 ASN A O 1
ATOM 2868 N N . LEU A 1 367 ? -17.415 17.915 -4.210 1.00 97.69 367 LEU A N 1
ATOM 2869 C CA . LEU A 1 367 ? -17.662 16.642 -3.533 1.00 97.69 367 LEU A CA 1
ATOM 2870 C C . LEU A 1 367 ? -18.341 16.868 -2.180 1.00 97.69 367 LEU A C 1
ATOM 2872 O O . LEU A 1 367 ? -17.966 17.746 -1.397 1.00 97.69 367 LEU A O 1
ATOM 2876 N N . LYS A 1 368 ? -19.330 16.027 -1.899 1.00 97.31 368 LYS A N 1
ATOM 2877 C CA . LYS A 1 368 ? -19.992 15.927 -0.602 1.00 97.31 368 LYS A CA 1
ATOM 2878 C C . LYS A 1 368 ? -19.265 14.922 0.293 1.00 97.31 368 LYS A C 1
ATOM 2880 O O . LYS A 1 368 ? -18.490 14.112 -0.201 1.00 97.31 368 LYS A O 1
ATOM 2885 N N . PRO A 1 369 ? -19.504 14.933 1.606 1.00 96.94 369 PRO A N 1
ATOM 2886 C CA . PRO A 1 369 ? -18.985 13.892 2.482 1.00 96.94 369 PRO A CA 1
ATOM 2887 C C . PRO A 1 369 ? -19.591 12.518 2.218 1.00 96.94 369 PRO A C 1
ATOM 2889 O O . PRO A 1 369 ? -20.795 12.407 1.996 1.00 96.94 369 PRO A O 1
ATOM 2892 N N . GLU A 1 370 ? -18.771 11.479 2.347 1.00 97.62 370 GLU A N 1
ATOM 2893 C CA . GLU A 1 370 ? -19.259 10.102 2.393 1.00 97.62 370 GLU A CA 1
ATOM 2894 C C . GLU A 1 370 ? -19.994 9.863 3.708 1.00 97.62 370 GLU A C 1
ATOM 2896 O O . GLU A 1 370 ? -19.528 10.284 4.777 1.00 97.62 370 GLU A O 1
ATOM 2901 N N . ARG A 1 371 ? -21.118 9.145 3.642 1.00 97.25 371 ARG A N 1
ATOM 2902 C CA . ARG A 1 371 ? -21.861 8.706 4.829 1.00 97.25 371 ARG A CA 1
ATOM 2903 C C . ARG A 1 371 ? -22.064 7.208 4.779 1.00 97.25 371 ARG A C 1
ATOM 2905 O O . ARG A 1 371 ? -22.667 6.702 3.838 1.00 97.25 371 ARG A O 1
ATOM 2912 N N . SER A 1 372 ? -21.573 6.515 5.795 1.00 97.62 372 SER A N 1
ATOM 2913 C CA . SER A 1 372 ? -21.680 5.066 5.882 1.00 97.62 372 SER A CA 1
ATOM 2914 C C . SER A 1 372 ? -22.728 4.655 6.911 1.00 97.62 372 SER A C 1
ATOM 2916 O O . SER A 1 372 ? -22.922 5.339 7.917 1.00 97.62 372 SER A O 1
ATOM 2918 N N . TYR A 1 373 ? -23.388 3.533 6.650 1.00 98.12 373 TYR A N 1
ATOM 2919 C CA . TYR A 1 373 ? -24.349 2.875 7.525 1.00 98.12 373 TYR A CA 1
ATOM 2920 C C . TYR A 1 373 ? -23.918 1.421 7.627 1.00 98.12 373 TYR A C 1
ATOM 2922 O O . TYR A 1 373 ? -24.001 0.682 6.646 1.00 98.12 373 TYR A O 1
ATOM 2930 N N . GLN A 1 374 ? -23.425 1.039 8.798 1.00 98.06 374 GLN A N 1
ATOM 2931 C CA . GLN A 1 374 ? -22.817 -0.261 9.020 1.00 98.06 374 GLN A CA 1
ATOM 2932 C C . GLN A 1 374 ? -23.588 -1.045 10.072 1.00 98.06 374 GLN A C 1
ATOM 2934 O O . GLN A 1 374 ? -24.014 -0.491 11.087 1.00 98.06 374 GLN A O 1
ATOM 2939 N N . VAL A 1 375 ? -23.705 -2.346 9.835 1.00 98.50 375 VAL A N 1
ATOM 2940 C CA . VAL A 1 375 ? -24.089 -3.342 10.828 1.00 98.50 375 VAL A CA 1
ATOM 2941 C C . VAL A 1 375 ? -23.107 -4.505 10.769 1.00 98.50 375 VAL A C 1
ATOM 2943 O O . VAL A 1 375 ? -22.716 -4.943 9.687 1.00 98.50 375 VAL A O 1
ATOM 2946 N N . ASP A 1 376 ? -22.707 -5.005 11.930 1.00 98.31 376 ASP A N 1
ATOM 2947 C CA . ASP A 1 376 ? -21.897 -6.209 12.057 1.00 98.31 376 ASP A CA 1
ATOM 2948 C C . ASP A 1 376 ? -22.372 -7.082 13.218 1.00 98.31 376 ASP A C 1
ATOM 2950 O O . ASP A 1 376 ? -23.034 -6.634 14.163 1.00 98.31 376 ASP A O 1
ATOM 2954 N N . ALA A 1 377 ? -22.074 -8.370 13.100 1.00 98.62 377 ALA A N 1
ATOM 2955 C CA . ALA A 1 377 ? -22.347 -9.362 14.120 1.00 98.62 377 ALA A CA 1
ATOM 29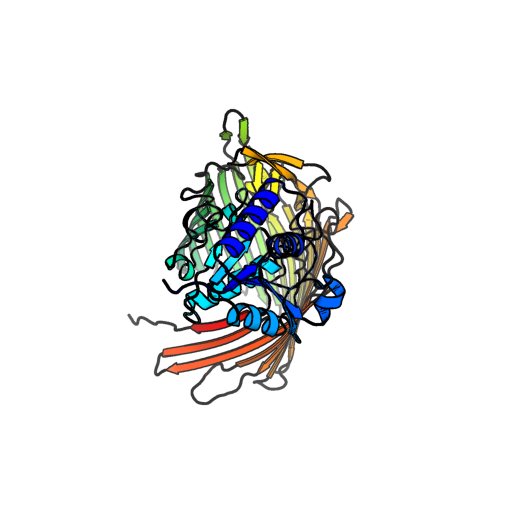56 C C . ALA A 1 377 ? -21.239 -10.412 14.130 1.00 98.62 377 ALA A C 1
ATOM 2958 O O . ALA A 1 377 ? -20.864 -10.932 13.079 1.00 98.62 377 ALA A O 1
ATOM 2959 N N . THR A 1 378 ? -20.767 -10.749 15.325 1.00 98.62 378 THR A N 1
ATOM 2960 C CA . THR A 1 378 ? -19.683 -11.697 15.564 1.00 98.62 378 THR A CA 1
ATOM 2961 C C . THR A 1 378 ? -20.096 -12.689 16.640 1.00 98.62 378 THR A C 1
ATOM 2963 O O . THR A 1 378 ? -20.558 -12.309 17.715 1.00 98.62 378 THR A O 1
ATOM 2966 N N . LEU A 1 379 ? -19.913 -13.974 16.353 1.00 98.62 379 LEU A N 1
ATOM 2967 C CA . LEU A 1 379 ? -20.003 -15.055 17.326 1.00 98.62 379 LEU A CA 1
ATOM 2968 C C . LEU A 1 379 ? -18.592 -15.552 17.632 1.00 98.62 379 LEU A C 1
ATOM 2970 O O . LEU A 1 379 ? -17.841 -15.880 16.715 1.00 98.62 379 LEU A O 1
ATOM 2974 N N . GLU A 1 380 ? -18.256 -15.639 18.910 1.00 98.31 380 GLU A N 1
ATOM 2975 C CA . GLU A 1 380 ? -16.968 -16.112 19.404 1.00 98.31 380 GLU A CA 1
ATOM 2976 C C . GLU A 1 380 ? -17.164 -17.371 20.248 1.00 98.31 380 GLU A C 1
ATOM 2978 O O . GLU A 1 380 ? -18.120 -17.489 21.023 1.00 98.31 380 GLU A O 1
ATOM 2983 N N . TYR A 1 381 ? -16.238 -18.311 20.091 1.00 98.25 381 TYR A N 1
ATOM 2984 C CA . TYR A 1 381 ? -16.133 -19.519 20.889 1.00 98.25 381 TYR A CA 1
ATOM 2985 C C . TYR A 1 381 ? -14.713 -19.659 21.422 1.00 98.25 381 TYR A C 1
ATOM 2987 O O . TYR A 1 381 ? -13.771 -19.654 20.633 1.00 98.25 381 TYR A O 1
ATOM 2995 N N . ASP A 1 382 ? -14.549 -19.841 22.728 1.00 97.31 382 ASP A N 1
ATOM 2996 C CA . ASP A 1 382 ? -13.238 -20.082 23.327 1.00 97.31 382 ASP A CA 1
ATOM 2997 C C . ASP A 1 382 ? -13.297 -21.172 24.396 1.00 97.31 382 ASP A C 1
ATOM 2999 O O . ASP A 1 382 ? -14.048 -21.096 25.372 1.00 97.31 382 ASP A O 1
ATOM 3003 N N . ASN A 1 383 ? -12.487 -22.210 24.209 1.00 95.62 383 ASN A N 1
ATOM 3004 C CA . ASN A 1 383 ? -12.147 -23.162 25.249 1.00 95.62 383 ASN A CA 1
ATOM 3005 C C . ASN A 1 383 ? -10.707 -23.681 25.060 1.00 95.62 383 ASN A C 1
ATOM 3007 O O . ASN A 1 383 ? -10.002 -23.336 24.117 1.00 95.62 383 ASN A O 1
ATOM 3011 N N . ASN A 1 384 ? -10.283 -24.608 25.922 1.00 93.62 384 ASN A N 1
ATOM 3012 C CA . ASN A 1 384 ? -8.924 -25.168 25.893 1.00 93.62 384 ASN A CA 1
ATOM 3013 C C . ASN A 1 384 ? -8.535 -25.925 24.601 1.00 93.62 384 ASN A C 1
ATOM 3015 O O . ASN A 1 384 ? -7.351 -26.192 24.399 1.00 93.62 384 ASN A O 1
ATOM 3019 N N . PHE A 1 385 ? -9.498 -26.333 23.772 1.00 95.94 385 PHE A N 1
ATOM 3020 C CA . PHE A 1 385 ? -9.300 -27.157 22.573 1.00 95.94 385 PHE A CA 1
ATOM 3021 C C . PHE A 1 385 ? -9.607 -26.421 21.269 1.00 95.94 385 PHE A C 1
ATOM 3023 O O . PHE A 1 385 ? -9.110 -26.819 20.217 1.00 95.94 385 PHE A O 1
ATOM 3030 N N . ILE A 1 386 ? -10.467 -25.408 21.307 1.00 97.44 386 ILE A N 1
ATOM 3031 C CA . ILE A 1 386 ? -10.977 -24.698 20.142 1.00 97.44 386 ILE A CA 1
ATOM 3032 C C . ILE A 1 386 ? -11.155 -23.234 20.526 1.00 97.44 386 ILE A C 1
ATOM 3034 O O . ILE A 1 386 ? -11.924 -22.919 21.431 1.00 97.44 386 ILE A O 1
ATOM 3038 N N . THR A 1 387 ? -10.519 -22.360 19.759 1.00 98.19 387 THR A N 1
ATOM 3039 C CA . THR A 1 387 ? -10.808 -20.925 19.748 1.00 98.19 387 THR A CA 1
ATOM 3040 C C . THR A 1 387 ? -11.278 -20.566 18.349 1.00 98.19 387 THR A C 1
ATOM 3042 O O . THR A 1 387 ? -10.629 -20.930 17.368 1.00 98.19 387 THR A O 1
ATOM 3045 N N . GLY A 1 388 ? -12.399 -19.873 18.213 1.00 98.19 388 GLY A N 1
ATOM 3046 C CA . GLY A 1 388 ? -12.909 -19.482 16.910 1.00 98.19 388 GLY A CA 1
ATOM 3047 C C . GLY A 1 388 ? -13.810 -18.264 16.959 1.00 98.19 388 GLY A C 1
ATOM 3048 O O . GLY A 1 388 ? -14.402 -17.940 17.984 1.00 98.19 388 GLY A O 1
ATOM 3049 N N . SER A 1 389 ? -13.918 -17.601 15.818 1.00 98.31 389 SER A N 1
ATOM 3050 C CA . SER A 1 389 ? -14.817 -16.478 15.608 1.00 98.31 389 SER A CA 1
ATOM 3051 C C . SER A 1 389 ? -15.428 -16.544 14.215 1.00 98.31 389 SER A C 1
ATOM 3053 O O . SER A 1 389 ? -14.790 -16.997 13.263 1.00 98.31 389 SER A O 1
ATOM 3055 N N . LEU A 1 390 ? -16.671 -16.093 14.093 1.00 98.44 390 LEU A N 1
ATOM 3056 C CA . LEU A 1 390 ? -17.345 -15.887 12.819 1.00 98.44 390 LEU A CA 1
ATOM 3057 C C . LEU A 1 390 ? -18.030 -14.526 12.855 1.00 98.44 390 LEU A C 1
ATOM 3059 O O . LEU A 1 390 ? -18.939 -14.318 13.655 1.00 98.44 390 LEU A O 1
ATOM 3063 N N . GLY A 1 391 ? -17.582 -13.627 11.988 1.00 98.50 391 GLY A N 1
ATOM 3064 C CA . GLY A 1 391 ? -18.114 -12.286 11.812 1.00 98.50 391 GLY A CA 1
ATOM 3065 C C . GLY A 1 391 ? -18.767 -12.117 10.445 1.00 98.50 391 GLY A C 1
ATOM 3066 O O . GLY A 1 391 ? -18.262 -12.612 9.436 1.00 98.50 391 GLY A O 1
ATOM 3067 N N . ILE A 1 392 ? -19.875 -11.387 10.414 1.00 98.56 392 ILE A N 1
ATOM 3068 C CA . ILE A 1 392 ? -20.521 -10.893 9.197 1.00 98.56 392 ILE A CA 1
ATOM 3069 C C . ILE A 1 392 ? -20.698 -9.384 9.305 1.00 98.56 392 ILE A C 1
ATOM 3071 O O . ILE A 1 392 ? -20.926 -8.860 10.397 1.00 98.56 392 ILE A O 1
ATOM 3075 N N . TYR A 1 393 ? -20.620 -8.688 8.176 1.00 98.50 393 TYR A N 1
ATOM 3076 C CA . TYR A 1 393 ? -20.869 -7.253 8.133 1.00 98.50 393 TYR A CA 1
ATOM 3077 C C . TYR A 1 393 ? -21.548 -6.829 6.838 1.00 98.50 393 TYR A C 1
ATOM 3079 O O . TYR A 1 393 ? -21.388 -7.453 5.784 1.00 98.50 393 TYR A O 1
ATOM 3087 N N . GLU A 1 394 ? -22.249 -5.707 6.924 1.00 98.38 394 GLU A N 1
ATOM 3088 C CA . GLU A 1 394 ? -22.745 -4.954 5.784 1.00 98.38 394 GLU A CA 1
ATOM 3089 C C . GLU A 1 394 ? -22.564 -3.458 6.037 1.00 98.38 394 GLU A C 1
ATOM 3091 O O . GLU A 1 394 ? -22.814 -2.960 7.133 1.00 98.38 394 GLU A O 1
ATOM 3096 N N . ASN A 1 395 ? -22.085 -2.747 5.022 1.00 98.38 395 ASN A N 1
ATOM 3097 C CA . ASN A 1 395 ? -21.770 -1.333 5.061 1.00 98.38 395 ASN A CA 1
ATOM 3098 C C . ASN A 1 395 ? -22.227 -0.662 3.763 1.00 98.38 395 ASN A C 1
ATOM 3100 O O . ASN A 1 395 ? -21.598 -0.800 2.708 1.00 98.38 395 ASN A O 1
ATOM 3104 N N . TYR A 1 396 ? -23.308 0.102 3.864 1.00 98.44 396 TYR A N 1
ATOM 3105 C CA . TYR A 1 396 ? -23.805 0.930 2.779 1.00 98.44 396 TYR A CA 1
ATOM 3106 C C . TYR A 1 396 ? -23.196 2.328 2.874 1.00 98.44 396 TYR A C 1
ATOM 3108 O O . TYR A 1 396 ? -23.341 3.005 3.890 1.00 98.44 396 TYR A O 1
ATOM 3116 N N . ILE A 1 397 ? -22.543 2.783 1.808 1.00 98.25 397 ILE A N 1
ATOM 3117 C CA . ILE A 1 397 ? -21.880 4.083 1.734 1.00 98.25 397 ILE A CA 1
ATOM 3118 C C . ILE A 1 397 ? -22.600 4.951 0.705 1.00 98.25 397 ILE A C 1
ATOM 3120 O O . ILE A 1 397 ? -22.570 4.686 -0.498 1.00 98.25 397 ILE A O 1
ATOM 3124 N N . HIS A 1 398 ? -23.241 6.007 1.191 1.00 97.81 398 HIS A N 1
ATOM 3125 C CA . HIS A 1 398 ? -23.790 7.070 0.365 1.00 97.81 398 HIS A CA 1
ATOM 3126 C C . HIS A 1 398 ? -22.681 8.037 -0.046 1.00 97.81 398 HIS A C 1
ATOM 3128 O O . HIS A 1 398 ? -21.821 8.367 0.777 1.00 97.81 398 HIS A O 1
ATOM 3134 N N . ASP A 1 399 ? -22.736 8.513 -1.291 1.00 97.19 399 ASP A N 1
ATOM 3135 C CA . ASP A 1 399 ? -21.783 9.489 -1.825 1.00 97.19 399 ASP A CA 1
ATOM 3136 C C . ASP A 1 399 ? -20.306 9.010 -1.763 1.00 97.19 399 ASP A C 1
ATOM 3138 O O . ASP A 1 399 ? -19.390 9.822 -1.653 1.00 97.19 399 ASP A O 1
ATOM 3142 N N . PHE A 1 400 ? -20.060 7.695 -1.876 1.00 97.12 400 PHE A N 1
ATOM 3143 C CA . PHE A 1 400 ? -18.733 7.069 -1.982 1.00 97.12 400 PHE A CA 1
ATOM 3144 C C . PHE A 1 400 ? -17.878 7.749 -3.057 1.00 97.12 400 PHE A C 1
ATOM 3146 O O . PHE A 1 400 ? -18.221 7.741 -4.244 1.00 97.12 400 PHE A O 1
ATOM 3153 N N . ILE A 1 401 ? -16.762 8.333 -2.632 1.00 96.62 401 ILE A N 1
ATOM 3154 C CA . ILE A 1 401 ? -15.835 9.095 -3.459 1.00 96.62 401 ILE A CA 1
ATOM 3155 C C . ILE A 1 401 ? -14.854 8.124 -4.098 1.00 96.62 401 ILE A C 1
ATOM 3157 O O . ILE A 1 401 ? -14.182 7.339 -3.432 1.00 96.62 401 ILE A O 1
ATOM 3161 N N . TYR A 1 402 ? -14.729 8.210 -5.415 1.00 91.88 402 TYR A N 1
ATOM 3162 C CA . TYR A 1 402 ? -13.788 7.392 -6.164 1.00 91.88 402 TYR A CA 1
ATOM 3163 C C . TYR A 1 402 ? -13.273 8.141 -7.389 1.00 91.88 402 TYR A C 1
ATOM 3165 O O . TYR A 1 402 ? -13.920 9.053 -7.907 1.00 91.88 402 TYR A O 1
ATOM 3173 N N . ALA A 1 403 ? -12.087 7.751 -7.847 1.00 89.88 403 ALA A N 1
ATOM 3174 C CA . ALA A 1 403 ? -11.506 8.251 -9.082 1.00 89.88 403 ALA A CA 1
ATOM 3175 C C . ALA A 1 403 ? -11.885 7.320 -10.238 1.00 89.88 403 ALA A C 1
ATOM 3177 O O . ALA A 1 403 ? -11.598 6.123 -10.185 1.00 89.88 403 ALA A O 1
ATOM 3178 N N . ALA A 1 404 ? -12.481 7.875 -11.291 1.00 86.12 404 ALA A N 1
ATOM 3179 C CA . ALA A 1 404 ? -12.881 7.133 -12.482 1.00 86.12 404 ALA A CA 1
ATOM 3180 C C . ALA A 1 404 ? -12.259 7.737 -13.740 1.00 86.12 404 ALA A C 1
ATOM 3182 O O . ALA A 1 404 ? -12.207 8.960 -13.887 1.00 86.12 404 ALA A O 1
ATOM 3183 N N . ASN A 1 405 ? -11.840 6.880 -14.668 1.00 85.31 405 ASN A N 1
ATOM 3184 C CA . ASN A 1 405 ? -11.527 7.282 -16.033 1.00 85.31 405 ASN A CA 1
ATOM 3185 C C . ASN A 1 405 ? -12.747 7.044 -16.924 1.00 85.31 405 ASN A C 1
ATOM 3187 O O . ASN A 1 405 ? -13.418 6.017 -16.826 1.00 85.31 405 ASN A O 1
ATOM 3191 N N . LYS A 1 406 ? -13.026 7.992 -17.817 1.00 78.88 406 LYS A N 1
ATOM 3192 C CA . LYS A 1 406 ? -13.934 7.761 -18.938 1.00 78.88 406 LYS A CA 1
ATOM 3193 C C . LYS A 1 406 ? -13.100 7.225 -20.095 1.00 78.88 406 LYS A C 1
ATOM 3195 O O . LYS A 1 406 ? -12.147 7.881 -20.493 1.00 78.88 406 LYS A O 1
ATOM 3200 N N . LYS A 1 407 ? -13.483 6.083 -20.672 1.00 74.88 407 LYS A N 1
ATOM 3201 C CA . LYS A 1 407 ? -12.757 5.464 -21.792 1.00 74.88 407 LYS A CA 1
ATOM 3202 C C . LYS A 1 407 ? -12.407 6.488 -22.882 1.00 74.88 407 LYS A C 1
ATOM 3204 O O . LYS A 1 407 ? -13.300 7.109 -23.459 1.00 74.88 407 LYS A O 1
ATOM 3209 N N . GLY A 1 408 ? -11.112 6.628 -23.164 1.00 77.56 408 GLY A N 1
ATOM 3210 C CA . GLY A 1 408 ? -10.575 7.563 -24.159 1.00 77.56 408 GLY A CA 1
ATOM 3211 C C . GLY A 1 408 ? -10.354 9.000 -23.666 1.00 77.56 408 GLY A C 1
ATOM 3212 O O . GLY A 1 408 ? -9.848 9.808 -24.440 1.00 77.56 408 GLY A O 1
ATOM 3213 N N . ASP A 1 409 ? -10.697 9.327 -22.415 1.00 87.88 409 ASP A N 1
ATOM 3214 C CA . ASP A 1 409 ? -10.321 10.591 -21.765 1.00 87.88 409 ASP A CA 1
ATOM 3215 C C . ASP A 1 409 ? -8.833 10.519 -21.406 1.00 87.88 409 ASP A C 1
ATOM 3217 O O . ASP A 1 409 ? -8.445 9.892 -20.418 1.00 87.88 409 ASP A O 1
ATOM 3221 N N . ASN A 1 410 ? -8.006 11.108 -22.266 1.00 90.50 410 ASN A N 1
ATOM 3222 C CA . ASN A 1 410 ? -6.559 11.183 -22.126 1.00 90.50 410 ASN A CA 1
ATOM 3223 C C . ASN A 1 410 ? -6.105 12.637 -22.272 1.00 90.50 410 ASN A C 1
ATOM 3225 O O . ASN A 1 410 ? -6.745 13.436 -22.957 1.00 90.50 410 ASN A O 1
ATOM 3229 N N . ILE A 1 411 ? -4.965 12.961 -21.678 1.00 91.56 411 ILE A N 1
ATOM 3230 C CA . ILE A 1 411 ? -4.315 14.263 -21.787 1.00 91.56 411 ILE A CA 1
ATOM 3231 C C . ILE A 1 411 ? -2.848 14.077 -22.159 1.00 91.56 411 ILE A C 1
ATOM 3233 O O . ILE A 1 411 ? -2.188 13.159 -21.675 1.00 91.56 411 ILE A O 1
ATOM 3237 N N . THR A 1 412 ? -2.336 14.950 -23.022 1.00 91.12 412 THR A N 1
ATOM 3238 C CA . THR A 1 412 ? -0.905 15.017 -23.318 1.00 91.12 412 THR A CA 1
ATOM 3239 C C . THR A 1 412 ? -0.243 16.020 -22.384 1.00 91.12 412 THR A C 1
ATOM 3241 O O . THR A 1 412 ? -0.633 17.187 -22.352 1.00 91.12 412 THR A O 1
ATOM 3244 N N . VAL A 1 413 ? 0.757 15.566 -21.637 1.00 87.50 413 VAL A N 1
ATOM 3245 C CA . VAL A 1 413 ? 1.588 16.385 -20.754 1.00 87.50 413 VAL A CA 1
ATOM 3246 C C . VAL A 1 413 ? 3.008 16.361 -21.296 1.00 87.50 413 VAL A C 1
ATOM 3248 O O . VAL A 1 413 ? 3.506 15.307 -21.674 1.00 87.50 413 VAL A O 1
ATOM 3251 N N . ILE A 1 414 ? 3.644 17.525 -21.376 1.00 83.88 414 ILE A N 1
ATOM 3252 C CA . ILE A 1 414 ? 5.051 17.619 -21.763 1.00 83.88 414 ILE A CA 1
ATOM 3253 C C . ILE A 1 414 ? 5.894 17.297 -20.530 1.00 83.88 414 ILE A C 1
ATOM 3255 O O . ILE A 1 414 ? 5.724 17.948 -19.500 1.00 83.88 414 ILE A O 1
ATOM 3259 N N . ASP A 1 415 ? 6.751 16.284 -20.626 1.00 75.00 415 ASP A N 1
ATOM 3260 C CA . ASP A 1 415 ? 7.672 15.925 -19.549 1.00 75.00 415 ASP A CA 1
ATOM 3261 C C . ASP A 1 415 ? 8.820 16.942 -19.409 1.00 75.00 415 ASP A C 1
ATOM 3263 O O . ASP A 1 415 ? 8.992 17.850 -20.229 1.00 75.00 415 ASP A O 1
ATOM 3267 N N . ALA A 1 416 ? 9.631 16.792 -18.360 1.00 68.25 416 ALA A N 1
ATOM 3268 C CA . ALA A 1 416 ? 10.770 17.672 -18.097 1.00 68.25 416 ALA A CA 1
ATOM 3269 C C . ALA A 1 416 ? 11.820 17.688 -19.232 1.00 68.25 416 ALA A C 1
ATOM 3271 O O . ALA A 1 416 ? 12.592 18.641 -19.339 1.00 68.25 416 ALA A O 1
ATOM 3272 N N . ALA A 1 417 ? 11.846 16.661 -20.089 1.00 69.12 417 ALA A N 1
ATOM 3273 C CA . ALA A 1 417 ? 12.727 16.565 -21.251 1.00 69.12 417 ALA A CA 1
ATOM 3274 C C . ALA A 1 417 ? 12.103 17.157 -22.532 1.00 69.12 417 ALA A C 1
ATOM 3276 O O . ALA A 1 417 ? 12.739 17.148 -23.587 1.00 69.12 417 ALA A O 1
ATOM 3277 N N . GLY A 1 418 ? 10.886 17.704 -22.452 1.00 77.75 418 GLY A N 1
ATOM 3278 C CA . GLY A 1 418 ? 10.183 18.305 -23.582 1.00 77.75 418 GLY A CA 1
ATOM 3279 C C . GLY A 1 418 ? 9.425 17.301 -24.452 1.00 77.75 418 GLY A C 1
ATOM 3280 O O . GLY A 1 418 ? 8.907 17.691 -25.501 1.00 77.75 418 GLY A O 1
ATOM 3281 N N . ASN A 1 419 ? 9.333 16.030 -24.047 1.00 81.12 419 ASN A N 1
ATOM 3282 C CA . ASN A 1 419 ? 8.629 15.015 -24.821 1.00 81.12 419 ASN A CA 1
ATOM 3283 C C . ASN A 1 419 ? 7.146 14.953 -24.426 1.00 81.12 419 ASN A C 1
ATOM 3285 O O . ASN A 1 419 ? 6.805 15.034 -23.244 1.00 81.12 419 ASN A O 1
ATOM 3289 N N . PRO A 1 420 ? 6.235 14.788 -25.398 1.00 87.69 420 PRO A N 1
ATOM 3290 C CA . PRO A 1 420 ? 4.823 14.599 -25.110 1.00 87.69 420 PRO A CA 1
ATOM 3291 C C . PRO A 1 420 ? 4.561 13.193 -24.560 1.00 87.69 420 PRO A C 1
ATOM 3293 O O . PRO A 1 420 ? 4.778 12.199 -25.249 1.00 87.69 420 PRO A O 1
ATOM 3296 N N . GLN A 1 421 ? 4.018 13.124 -23.348 1.00 85.75 421 GLN A N 1
ATOM 3297 C CA . GLN A 1 421 ? 3.549 11.902 -22.699 1.00 85.75 421 GLN A CA 1
ATOM 3298 C C . GLN A 1 421 ? 2.020 11.891 -22.652 1.00 85.75 421 GLN A C 1
ATOM 3300 O O . GLN A 1 421 ? 1.391 12.901 -22.333 1.00 85.75 421 GLN A O 1
ATOM 3305 N N . LEU A 1 422 ? 1.399 10.758 -22.983 1.00 88.25 422 LEU A N 1
ATOM 3306 C CA . LEU A 1 422 ? -0.056 10.599 -22.958 1.00 88.25 422 LEU A CA 1
ATOM 3307 C C . LEU A 1 422 ? -0.487 9.908 -21.661 1.00 88.25 422 LEU A C 1
ATOM 3309 O O . LEU A 1 422 ? -0.080 8.780 -21.405 1.00 88.25 422 LEU A O 1
ATOM 3313 N N . TYR A 1 423 ? -1.365 10.550 -20.892 1.00 88.69 423 TYR A N 1
ATOM 3314 C CA . TYR A 1 423 ? -1.887 10.015 -19.636 1.00 88.69 423 TYR A CA 1
ATOM 3315 C C . TYR A 1 423 ? -3.411 9.852 -19.670 1.00 88.69 423 TYR A C 1
ATOM 3317 O O . TYR A 1 423 ? -4.104 10.782 -20.092 1.00 88.69 423 TYR A O 1
ATOM 3325 N N . PRO A 1 424 ? -3.968 8.736 -19.164 1.00 88.56 424 PRO A N 1
ATOM 3326 C CA . PRO A 1 424 ? -5.403 8.624 -18.929 1.00 88.56 424 PRO A CA 1
ATOM 3327 C C . PRO A 1 424 ? -5.841 9.562 -17.800 1.00 88.56 424 PRO A C 1
ATOM 3329 O O . PRO A 1 424 ? -5.188 9.657 -16.758 1.00 88.56 424 PRO A O 1
ATOM 3332 N N . VAL A 1 425 ? -6.966 10.251 -17.994 1.00 92.31 425 VAL A N 1
ATOM 3333 C CA . VAL A 1 425 ? -7.490 11.241 -17.045 1.00 92.31 425 VAL A CA 1
ATOM 3334 C C . VAL A 1 425 ? -8.469 10.590 -16.074 1.00 92.31 425 VAL A C 1
ATOM 3336 O O . VAL A 1 425 ? -9.490 10.034 -16.474 1.00 92.31 425 VAL A O 1
ATOM 3339 N N . TYR A 1 426 ? -8.184 10.691 -14.782 1.00 91.94 426 TYR A N 1
ATOM 3340 C CA . TYR A 1 426 ? -9.026 10.208 -13.696 1.00 91.94 426 TYR A CA 1
ATOM 3341 C C . TYR A 1 426 ? -9.654 11.384 -12.971 1.00 91.94 426 TYR A C 1
ATOM 3343 O O . TYR A 1 426 ? -8.963 12.288 -12.507 1.00 91.94 426 TYR A O 1
ATOM 3351 N N . ARG A 1 427 ? -10.979 11.359 -12.854 1.00 94.19 427 ARG A N 1
ATOM 3352 C CA . ARG A 1 427 ? -11.754 12.427 -12.225 1.00 94.19 427 ARG A CA 1
ATOM 3353 C C . ARG A 1 427 ? -12.400 11.899 -10.958 1.00 94.19 427 ARG A C 1
ATOM 3355 O O . ARG A 1 427 ? -12.995 10.820 -10.977 1.00 94.19 427 ARG A O 1
ATOM 3362 N N . TYR A 1 428 ? -12.287 12.656 -9.873 1.00 95.50 428 TYR A N 1
ATOM 3363 C CA . TYR A 1 428 ? -12.955 12.315 -8.623 1.00 95.50 428 TYR A CA 1
ATOM 3364 C C . TYR A 1 428 ? -14.457 12.621 -8.720 1.00 95.50 428 TYR A C 1
ATOM 3366 O O . TYR A 1 428 ? -14.875 13.744 -9.015 1.00 95.50 428 TYR A O 1
ATOM 3374 N N . GLY A 1 429 ? -15.274 11.598 -8.477 1.00 94.94 429 GLY A N 1
ATOM 3375 C CA . GLY A 1 429 ? -16.734 11.660 -8.481 1.00 94.94 429 GLY A CA 1
ATOM 3376 C C . GLY A 1 429 ? -17.331 10.867 -7.324 1.00 94.94 429 GLY A C 1
ATOM 3377 O O . GLY A 1 429 ? -16.597 10.349 -6.484 1.00 94.94 429 GLY A O 1
ATOM 3378 N N . GLN A 1 430 ? -18.663 10.780 -7.277 1.00 96.19 430 GLN A N 1
ATOM 3379 C CA . GLN A 1 430 ? -19.389 10.099 -6.200 1.00 96.19 430 GLN A CA 1
ATOM 3380 C C . GLN A 1 430 ? -20.439 9.141 -6.738 1.00 96.19 430 GLN A C 1
ATOM 3382 O O . GLN A 1 430 ? -21.097 9.423 -7.741 1.00 96.19 430 GLN A O 1
ATOM 3387 N N . VAL A 1 431 ? -20.583 8.013 -6.053 1.00 95.88 431 VAL A N 1
ATOM 3388 C CA . VAL A 1 431 ? -21.581 6.967 -6.296 1.00 95.88 431 VAL A CA 1
ATOM 3389 C C . VAL A 1 431 ? -22.059 6.417 -4.959 1.00 95.88 431 VAL A C 1
ATOM 3391 O O . VAL A 1 431 ? -21.433 6.627 -3.933 1.00 95.88 431 VAL A O 1
ATOM 3394 N N . ASN A 1 432 ? -23.146 5.666 -4.950 1.00 97.81 432 ASN A N 1
ATOM 3395 C CA . ASN A 1 432 ? -23.487 4.823 -3.811 1.00 97.81 432 ASN A CA 1
ATOM 3396 C C . ASN A 1 432 ? -22.759 3.483 -3.927 1.00 97.81 432 ASN A C 1
ATOM 3398 O O . ASN A 1 432 ? -22.654 2.916 -5.020 1.00 97.81 432 ASN A O 1
ATOM 3402 N N . ALA A 1 433 ? -22.273 2.975 -2.800 1.00 97.62 433 ALA A N 1
ATOM 3403 C CA . ALA A 1 433 ? -21.596 1.692 -2.716 1.00 97.62 433 ALA A CA 1
ATOM 3404 C C . ALA A 1 433 ? -22.197 0.836 -1.600 1.00 97.62 433 ALA A C 1
ATOM 3406 O O . ALA A 1 433 ? -22.634 1.352 -0.577 1.00 97.62 433 ALA A O 1
ATOM 3407 N N . ASN A 1 434 ? -22.205 -0.479 -1.792 1.00 98.19 434 ASN A N 1
ATOM 3408 C CA . ASN A 1 434 ? -22.521 -1.436 -0.739 1.00 98.19 434 ASN A CA 1
ATOM 3409 C C . ASN A 1 434 ? -21.384 -2.444 -0.613 1.00 98.19 434 ASN A C 1
ATOM 3411 O O . ASN A 1 434 ? -20.982 -3.033 -1.620 1.00 98.19 434 ASN A O 1
ATOM 3415 N N . LEU A 1 435 ? -20.869 -2.615 0.601 1.00 98.06 435 LEU A N 1
ATOM 3416 C CA . LEU A 1 435 ? -19.820 -3.568 0.938 1.00 98.06 435 LEU A CA 1
ATOM 3417 C C . LEU A 1 435 ? -20.364 -4.537 1.982 1.00 98.06 435 LEU A C 1
ATOM 3419 O O . LEU A 1 435 ? -20.795 -4.115 3.047 1.00 98.06 435 LEU A O 1
ATOM 3423 N N . SER A 1 436 ? -20.309 -5.829 1.708 1.00 98.25 436 SER A N 1
ATOM 3424 C CA . SER A 1 436 ? -20.678 -6.878 2.656 1.00 98.25 436 SER A CA 1
ATOM 3425 C C . SER A 1 436 ? -19.629 -7.970 2.650 1.00 98.25 436 SER A C 1
ATOM 3427 O O . SER A 1 436 ? -18.893 -8.147 1.678 1.00 98.25 436 SER A O 1
ATOM 3429 N N . GLY A 1 437 ? -19.515 -8.703 3.744 1.00 98.06 437 GLY A N 1
ATOM 3430 C CA . GLY A 1 437 ? -18.485 -9.716 3.839 1.00 98.06 437 GLY A CA 1
ATOM 3431 C C . GLY A 1 437 ? -18.611 -10.579 5.068 1.00 98.06 437 GLY A C 1
ATOM 3432 O O . GLY A 1 437 ? -19.490 -10.397 5.912 1.00 98.06 437 GLY A O 1
ATOM 3433 N N . PHE A 1 438 ? -17.705 -11.541 5.132 1.00 97.00 438 PHE A N 1
ATOM 3434 C CA . PHE A 1 438 ? -17.567 -12.410 6.280 1.00 97.00 438 PHE A CA 1
ATOM 3435 C C . PHE A 1 438 ? -16.098 -12.697 6.553 1.00 97.00 438 PHE A C 1
ATOM 3437 O O . PHE A 1 438 ? -15.278 -12.824 5.637 1.00 97.00 438 PHE A O 1
ATOM 3444 N N . GLU A 1 439 ? -15.789 -12.808 7.835 1.00 97.50 439 GLU A N 1
ATOM 3445 C CA . GLU A 1 439 ? -14.462 -13.096 8.353 1.00 97.50 439 GLU A CA 1
ATOM 3446 C C . GLU A 1 439 ? -14.594 -14.206 9.387 1.00 97.50 439 GLU A C 1
ATOM 3448 O O . GLU A 1 439 ? -15.519 -14.217 10.197 1.00 97.50 439 GLU A O 1
ATOM 3453 N N . GLY A 1 440 ? -13.696 -15.179 9.339 1.00 98.06 440 GLY A N 1
ATOM 3454 C CA . GLY A 1 440 ? -13.743 -16.320 10.237 1.00 98.06 440 GLY A CA 1
ATOM 3455 C C . GLY A 1 440 ? -12.356 -16.722 10.687 1.00 98.06 440 GLY A C 1
ATOM 3456 O O . GLY A 1 440 ? -11.414 -16.732 9.894 1.00 98.06 440 GLY A O 1
ATOM 3457 N N . SER A 1 441 ? -12.237 -17.097 11.953 1.00 98.25 441 SER A N 1
ATOM 3458 C CA . SER A 1 441 ? -11.043 -17.737 12.482 1.00 98.25 441 SER A CA 1
ATOM 3459 C C . SER A 1 441 ? -11.413 -19.018 13.223 1.00 98.25 441 SER A C 1
ATOM 3461 O O . SER A 1 441 ? -12.442 -19.094 13.888 1.00 98.25 441 SER A O 1
ATOM 3463 N N . LEU A 1 442 ? -10.590 -20.051 13.084 1.00 98.44 442 LEU A N 1
ATOM 3464 C CA . LEU A 1 442 ? -10.721 -21.306 13.813 1.00 98.44 442 LEU A CA 1
ATOM 3465 C C . LEU A 1 442 ? -9.329 -21.840 14.121 1.00 98.44 442 LEU A C 1
ATOM 3467 O O . LEU A 1 442 ? -8.594 -22.256 13.225 1.00 98.44 442 LEU A O 1
ATOM 3471 N N . THR A 1 443 ? -8.986 -21.871 15.398 1.00 98.44 443 THR A N 1
ATOM 3472 C CA . THR A 1 443 ? -7.765 -22.480 15.905 1.00 98.44 443 THR A CA 1
ATOM 3473 C C . THR A 1 443 ? -8.119 -23.737 16.677 1.00 98.44 443 THR A C 1
ATOM 3475 O O . THR A 1 443 ? -8.848 -23.693 17.664 1.00 98.44 443 THR A O 1
ATOM 3478 N N . LEU A 1 444 ? -7.590 -24.871 16.223 1.00 98.31 444 LEU A N 1
ATOM 3479 C CA . LEU A 1 444 ? -7.668 -26.126 16.960 1.00 98.31 444 LEU A CA 1
ATOM 3480 C C . LEU A 1 444 ? -6.410 -26.283 17.815 1.00 98.31 444 LEU A C 1
ATOM 3482 O O . LEU A 1 444 ? -5.290 -26.154 17.314 1.00 98.31 444 LEU A O 1
ATOM 3486 N N . HIS A 1 445 ? -6.605 -26.650 19.077 1.00 97.06 445 HIS A N 1
ATOM 3487 C CA . HIS A 1 445 ? -5.580 -26.931 20.077 1.00 97.06 445 HIS A CA 1
ATOM 3488 C C . HIS A 1 445 ? -5.656 -28.402 20.525 1.00 97.06 445 HIS A C 1
ATOM 3490 O O . HIS A 1 445 ? -6.051 -28.676 21.659 1.00 97.06 445 HIS A O 1
ATOM 3496 N N . PRO A 1 446 ? -5.291 -29.392 19.678 1.00 94.94 446 PRO A N 1
ATOM 3497 C CA . PRO A 1 446 ? -5.337 -30.804 20.079 1.00 94.94 446 PRO A CA 1
ATOM 3498 C C . PRO A 1 446 ? -4.530 -31.086 21.354 1.00 94.94 446 PRO A C 1
ATOM 3500 O O . PRO A 1 446 ? -4.885 -31.951 22.149 1.00 94.94 446 PRO A O 1
ATOM 3503 N N . VAL A 1 447 ? -3.434 -30.343 21.530 1.00 94.12 447 VAL A N 1
ATOM 3504 C CA . VAL A 1 447 ? -2.570 -30.314 22.713 1.00 94.12 447 VAL A CA 1
ATOM 3505 C C . VAL A 1 447 ? -1.985 -28.909 22.863 1.00 94.12 447 VAL A C 1
ATOM 3507 O O . VAL A 1 447 ? -1.874 -28.176 21.885 1.00 94.12 447 VAL A O 1
ATOM 3510 N N . SER A 1 448 ? -1.517 -28.549 24.061 1.00 91.06 448 SER A N 1
ATOM 3511 C CA . SER A 1 448 ? -1.080 -27.180 24.399 1.00 91.06 448 SER A CA 1
ATOM 3512 C C . SER A 1 448 ? 0.110 -26.626 23.598 1.00 91.06 448 SER A C 1
ATOM 3514 O O . SER A 1 448 ? 0.522 -25.499 23.840 1.00 91.06 448 SER A O 1
ATOM 3516 N N . PHE A 1 449 ? 0.751 -27.442 22.761 1.00 93.94 449 PHE A N 1
ATOM 3517 C CA . PHE A 1 449 ? 1.919 -27.071 21.959 1.00 93.94 449 PHE A CA 1
ATOM 3518 C C . PHE A 1 449 ? 1.682 -27.247 20.451 1.00 93.94 449 PHE A C 1
ATOM 3520 O O . PHE A 1 449 ? 2.615 -27.047 19.676 1.00 93.94 449 PHE A O 1
ATOM 3527 N N . ILE A 1 450 ? 0.480 -27.660 20.026 1.00 96.88 450 ILE A N 1
ATOM 3528 C CA . ILE A 1 450 ? 0.086 -27.765 18.614 1.00 96.88 450 ILE A CA 1
ATOM 3529 C C . ILE A 1 450 ? -1.123 -26.865 18.399 1.00 96.88 450 ILE A C 1
ATOM 3531 O O . ILE A 1 450 ? -2.137 -27.009 19.076 1.00 96.88 450 ILE A O 1
ATOM 3535 N N . HIS A 1 451 ? -1.017 -25.987 17.412 1.00 97.94 451 HIS A N 1
ATOM 3536 C CA . HIS A 1 451 ? -2.059 -25.055 17.020 1.00 97.94 451 HIS A CA 1
ATOM 3537 C C . HIS A 1 451 ? -2.283 -25.214 15.520 1.00 97.94 451 HIS A C 1
ATOM 3539 O O . HIS A 1 451 ? -1.344 -25.082 14.734 1.00 97.94 451 HIS A O 1
ATOM 3545 N N . PHE A 1 452 ? -3.506 -25.541 15.117 1.00 98.50 452 PHE A N 1
ATOM 3546 C CA . PHE A 1 452 ? -3.900 -25.522 13.714 1.00 98.50 452 PHE A CA 1
ATOM 3547 C C . PHE A 1 452 ? -4.829 -24.335 13.486 1.00 98.50 452 PHE A C 1
ATOM 3549 O O . PHE A 1 452 ? -6.010 -24.391 13.815 1.00 98.50 452 PHE A O 1
ATOM 3556 N N . GLU A 1 453 ? -4.247 -23.253 12.986 1.00 98.38 453 GLU A N 1
ATOM 3557 C CA . GLU A 1 453 ? -4.869 -21.947 12.792 1.00 98.38 453 GLU A CA 1
ATOM 3558 C C . GLU A 1 453 ? -5.471 -21.869 11.385 1.00 98.38 453 GLU A C 1
ATOM 3560 O O . GLU A 1 453 ? -4.772 -22.092 10.396 1.00 98.38 453 GLU A O 1
ATOM 3565 N N . ASN A 1 454 ? -6.746 -21.514 11.280 1.00 98.50 454 ASN A N 1
ATOM 3566 C CA . ASN A 1 454 ? -7.466 -21.342 10.023 1.00 98.50 454 ASN A CA 1
ATOM 3567 C C . ASN A 1 454 ? -8.081 -19.945 10.031 1.00 98.50 454 ASN A C 1
ATOM 3569 O O . ASN A 1 454 ? -8.791 -19.598 10.970 1.00 98.50 454 ASN A O 1
ATOM 3573 N N . ILE A 1 455 ? -7.798 -19.138 9.015 1.00 98.44 455 ILE A N 1
ATOM 3574 C CA . ILE A 1 455 ? -8.319 -17.776 8.878 1.00 98.44 455 ILE A CA 1
ATOM 3575 C C . ILE A 1 455 ? -8.910 -17.644 7.485 1.00 98.44 455 ILE A C 1
ATOM 3577 O O . ILE A 1 455 ? -8.242 -17.954 6.497 1.00 98.44 455 ILE A O 1
ATOM 3581 N N . PHE A 1 456 ? -10.145 -17.173 7.412 1.00 98.31 456 PHE A N 1
ATOM 3582 C CA . PHE A 1 456 ? -10.872 -16.948 6.179 1.00 98.31 456 PHE A CA 1
ATOM 3583 C C . PHE A 1 456 ? -11.372 -15.504 6.115 1.00 98.31 456 PHE A C 1
ATOM 3585 O O . PHE A 1 456 ? -11.862 -14.980 7.114 1.00 98.31 456 PHE A O 1
ATOM 3592 N N . GLY A 1 457 ? -11.317 -14.889 4.935 1.00 98.06 457 GLY A N 1
ATOM 3593 C CA . GLY A 1 457 ? -11.943 -13.591 4.687 1.00 98.06 457 GLY A CA 1
ATOM 3594 C C . GLY A 1 457 ? -12.482 -13.468 3.266 1.00 98.06 457 GLY A C 1
ATOM 3595 O O . GLY A 1 457 ? -11.844 -13.919 2.309 1.00 98.06 457 GLY A O 1
ATOM 3596 N N . TYR A 1 458 ? -13.648 -12.841 3.124 1.00 98.00 458 TYR A N 1
ATOM 3597 C CA . TYR A 1 458 ? -14.253 -12.510 1.835 1.00 98.00 458 TYR A CA 1
ATOM 3598 C C . TYR A 1 458 ? -15.025 -11.194 1.909 1.00 98.00 458 TYR A C 1
ATOM 3600 O O . TYR A 1 458 ? -15.821 -10.979 2.824 1.00 98.00 458 TYR A O 1
ATOM 3608 N N . THR A 1 459 ? -14.836 -10.356 0.891 1.00 97.88 459 THR A N 1
ATOM 3609 C CA . THR A 1 459 ? -15.534 -9.081 0.729 1.00 97.88 459 THR A CA 1
ATOM 3610 C C . THR A 1 459 ? -16.215 -9.040 -0.630 1.00 97.88 459 THR A C 1
ATOM 3612 O O . THR A 1 459 ? -15.593 -9.252 -1.671 1.00 97.88 459 THR A O 1
ATOM 3615 N N . TYR A 1 460 ? -17.495 -8.706 -0.616 1.00 97.44 460 TYR A N 1
ATOM 3616 C CA . TYR A 1 460 ? -18.297 -8.356 -1.769 1.00 97.44 460 TYR A CA 1
ATOM 3617 C C . TYR A 1 460 ? -18.527 -6.847 -1.767 1.00 97.44 460 TYR A C 1
ATOM 3619 O O . TYR A 1 460 ? -19.023 -6.296 -0.790 1.00 97.44 460 TYR A O 1
ATOM 3627 N N . ALA A 1 461 ? -18.208 -6.169 -2.869 1.00 96.69 461 ALA A N 1
ATOM 3628 C CA . ALA A 1 461 ? -18.544 -4.760 -3.032 1.00 96.69 461 ALA A CA 1
ATOM 3629 C C . ALA A 1 461 ? -19.217 -4.484 -4.373 1.00 96.69 461 ALA A C 1
ATOM 3631 O O . ALA A 1 461 ? -18.877 -5.070 -5.409 1.00 96.69 461 ALA A O 1
ATOM 3632 N N . GLN A 1 462 ? -20.173 -3.567 -4.354 1.00 96.94 462 GLN A N 1
ATOM 3633 C CA . GLN A 1 462 ? -20.976 -3.161 -5.498 1.00 96.94 462 GLN A CA 1
ATOM 3634 C C . GLN A 1 462 ? -21.070 -1.637 -5.514 1.00 96.94 462 GLN A C 1
ATOM 3636 O O . GLN A 1 462 ? -21.451 -1.029 -4.518 1.00 96.94 462 GLN A O 1
ATOM 3641 N N . ASN A 1 463 ? -20.786 -1.029 -6.661 1.00 95.81 463 ASN A N 1
ATOM 3642 C CA . ASN A 1 463 ? -21.269 0.304 -6.977 1.00 95.81 463 ASN A CA 1
ATOM 3643 C C . ASN A 1 463 ? -22.755 0.176 -7.341 1.00 95.81 463 ASN A C 1
ATOM 3645 O O . ASN A 1 463 ? -23.103 -0.395 -8.377 1.00 95.81 463 ASN A O 1
ATOM 3649 N N . THR A 1 464 ? -23.634 0.651 -6.461 1.00 96.69 464 THR A N 1
ATOM 3650 C CA . THR A 1 464 ? -25.091 0.511 -6.604 1.00 96.69 464 THR A CA 1
ATOM 3651 C C . THR A 1 464 ? -25.699 1.596 -7.488 1.00 96.69 464 THR A C 1
ATOM 3653 O O . THR A 1 464 ? -26.832 1.456 -7.930 1.00 96.69 464 THR A O 1
ATOM 3656 N N . THR A 1 465 ? -24.957 2.669 -7.786 1.00 95.94 465 THR A N 1
ATOM 3657 C CA . THR A 1 465 ? -25.399 3.718 -8.725 1.00 95.94 465 THR A CA 1
ATOM 3658 C C . THR A 1 465 ? -25.218 3.304 -10.177 1.00 95.94 465 THR A C 1
ATOM 3660 O O . THR A 1 465 ? -26.081 3.577 -11.003 1.00 95.94 465 THR A O 1
ATOM 3663 N N . LEU A 1 466 ? -24.093 2.660 -10.489 1.00 92.88 466 LEU A N 1
ATOM 3664 C CA . LEU A 1 466 ? -23.754 2.231 -11.849 1.00 92.88 466 LEU A CA 1
ATOM 3665 C C . LEU A 1 466 ? -24.042 0.749 -12.106 1.00 92.88 466 LEU A C 1
ATOM 3667 O O . LEU A 1 466 ? -23.758 0.267 -13.195 1.00 92.88 466 LEU A O 1
ATOM 3671 N N . ASP A 1 467 ? -24.549 0.038 -11.098 1.00 94.62 467 ASP A N 1
ATOM 3672 C CA . ASP A 1 467 ? -24.778 -1.407 -11.121 1.00 94.62 467 ASP A CA 1
ATOM 3673 C C . ASP A 1 467 ? -23.579 -2.210 -11.664 1.00 94.62 467 ASP A C 1
ATOM 3675 O O . ASP A 1 467 ? -23.695 -3.086 -12.519 1.00 94.62 467 ASP A O 1
ATOM 3679 N N . LYS A 1 468 ? -22.383 -1.908 -11.144 1.00 93.44 468 LYS A N 1
ATOM 3680 C CA . LYS A 1 468 ? -21.164 -2.673 -11.435 1.00 93.44 468 LYS A CA 1
ATOM 3681 C C . LYS A 1 468 ? -20.334 -2.982 -10.183 1.00 93.44 468 LYS A C 1
ATOM 3683 O O . LYS A 1 468 ? -20.500 -2.320 -9.153 1.00 93.44 468 LYS A O 1
ATOM 3688 N N . PRO A 1 469 ? -19.427 -3.975 -10.227 1.00 94.81 469 PRO A N 1
ATOM 3689 C CA . PRO A 1 469 ? -18.478 -4.200 -9.143 1.00 94.81 469 PRO A CA 1
ATOM 3690 C C . PRO A 1 469 ? -17.656 -2.952 -8.818 1.00 94.81 469 PRO A C 1
ATOM 3692 O O . PRO A 1 469 ? -17.347 -2.154 -9.701 1.00 94.81 469 PRO A O 1
ATOM 3695 N N . LEU A 1 470 ? -17.289 -2.801 -7.546 1.00 92.25 470 LEU A N 1
ATOM 3696 C CA . LEU A 1 470 ? -16.335 -1.774 -7.137 1.00 92.25 470 LEU A CA 1
ATOM 3697 C C . LEU A 1 470 ? -14.901 -2.242 -7.444 1.00 92.25 470 LEU A C 1
ATOM 3699 O O . LEU A 1 470 ? -14.609 -3.437 -7.369 1.00 92.25 470 LEU A O 1
ATOM 3703 N N . SER A 1 471 ? -14.011 -1.307 -7.771 1.00 89.06 471 SER A N 1
ATOM 3704 C CA . SER A 1 471 ? -12.573 -1.564 -7.934 1.00 89.06 471 SER A CA 1
ATOM 3705 C C . SER A 1 471 ? -11.883 -1.859 -6.597 1.00 89.06 471 SER A C 1
ATOM 3707 O O . SER A 1 471 ? -12.399 -1.516 -5.534 1.00 89.06 471 SER A O 1
ATOM 3709 N N . PHE A 1 472 ? -10.674 -2.427 -6.651 1.00 89.44 472 PHE A N 1
ATOM 3710 C CA . PHE A 1 472 ? -9.810 -2.698 -5.491 1.00 89.44 472 PHE A CA 1
ATOM 3711 C C . PHE A 1 472 ? -10.439 -3.576 -4.399 1.00 89.44 472 PHE A C 1
ATOM 3713 O O . PHE A 1 472 ? -10.215 -3.364 -3.208 1.00 89.44 472 PHE A O 1
ATOM 3720 N N . ILE A 1 473 ? -11.184 -4.605 -4.804 1.00 95.12 473 ILE A N 1
ATOM 3721 C CA . ILE A 1 473 ? -11.746 -5.588 -3.873 1.00 95.12 473 ILE A CA 1
ATOM 3722 C C . ILE A 1 473 ? -10.836 -6.817 -3.797 1.00 95.12 473 ILE A C 1
ATOM 3724 O O . ILE A 1 473 ? -10.501 -7.394 -4.842 1.00 95.12 473 ILE A O 1
ATOM 3728 N N . PRO A 1 474 ? -10.408 -7.230 -2.588 1.00 95.88 474 PRO A N 1
ATOM 3729 C CA . PRO A 1 474 ? -9.521 -8.373 -2.435 1.00 95.88 474 PRO A CA 1
ATOM 3730 C C . PRO A 1 474 ? -10.192 -9.652 -2.932 1.00 95.88 474 PRO A C 1
ATOM 3732 O O . PRO A 1 474 ? -11.415 -9.790 -2.916 1.00 95.88 474 PRO A O 1
ATOM 3735 N N . ALA A 1 475 ? -9.377 -10.612 -3.360 1.00 97.06 475 ALA A N 1
ATOM 3736 C CA . ALA A 1 475 ? -9.857 -11.974 -3.526 1.00 97.06 475 ALA A CA 1
ATOM 3737 C C . ALA A 1 475 ? -10.263 -12.555 -2.163 1.00 97.06 475 ALA A C 1
ATOM 3739 O O . ALA A 1 475 ? -9.664 -12.223 -1.138 1.00 97.06 475 ALA A O 1
ATOM 3740 N N . GLY A 1 476 ? -11.226 -13.480 -2.158 1.00 98.06 476 GLY A N 1
ATOM 3741 C CA . GLY A 1 476 ? -11.443 -14.328 -0.987 1.00 98.06 476 GLY A CA 1
ATOM 3742 C C . GLY A 1 476 ? -10.158 -15.079 -0.639 1.00 98.06 476 GLY A C 1
ATOM 3743 O O . GLY A 1 476 ? -9.449 -15.534 -1.541 1.00 98.06 476 GLY A O 1
ATOM 3744 N N . SER A 1 477 ? -9.842 -15.192 0.647 1.00 97.50 477 SER A N 1
ATOM 3745 C CA . SER A 1 477 ? -8.593 -15.802 1.100 1.00 97.50 477 SER A CA 1
ATOM 3746 C C . SER A 1 477 ? -8.820 -16.803 2.224 1.00 97.50 477 SER A C 1
ATOM 3748 O O . SER A 1 477 ? -9.688 -16.621 3.076 1.00 97.50 477 SER A O 1
ATOM 3750 N N . LEU A 1 478 ? -8.029 -17.876 2.207 1.00 98.38 478 LEU A N 1
ATOM 3751 C CA . LEU A 1 478 ? -7.985 -18.903 3.240 1.00 98.38 478 LEU A CA 1
ATOM 3752 C C . LEU A 1 478 ? -6.529 -19.185 3.608 1.00 98.38 478 LEU A C 1
ATOM 3754 O O . LEU A 1 478 ? -5.751 -19.693 2.793 1.00 98.38 478 LEU A O 1
ATOM 3758 N N . ARG A 1 479 ? -6.175 -18.915 4.860 1.00 98.44 479 ARG A N 1
ATOM 3759 C CA . ARG A 1 479 ? -4.866 -19.210 5.429 1.00 98.44 479 ARG A CA 1
ATOM 3760 C C . ARG A 1 479 ? -4.986 -20.326 6.454 1.00 98.44 479 ARG A C 1
ATOM 3762 O O . ARG A 1 479 ? -5.711 -20.191 7.429 1.00 98.44 479 ARG A O 1
ATOM 3769 N N . ASN A 1 480 ? -4.209 -21.384 6.261 1.00 98.69 480 ASN A N 1
ATOM 3770 C CA . ASN A 1 480 ? -4.093 -22.497 7.198 1.00 98.69 480 ASN A CA 1
ATOM 3771 C C . ASN A 1 480 ? -2.652 -22.545 7.701 1.00 98.69 480 ASN A C 1
ATOM 3773 O O . ASN A 1 480 ? -1.732 -22.588 6.887 1.00 98.69 480 ASN A O 1
ATOM 3777 N N . THR A 1 481 ? -2.428 -22.530 9.009 1.00 98.62 481 THR A N 1
ATOM 3778 C CA . THR A 1 481 ? -1.092 -22.579 9.612 1.00 98.62 481 THR A CA 1
ATOM 3779 C C . THR A 1 481 ? -1.056 -23.669 10.670 1.00 98.62 481 THR A C 1
ATOM 3781 O O . THR A 1 481 ? -1.791 -23.621 11.649 1.00 98.62 481 THR A O 1
ATOM 3784 N N . LEU A 1 482 ? -0.176 -24.651 10.491 1.00 98.62 482 LEU A N 1
ATOM 3785 C CA . LEU A 1 482 ? 0.176 -25.587 11.547 1.00 98.62 482 LEU A CA 1
ATOM 3786 C C . LEU A 1 482 ? 1.374 -25.024 12.305 1.00 98.62 482 LEU A C 1
ATOM 3788 O O . LEU A 1 482 ? 2.457 -24.861 11.738 1.00 98.62 482 LEU A O 1
ATOM 3792 N N . ARG A 1 483 ? 1.179 -24.739 13.587 1.00 98.38 483 ARG A N 1
ATOM 3793 C CA . ARG A 1 483 ? 2.170 -24.154 14.482 1.00 98.38 483 ARG A CA 1
ATOM 3794 C C . ARG A 1 483 ? 2.455 -25.100 15.643 1.00 98.38 483 ARG A C 1
ATOM 3796 O O . ARG A 1 483 ? 1.554 -25.652 16.266 1.00 98.38 483 ARG A O 1
ATOM 3803 N N . PHE A 1 484 ? 3.736 -25.279 15.926 1.00 98.06 484 PHE A N 1
ATOM 3804 C CA . PHE A 1 484 ? 4.270 -26.143 16.967 1.00 98.06 484 PHE A CA 1
ATOM 3805 C C . PHE A 1 484 ? 5.131 -25.316 17.923 1.00 98.06 484 PHE A C 1
ATOM 3807 O O . PHE A 1 484 ? 6.055 -24.639 17.474 1.00 98.06 484 PHE A O 1
ATOM 3814 N N . GLU A 1 485 ? 4.860 -25.383 19.226 1.00 97.44 485 GLU A N 1
ATOM 3815 C CA . GLU A 1 485 ? 5.534 -24.590 20.266 1.00 97.44 485 GLU A CA 1
ATOM 3816 C C . GLU A 1 485 ? 6.254 -25.479 21.301 1.00 97.44 485 GLU A C 1
ATOM 3818 O O . GLU A 1 485 ? 5.775 -25.686 22.421 1.00 97.44 485 GLU A O 1
ATOM 3823 N N . PRO A 1 486 ? 7.416 -26.062 20.953 1.00 95.50 486 PRO A N 1
ATOM 3824 C CA . PRO A 1 486 ? 8.107 -26.995 21.829 1.00 95.50 486 PRO A CA 1
ATOM 3825 C C . PRO A 1 486 ? 8.755 -26.298 23.023 1.00 95.50 486 PRO A C 1
ATOM 3827 O O . PRO A 1 486 ? 9.367 -25.233 22.916 1.00 95.50 486 PRO A O 1
ATOM 3830 N N . LYS A 1 487 ? 8.755 -26.984 24.166 1.00 93.50 487 LYS A N 1
ATOM 3831 C CA . LYS A 1 487 ? 9.577 -26.598 25.317 1.00 93.50 487 LYS A CA 1
ATOM 3832 C C . LYS A 1 487 ? 11.009 -27.096 25.115 1.00 93.50 487 LYS A C 1
ATOM 3834 O O . LYS A 1 487 ? 11.296 -28.271 25.324 1.00 93.50 487 LYS A O 1
ATOM 3839 N N . ILE A 1 488 ? 11.915 -26.202 24.722 1.00 92.31 488 ILE A N 1
ATOM 3840 C CA . ILE A 1 488 ? 13.337 -26.513 24.510 1.00 92.31 488 ILE A CA 1
ATOM 3841 C C . ILE A 1 488 ? 14.173 -25.979 25.686 1.00 92.31 488 ILE A C 1
ATOM 3843 O O . ILE A 1 488 ? 13.945 -24.892 26.218 1.00 92.31 488 ILE A O 1
ATOM 3847 N N . LYS A 1 489 ? 15.163 -26.761 26.132 1.00 90.44 489 LYS A N 1
ATOM 3848 C CA . LYS A 1 489 ? 16.031 -26.392 27.261 1.00 90.44 489 LYS A CA 1
ATOM 3849 C C . LYS A 1 489 ? 16.839 -25.128 26.927 1.00 90.44 489 LYS A C 1
ATOM 3851 O O . LYS A 1 489 ? 17.451 -25.048 25.869 1.00 90.44 489 LYS A O 1
ATOM 3856 N N . LYS A 1 490 ? 16.913 -24.183 27.876 1.00 87.69 490 LYS A N 1
ATOM 3857 C CA . LYS A 1 490 ? 17.610 -22.877 27.764 1.00 87.69 490 LYS A CA 1
ATOM 3858 C C . LYS A 1 490 ? 17.005 -21.883 26.760 1.00 87.69 490 LYS A C 1
ATOM 3860 O O . LYS A 1 490 ? 17.582 -20.811 26.567 1.00 87.69 490 LYS A O 1
ATOM 3865 N N . THR A 1 491 ? 15.847 -22.179 26.183 1.00 93.19 491 THR A N 1
ATOM 3866 C CA . THR A 1 491 ? 15.103 -21.236 25.346 1.00 93.19 491 THR A CA 1
ATOM 3867 C C . THR A 1 491 ? 13.702 -21.002 25.906 1.00 93.19 491 THR A C 1
ATOM 3869 O O . THR A 1 491 ? 13.245 -21.699 26.812 1.00 93.19 491 THR A O 1
ATOM 3872 N N . THR A 1 492 ? 13.026 -19.977 25.398 1.00 93.69 492 THR A N 1
ATOM 3873 C CA . THR A 1 492 ? 11.609 -19.697 25.666 1.00 93.69 492 THR A CA 1
ATOM 3874 C C . THR A 1 492 ? 10.928 -19.255 24.380 1.00 93.69 492 THR A C 1
ATOM 3876 O O . THR A 1 492 ? 11.604 -18.734 23.493 1.00 93.69 492 THR A O 1
ATOM 3879 N N . ASN A 1 493 ? 9.605 -19.413 24.294 1.00 94.31 493 ASN A N 1
ATOM 3880 C CA . ASN A 1 493 ? 8.800 -18.999 23.137 1.00 94.31 493 ASN A CA 1
ATOM 3881 C C . ASN A 1 493 ? 9.352 -19.569 21.819 1.00 94.31 493 ASN A C 1
ATOM 3883 O O . ASN A 1 493 ? 9.463 -18.861 20.816 1.00 94.31 493 ASN A O 1
ATOM 3887 N N . SER A 1 494 ? 9.801 -20.826 21.862 1.00 97.38 494 SER A N 1
ATOM 3888 C CA . SER A 1 494 ? 10.260 -21.541 20.678 1.00 97.38 494 SER A CA 1
ATOM 3889 C C . SER A 1 494 ? 9.051 -21.956 19.859 1.00 97.38 494 SER A C 1
ATOM 3891 O O . SER A 1 494 ? 8.095 -22.486 20.415 1.00 97.38 494 SER A O 1
ATOM 3893 N N . TYR A 1 495 ? 9.101 -21.725 18.554 1.00 97.88 495 TYR A N 1
ATOM 3894 C CA . TYR A 1 495 ? 8.030 -22.105 17.648 1.00 97.88 495 TYR A CA 1
ATOM 3895 C C . TYR A 1 495 ? 8.581 -22.540 16.294 1.00 97.88 495 TYR A C 1
ATOM 3897 O O . TYR A 1 495 ? 9.617 -22.046 15.844 1.00 97.88 495 TYR A O 1
ATOM 3905 N N . VAL A 1 496 ? 7.850 -23.430 15.636 1.00 98.38 496 VAL A N 1
ATOM 3906 C CA . VAL A 1 496 ? 7.980 -23.779 14.221 1.00 98.38 496 VAL A CA 1
ATOM 3907 C C . VAL A 1 496 ? 6.589 -23.691 13.617 1.00 98.38 496 VAL A C 1
ATOM 3909 O O . VAL A 1 496 ? 5.626 -24.116 14.248 1.00 98.38 496 VAL A O 1
ATOM 3912 N N . TYR A 1 497 ? 6.459 -23.152 12.413 1.00 98.56 497 TYR A N 1
ATOM 3913 C CA . TYR A 1 497 ? 5.203 -23.207 11.683 1.00 98.56 497 TYR A CA 1
ATOM 3914 C C . TYR A 1 497 ? 5.420 -23.530 10.212 1.00 98.56 497 TYR A C 1
ATOM 3916 O O . TYR A 1 497 ? 6.442 -23.173 9.623 1.00 98.56 497 TYR A O 1
ATOM 3924 N N . VAL A 1 498 ? 4.415 -24.170 9.626 1.00 98.69 498 VAL A N 1
ATOM 3925 C CA . VAL A 1 498 ? 4.231 -24.309 8.183 1.00 98.69 498 VAL A CA 1
ATOM 3926 C C . VAL A 1 498 ? 2.805 -23.883 7.883 1.00 98.69 498 VAL A C 1
ATOM 3928 O O . VAL A 1 498 ? 1.873 -24.306 8.564 1.00 98.69 498 VAL A O 1
ATOM 3931 N N . GLY A 1 499 ? 2.630 -23.023 6.892 1.00 98.50 499 GLY A N 1
ATOM 3932 C CA . GLY A 1 499 ? 1.324 -22.517 6.510 1.00 98.50 499 GLY A CA 1
ATOM 3933 C C . GLY A 1 499 ? 1.132 -22.482 5.006 1.00 98.50 499 GLY A C 1
ATOM 3934 O O . GLY A 1 499 ? 2.085 -22.329 4.244 1.00 98.50 499 GLY A O 1
ATOM 3935 N N . ILE A 1 500 ? -0.120 -22.621 4.597 1.00 98.50 500 ILE A N 1
ATOM 3936 C CA . ILE A 1 500 ? -0.569 -22.457 3.223 1.00 98.50 500 ILE A CA 1
ATOM 3937 C C . ILE A 1 500 ? -1.535 -21.281 3.192 1.00 98.50 500 ILE A C 1
ATOM 3939 O O . ILE A 1 500 ? -2.509 -21.245 3.943 1.00 98.50 500 ILE A O 1
ATOM 3943 N N . GLU A 1 501 ? -1.271 -20.341 2.300 1.00 98.25 501 GLU A N 1
ATOM 3944 C CA . GLU A 1 501 ? -2.149 -19.218 2.003 1.00 98.25 501 GLU A CA 1
ATOM 3945 C C . GLU A 1 501 ? -2.740 -19.416 0.612 1.00 98.25 501 GLU A C 1
ATOM 3947 O O . GLU A 1 501 ? -1.999 -19.561 -0.359 1.00 98.25 501 GLU A O 1
ATOM 3952 N N . ASN A 1 502 ? -4.065 -19.462 0.519 1.00 98.31 502 ASN A N 1
ATOM 3953 C CA . ASN A 1 502 ? -4.785 -19.557 -0.742 1.00 98.31 502 ASN A CA 1
ATOM 3954 C C . ASN A 1 502 ? -5.557 -18.264 -0.964 1.00 98.31 502 ASN A C 1
ATOM 3956 O O . ASN A 1 502 ? -6.452 -17.949 -0.183 1.00 98.31 502 ASN A O 1
ATOM 3960 N N . ALA A 1 503 ? -5.247 -17.561 -2.045 1.00 98.12 503 ALA A N 1
ATOM 3961 C CA . ALA A 1 503 ? -6.108 -16.524 -2.588 1.00 98.12 503 ALA A CA 1
ATOM 3962 C C . ALA A 1 503 ? -6.936 -17.137 -3.718 1.00 98.12 503 ALA A C 1
ATOM 3964 O O . ALA A 1 503 ? -6.401 -17.789 -4.620 1.00 98.12 503 ALA A O 1
ATOM 3965 N N . PHE A 1 504 ? -8.249 -16.959 -3.668 1.00 98.06 504 PHE A N 1
ATOM 3966 C CA . PHE A 1 504 ? -9.150 -17.463 -4.696 1.00 98.06 504 PHE A CA 1
ATOM 3967 C C . PHE A 1 504 ? -9.080 -16.615 -5.965 1.00 98.06 504 PHE A C 1
ATOM 3969 O O . PHE A 1 504 ? -8.556 -15.503 -5.975 1.00 98.06 504 PHE A O 1
ATOM 3976 N N . THR A 1 505 ? -9.618 -17.139 -7.063 1.00 97.88 505 THR A N 1
ATOM 3977 C CA . THR A 1 505 ? -9.744 -16.357 -8.295 1.00 97.88 505 THR A CA 1
ATOM 3978 C C . THR A 1 505 ? -10.686 -15.176 -8.062 1.00 97.88 505 THR A C 1
ATOM 3980 O O . THR A 1 505 ? -11.829 -15.369 -7.651 1.00 97.88 505 THR A O 1
ATOM 3983 N N . GLN A 1 506 ? -10.220 -13.962 -8.362 1.00 96.75 506 GLN A N 1
ATOM 3984 C CA . GLN A 1 506 ? -11.040 -12.754 -8.356 1.00 96.75 506 GLN A CA 1
ATOM 3985 C C . GLN A 1 506 ? -11.561 -12.491 -9.770 1.00 96.75 506 GLN A C 1
ATOM 3987 O O . GLN A 1 506 ? -10.813 -12.064 -10.652 1.00 96.75 506 GLN A O 1
ATOM 3992 N N . THR A 1 507 ? -12.847 -12.749 -9.988 1.00 95.19 507 THR A N 1
ATOM 3993 C CA . THR A 1 507 ? -13.541 -12.502 -11.264 1.00 95.19 507 THR A CA 1
ATOM 3994 C C . THR A 1 507 ? -14.520 -11.338 -11.192 1.00 95.19 507 THR A C 1
ATOM 3996 O O . THR A 1 507 ? -15.104 -10.970 -12.208 1.00 95.19 507 THR A O 1
ATOM 3999 N N . ARG A 1 508 ? -14.690 -10.735 -10.013 1.00 94.31 508 ARG A N 1
ATOM 4000 C CA . ARG A 1 508 ? -15.576 -9.604 -9.783 1.00 94.31 508 ARG A CA 1
ATOM 4001 C C . ARG A 1 508 ? -14.745 -8.333 -9.619 1.00 94.31 508 ARG A C 1
ATOM 4003 O O . ARG A 1 508 ? -14.157 -8.094 -8.571 1.00 94.31 508 ARG A O 1
ATOM 4010 N N . PHE A 1 509 ? -14.689 -7.539 -10.677 1.00 91.12 509 PHE A N 1
ATOM 4011 C CA . PHE A 1 509 ? -13.840 -6.355 -10.786 1.00 91.12 509 PHE A CA 1
ATOM 4012 C C . PHE A 1 509 ? -14.521 -5.298 -11.663 1.00 91.12 509 PHE A C 1
ATOM 4014 O O . PHE A 1 509 ? -15.450 -5.613 -12.411 1.00 91.12 509 PHE A O 1
ATOM 4021 N N . ASP A 1 510 ? -14.072 -4.048 -11.575 1.00 88.62 510 ASP A N 1
ATOM 4022 C CA . ASP A 1 510 ? -14.516 -2.993 -12.490 1.00 88.62 510 ASP A CA 1
ATOM 4023 C C . ASP A 1 510 ? -13.803 -3.154 -13.840 1.00 88.62 510 ASP A C 1
ATOM 4025 O O . ASP A 1 510 ? -12.601 -2.915 -13.942 1.00 88.62 510 ASP A O 1
ATOM 4029 N N . ALA A 1 511 ? -14.529 -3.574 -14.877 1.00 85.56 511 ALA A N 1
ATOM 4030 C CA . ALA A 1 511 ? -13.955 -3.867 -16.192 1.00 85.56 511 ALA A CA 1
ATOM 4031 C C . ALA A 1 511 ? -13.413 -2.635 -16.938 1.00 85.56 511 ALA A C 1
ATOM 4033 O O . ALA A 1 511 ? -12.657 -2.796 -17.895 1.00 85.56 511 ALA A O 1
ATOM 4034 N N . ASP A 1 512 ? -13.767 -1.421 -16.504 1.00 78.44 512 ASP A N 1
ATOM 4035 C CA . ASP A 1 512 ? -13.192 -0.187 -17.050 1.00 78.44 512 ASP A CA 1
ATOM 4036 C C . ASP A 1 512 ? -11.774 0.077 -16.510 1.00 78.44 512 ASP A C 1
ATOM 4038 O O . ASP A 1 512 ? -11.010 0.837 -17.105 1.00 78.44 512 ASP A O 1
ATOM 4042 N N . PHE A 1 513 ? -11.425 -0.530 -15.371 1.00 76.81 513 PHE A N 1
ATOM 4043 C CA . PHE A 1 513 ? -10.219 -0.206 -14.608 1.00 76.81 513 PHE A CA 1
ATOM 4044 C C . PHE A 1 513 ? -9.313 -1.416 -14.334 1.00 76.81 513 PHE A C 1
ATOM 4046 O O . PHE A 1 513 ? -8.121 -1.260 -14.079 1.00 76.81 513 PHE A O 1
ATOM 4053 N N . GLU A 1 514 ? -9.856 -2.631 -14.350 1.00 83.19 514 GLU A N 1
ATOM 4054 C CA . GLU A 1 514 ? -9.183 -3.829 -13.861 1.00 83.19 514 GLU A CA 1
ATOM 4055 C C . GLU A 1 514 ? -9.427 -5.039 -14.761 1.00 83.19 514 GLU A C 1
ATOM 4057 O O . GLU A 1 514 ? -10.307 -5.067 -15.617 1.00 83.19 514 GLU A O 1
ATOM 4062 N N . THR A 1 515 ? -8.649 -6.086 -14.510 1.00 88.81 515 THR A N 1
ATOM 4063 C CA . THR A 1 515 ? -8.765 -7.401 -15.146 1.00 88.81 515 THR A CA 1
ATOM 4064 C C . THR A 1 515 ? -9.009 -8.486 -14.092 1.00 88.81 515 THR A C 1
ATOM 4066 O O . THR A 1 515 ? -8.656 -8.288 -12.915 1.00 88.81 515 THR A O 1
ATOM 4069 N N . PRO A 1 516 ? -9.549 -9.659 -14.483 1.00 93.00 516 PRO A N 1
ATOM 4070 C CA . PRO A 1 516 ? -9.642 -10.805 -13.587 1.00 93.00 516 PRO A CA 1
ATOM 4071 C C . PRO A 1 516 ? -8.260 -11.194 -13.053 1.00 93.00 516 PRO A C 1
ATOM 4073 O O . PRO A 1 516 ? -7.242 -11.027 -13.724 1.00 93.00 516 PRO A O 1
ATOM 4076 N N . THR A 1 517 ? -8.200 -11.736 -11.840 1.00 94.81 517 THR A N 1
ATOM 4077 C CA . THR A 1 517 ? -6.944 -12.192 -11.230 1.00 94.81 517 THR A CA 1
ATOM 4078 C C . THR A 1 517 ? -7.055 -13.657 -10.851 1.00 94.81 517 THR A C 1
ATOM 4080 O O . THR A 1 517 ? -7.953 -14.050 -10.109 1.00 94.81 517 THR A O 1
ATOM 4083 N N . SER A 1 518 ? -6.148 -14.472 -11.386 1.00 96.19 518 SER A N 1
ATOM 4084 C CA . SER A 1 518 ? -6.078 -15.901 -11.087 1.00 96.19 518 SER A CA 1
ATOM 4085 C C . SER A 1 518 ? -5.798 -16.143 -9.608 1.00 96.19 518 SER A C 1
ATOM 4087 O O . SER A 1 518 ? -4.969 -15.455 -9.013 1.00 96.19 518 SER A O 1
ATOM 4089 N N . GLY A 1 519 ? -6.438 -17.164 -9.038 1.00 97.88 519 GLY A N 1
ATOM 4090 C CA . GLY A 1 519 ? -6.100 -17.630 -7.699 1.00 97.88 519 GLY A CA 1
ATOM 4091 C C . GLY A 1 519 ? -4.674 -18.178 -7.617 1.00 97.88 519 GLY A C 1
ATOM 4092 O O . GLY A 1 519 ? -4.077 -18.599 -8.616 1.00 97.88 519 GLY A O 1
ATOM 4093 N N . TYR A 1 520 ? -4.122 -18.188 -6.410 1.00 98.19 520 TYR A N 1
ATOM 4094 C CA . TYR A 1 520 ? -2.782 -18.689 -6.139 1.00 98.19 520 TYR A CA 1
ATOM 4095 C C . TYR A 1 520 ? -2.679 -19.299 -4.744 1.00 98.19 520 TYR A C 1
ATOM 4097 O O . TYR A 1 520 ? -3.461 -19.002 -3.843 1.00 98.19 520 TYR A O 1
ATOM 4105 N N . THR A 1 521 ? -1.658 -20.136 -4.577 1.00 98.44 521 THR A N 1
ATOM 4106 C CA . THR A 1 521 ? -1.336 -20.801 -3.317 1.00 98.44 521 THR A CA 1
ATOM 4107 C C . THR A 1 521 ? 0.122 -20.541 -2.976 1.00 98.44 521 THR A C 1
ATOM 4109 O O . THR A 1 521 ? 1.005 -20.803 -3.799 1.00 98.44 521 THR A O 1
ATOM 4112 N N . LEU A 1 522 ? 0.380 -20.051 -1.766 1.00 98.50 522 LEU A N 1
ATOM 4113 C CA . LEU A 1 522 ? 1.718 -19.806 -1.239 1.00 98.50 522 LEU A CA 1
ATOM 4114 C C . LEU A 1 522 ? 2.002 -20.765 -0.084 1.00 98.50 522 LEU A C 1
ATOM 4116 O O . LEU A 1 522 ? 1.182 -20.929 0.817 1.00 98.50 522 LEU A O 1
ATOM 4120 N N . LEU A 1 523 ? 3.184 -21.380 -0.110 1.00 98.69 523 LEU A N 1
ATOM 4121 C CA . LEU A 1 523 ? 3.715 -22.160 1.005 1.00 98.69 523 LEU A CA 1
ATOM 4122 C C . LEU A 1 523 ? 4.654 -21.277 1.824 1.00 98.69 523 LEU A C 1
ATOM 4124 O O . LEU A 1 523 ? 5.644 -20.768 1.294 1.00 98.69 523 LEU A O 1
ATOM 4128 N N . ASN A 1 524 ? 4.371 -21.147 3.112 1.00 98.50 524 ASN A N 1
ATOM 4129 C CA . ASN A 1 524 ? 5.125 -20.332 4.052 1.00 98.50 524 ASN A CA 1
ATOM 4130 C C . ASN A 1 524 ? 5.630 -21.214 5.199 1.00 98.50 524 ASN A C 1
ATOM 4132 O O . ASN A 1 524 ? 4.968 -22.172 5.597 1.00 98.50 524 ASN A O 1
ATOM 4136 N N . ALA A 1 525 ? 6.793 -20.897 5.756 1.00 98.62 525 ALA A N 1
ATOM 4137 C CA . ALA A 1 525 ? 7.285 -21.558 6.958 1.00 98.62 525 ALA A CA 1
ATOM 4138 C C . ALA A 1 525 ? 8.135 -20.611 7.795 1.00 98.62 525 ALA A C 1
ATOM 4140 O O . ALA A 1 525 ? 8.726 -19.659 7.288 1.00 98.62 525 ALA A O 1
ATOM 4141 N N . GLY A 1 526 ? 8.257 -20.901 9.081 1.00 98.38 526 GLY A N 1
ATOM 4142 C CA . GLY A 1 526 ? 9.162 -20.154 9.933 1.00 98.38 526 GLY A CA 1
ATOM 4143 C C . GLY A 1 526 ? 9.508 -20.882 11.212 1.00 98.38 526 GLY A C 1
ATOM 4144 O O . GLY A 1 526 ? 8.819 -21.798 11.652 1.00 98.38 526 GLY A O 1
ATOM 4145 N N . ILE A 1 527 ? 10.606 -20.449 11.809 1.00 98.44 527 ILE A N 1
ATOM 4146 C CA . ILE A 1 527 ? 11.105 -20.930 13.087 1.00 98.44 527 ILE A CA 1
ATOM 4147 C C . ILE A 1 527 ? 11.600 -19.736 13.886 1.00 98.44 527 ILE A C 1
ATOM 4149 O O . ILE A 1 527 ? 12.207 -18.808 13.349 1.00 98.44 527 ILE A O 1
ATOM 4153 N N . GLY A 1 528 ? 11.367 -19.746 15.188 1.00 98.00 528 GLY A N 1
ATOM 4154 C CA . GLY A 1 528 ? 11.909 -18.720 16.058 1.00 98.00 528 GLY A CA 1
ATOM 4155 C C . GLY A 1 528 ? 12.030 -19.188 17.488 1.00 98.00 528 GLY A C 1
ATOM 4156 O O . GLY A 1 528 ? 11.468 -20.203 17.892 1.00 98.00 528 GLY A O 1
ATOM 4157 N N . THR A 1 529 ? 12.831 -18.459 18.252 1.00 97.50 529 THR A N 1
ATOM 4158 C CA . THR A 1 529 ? 13.093 -18.769 19.652 1.00 97.50 529 THR A CA 1
ATOM 4159 C C . THR A 1 529 ? 13.644 -17.548 20.375 1.00 97.50 529 THR A C 1
ATOM 4161 O O . THR A 1 529 ? 14.236 -16.660 19.758 1.00 97.50 529 THR A O 1
ATOM 4164 N N . THR A 1 530 ? 13.499 -17.517 21.695 1.00 96.56 530 THR A N 1
ATOM 4165 C CA . THR A 1 530 ? 14.192 -16.557 22.554 1.00 96.56 530 THR A CA 1
ATOM 4166 C C . THR A 1 530 ? 15.283 -17.277 23.334 1.00 96.56 530 THR A C 1
ATOM 4168 O O . THR A 1 530 ? 15.003 -18.160 24.149 1.00 96.56 530 THR A O 1
ATOM 4171 N N . LEU A 1 531 ? 16.533 -16.882 23.101 1.00 93.88 531 LEU A N 1
ATOM 4172 C CA . LEU A 1 531 ? 17.691 -17.315 23.873 1.00 93.88 531 LEU A CA 1
ATOM 4173 C C . LEU A 1 531 ? 17.830 -16.438 25.121 1.00 93.88 531 LEU A C 1
ATOM 4175 O O . LEU A 1 531 ? 17.723 -15.213 25.046 1.00 93.88 531 LEU A O 1
ATOM 4179 N N . LYS A 1 532 ? 18.107 -17.053 26.273 1.00 85.44 532 LYS A N 1
ATOM 4180 C CA . LYS A 1 532 ? 18.440 -16.327 27.507 1.00 85.44 532 LYS A CA 1
ATOM 4181 C C . LYS A 1 532 ? 19.958 -16.198 27.639 1.00 85.44 532 LYS A C 1
ATOM 4183 O O . LYS A 1 532 ? 20.621 -17.111 28.131 1.00 85.44 532 LYS A O 1
ATOM 4188 N N . LEU A 1 533 ? 20.518 -15.070 27.198 1.00 85.00 533 LEU A N 1
ATOM 4189 C CA . LEU A 1 533 ? 21.931 -14.739 27.399 1.00 85.00 533 LEU A CA 1
ATOM 4190 C C . LEU A 1 533 ? 22.081 -13.999 28.734 1.00 85.00 533 LEU A C 1
ATOM 4192 O O . LEU A 1 533 ? 21.984 -12.775 28.802 1.00 85.00 533 LEU A O 1
ATOM 4196 N N . LYS A 1 534 ? 22.284 -14.749 29.826 1.00 84.06 534 LYS A N 1
ATOM 4197 C CA . LYS A 1 534 ? 22.188 -14.223 31.203 1.00 84.06 534 LYS A CA 1
ATOM 4198 C C . LYS A 1 534 ? 20.820 -13.544 31.416 1.00 84.06 534 LYS A C 1
ATOM 4200 O O . LYS A 1 534 ? 19.798 -14.214 31.298 1.00 84.06 534 LYS A O 1
ATOM 4205 N N . ASN A 1 535 ? 20.800 -12.235 31.682 1.00 82.50 535 ASN A N 1
ATOM 4206 C CA . ASN A 1 535 ? 19.582 -11.444 31.890 1.00 82.50 535 ASN A CA 1
ATOM 4207 C C . ASN A 1 535 ? 19.061 -10.780 30.606 1.00 82.50 535 ASN A C 1
ATOM 4209 O O . ASN A 1 535 ? 18.006 -10.155 30.639 1.00 82.50 535 ASN A O 1
ATOM 4213 N N . GLN A 1 536 ? 19.785 -10.895 29.490 1.00 88.25 536 GLN A N 1
ATOM 4214 C CA . GLN A 1 536 ? 19.413 -10.280 28.223 1.00 88.25 536 GLN A CA 1
ATOM 4215 C C . GLN A 1 536 ? 18.693 -11.312 27.340 1.00 88.25 536 GLN A C 1
ATOM 4217 O O . GLN A 1 536 ? 19.319 -12.287 26.906 1.00 88.25 536 GLN A O 1
ATOM 4222 N N . PRO A 1 537 ? 17.391 -11.145 27.053 1.00 91.88 537 PRO A N 1
ATOM 4223 C CA . PRO A 1 537 ? 16.731 -11.970 26.055 1.00 91.88 537 PRO A CA 1
ATOM 4224 C C . PRO A 1 537 ? 17.216 -11.572 24.655 1.00 91.88 537 PRO A C 1
ATOM 4226 O O . PRO A 1 537 ? 17.322 -10.389 24.331 1.00 91.88 537 PRO A O 1
ATOM 4229 N N . LEU A 1 538 ? 17.500 -12.576 23.829 1.00 94.75 538 LEU A N 1
ATOM 4230 C CA . LEU A 1 538 ? 17.821 -12.438 22.412 1.00 94.75 538 LEU A CA 1
ATOM 4231 C C . LEU A 1 538 ? 16.783 -13.234 21.624 1.00 94.75 538 LEU A C 1
ATOM 4233 O O . LEU A 1 538 ? 16.777 -14.465 21.681 1.00 94.75 538 LEU A O 1
ATOM 4237 N N . ARG A 1 539 ? 15.892 -12.547 20.910 1.00 96.31 539 ARG A N 1
ATOM 4238 C CA . ARG A 1 539 ? 14.896 -13.207 20.061 1.00 96.31 539 ARG A CA 1
ATOM 4239 C C . ARG A 1 539 ? 15.458 -13.361 18.656 1.00 96.31 539 ARG A C 1
ATOM 4241 O O . ARG A 1 539 ? 15.899 -12.384 18.056 1.00 96.31 539 ARG A O 1
ATOM 4248 N N . LEU A 1 540 ? 15.416 -14.588 18.157 1.00 97.50 540 LEU A N 1
ATOM 4249 C CA . LEU A 1 540 ? 15.842 -14.967 16.818 1.00 97.50 540 LEU A CA 1
ATOM 4250 C C . LEU A 1 540 ? 14.640 -15.509 16.050 1.00 97.50 540 LEU A C 1
ATOM 4252 O O . LEU A 1 540 ? 13.819 -16.244 16.608 1.00 97.50 540 LEU A O 1
ATOM 4256 N N . SER A 1 541 ? 14.543 -15.174 14.771 1.00 98.00 541 SER A N 1
ATOM 4257 C CA . SER A 1 541 ? 13.533 -15.737 13.879 1.00 98.00 541 SER A CA 1
ATOM 4258 C C . SER A 1 541 ? 14.062 -15.882 12.464 1.00 98.00 541 SER A C 1
ATOM 4260 O O . SER A 1 541 ? 14.803 -15.031 11.980 1.00 98.00 541 SER A O 1
ATOM 4262 N N . ILE A 1 542 ? 13.625 -16.935 11.791 1.00 98.38 542 ILE A N 1
ATOM 4263 C CA . ILE A 1 542 ? 13.784 -17.128 10.356 1.00 98.38 542 ILE A CA 1
ATOM 4264 C C . ILE A 1 542 ? 12.388 -17.385 9.808 1.00 98.38 542 ILE A C 1
ATOM 4266 O O . ILE A 1 542 ? 11.674 -18.251 10.314 1.00 98.38 542 ILE A O 1
ATOM 4270 N N . SER A 1 543 ? 11.989 -16.637 8.791 1.00 98.00 543 SER A N 1
ATOM 4271 C CA . SER A 1 543 ? 10.722 -16.846 8.092 1.00 98.00 543 SER A CA 1
ATOM 4272 C C . SER A 1 543 ? 10.967 -16.893 6.599 1.00 98.00 543 SER A C 1
ATOM 4274 O O . SER A 1 543 ? 11.709 -16.070 6.068 1.00 98.00 543 SER A O 1
ATOM 4276 N N . ALA A 1 544 ? 10.323 -17.831 5.926 1.00 98.06 544 ALA A N 1
ATOM 4277 C CA . ALA A 1 544 ? 10.348 -17.970 4.489 1.00 98.06 544 ALA A CA 1
ATOM 4278 C C . ALA A 1 544 ? 8.915 -17.899 3.957 1.00 98.06 544 ALA A C 1
ATOM 4280 O O . ALA A 1 544 ? 8.085 -18.751 4.274 1.00 98.06 544 ALA A O 1
ATOM 4281 N N . ASN A 1 545 ? 8.647 -16.884 3.144 1.00 97.94 545 ASN A N 1
ATOM 4282 C CA . ASN A 1 545 ? 7.372 -16.696 2.465 1.00 97.94 545 ASN A CA 1
ATOM 4283 C C . ASN A 1 545 ? 7.509 -17.118 1.002 1.00 97.94 545 ASN A C 1
ATOM 4285 O O . ASN A 1 545 ? 8.560 -16.901 0.389 1.00 97.94 545 ASN A O 1
ATOM 4289 N N . ASN A 1 546 ? 6.447 -17.707 0.446 1.00 98.12 546 ASN A N 1
ATOM 4290 C CA . ASN A 1 546 ? 6.418 -18.199 -0.930 1.00 98.12 546 ASN A CA 1
ATOM 4291 C C . ASN A 1 546 ? 7.601 -19.148 -1.239 1.00 98.12 546 ASN A C 1
ATOM 4293 O O . ASN A 1 546 ? 8.360 -18.959 -2.189 1.00 98.12 546 ASN A O 1
ATOM 4297 N N . LEU A 1 547 ? 7.787 -20.183 -0.414 1.00 98.12 547 LEU A N 1
ATOM 4298 C CA . LEU A 1 547 ? 8.898 -21.146 -0.497 1.00 98.12 547 LEU A CA 1
ATOM 4299 C C . LEU A 1 547 ? 9.035 -21.818 -1.871 1.00 98.12 547 LEU A C 1
ATOM 4301 O O . LEU A 1 547 ? 10.150 -22.107 -2.316 1.00 98.12 547 LEU A O 1
ATOM 4305 N N . LEU A 1 548 ? 7.905 -22.033 -2.547 1.00 97.81 548 LEU A N 1
ATOM 4306 C CA . LEU A 1 548 ? 7.837 -22.635 -3.880 1.00 97.81 548 LEU A CA 1
ATOM 4307 C C . LEU A 1 548 ? 8.145 -21.641 -5.010 1.00 97.81 548 LEU A C 1
ATOM 4309 O O . LEU A 1 548 ? 8.115 -22.027 -6.174 1.00 97.81 548 LEU A O 1
ATOM 4313 N N . ASN A 1 549 ? 8.456 -20.380 -4.682 1.00 97.19 549 ASN A N 1
ATOM 4314 C CA . ASN A 1 549 ? 8.748 -19.313 -5.636 1.00 97.19 549 ASN A CA 1
ATOM 4315 C C . ASN A 1 549 ? 7.659 -19.165 -6.714 1.00 97.19 549 ASN A C 1
ATOM 4317 O O . ASN A 1 549 ? 7.950 -19.013 -7.901 1.00 97.19 549 ASN A O 1
ATOM 4321 N N . LYS A 1 550 ? 6.390 -19.258 -6.304 1.00 97.69 550 LYS A N 1
ATOM 4322 C CA . LYS A 1 550 ? 5.238 -19.092 -7.188 1.00 97.69 550 LYS A CA 1
ATOM 4323 C C . LYS A 1 550 ? 5.237 -17.663 -7.728 1.00 97.69 550 LYS A C 1
ATOM 4325 O O . LYS A 1 550 ? 5.297 -16.720 -6.946 1.00 97.69 550 LYS A O 1
ATOM 4330 N N . ALA A 1 551 ? 5.139 -17.509 -9.045 1.00 96.94 551 ALA A N 1
ATOM 4331 C CA . ALA A 1 551 ? 4.797 -16.235 -9.666 1.00 96.94 551 ALA A CA 1
ATOM 4332 C C . ALA A 1 551 ? 3.281 -16.015 -9.550 1.00 96.94 551 ALA A C 1
ATOM 4334 O O . ALA A 1 551 ? 2.499 -16.921 -9.865 1.00 96.94 551 ALA A O 1
ATOM 4335 N N . TYR A 1 552 ? 2.870 -14.850 -9.054 1.00 97.06 552 TYR A N 1
ATOM 4336 C CA . TYR A 1 552 ? 1.466 -14.517 -8.823 1.00 97.06 552 TYR A CA 1
ATOM 4337 C C . TYR A 1 552 ? 1.229 -13.006 -8.885 1.00 97.06 552 TYR A C 1
ATOM 4339 O O . TYR A 1 552 ? 2.157 -12.212 -8.716 1.00 97.06 552 TYR A O 1
ATOM 4347 N N . TYR A 1 553 ? -0.028 -12.634 -9.114 1.00 96.25 553 TYR A N 1
ATOM 4348 C CA . TYR A 1 553 ? -0.519 -11.269 -8.989 1.00 96.25 553 TYR A CA 1
ATOM 4349 C C . TYR A 1 553 ? -1.563 -11.238 -7.880 1.00 96.25 553 TYR A C 1
ATOM 4351 O O . TYR A 1 553 ? -2.513 -12.017 -7.907 1.00 96.25 553 TYR A O 1
ATOM 4359 N N . ASP A 1 554 ? -1.393 -10.340 -6.920 1.00 95.75 554 ASP A N 1
ATOM 4360 C CA . ASP A 1 554 ? -2.427 -10.046 -5.935 1.00 95.75 554 ASP A CA 1
ATOM 4361 C C . ASP A 1 554 ? -3.560 -9.235 -6.592 1.00 95.75 554 ASP A C 1
ATOM 4363 O O . ASP A 1 554 ? -3.304 -8.329 -7.395 1.00 95.75 554 ASP A O 1
ATOM 4367 N N . ALA A 1 555 ? -4.818 -9.535 -6.252 1.00 94.19 555 ALA A N 1
ATOM 4368 C CA . ALA A 1 555 ? -5.980 -8.829 -6.791 1.00 94.19 555 ALA A CA 1
ATOM 4369 C C . ALA A 1 555 ? -5.968 -7.327 -6.463 1.00 94.19 555 ALA A C 1
ATOM 4371 O O . ALA A 1 555 ? -6.545 -6.544 -7.212 1.00 94.19 555 ALA A O 1
ATOM 4372 N N . LEU A 1 556 ? -5.284 -6.894 -5.405 1.00 94.31 556 LEU A N 1
ATOM 4373 C CA . LEU A 1 556 ? -5.096 -5.497 -5.011 1.00 94.31 556 LEU A CA 1
ATOM 4374 C C . LEU A 1 556 ? -3.825 -4.863 -5.596 1.00 94.31 556 LEU A C 1
ATOM 4376 O O . LEU A 1 556 ? -3.636 -3.652 -5.471 1.00 94.31 556 LEU A O 1
ATOM 4380 N N . SER A 1 557 ? -2.969 -5.634 -6.275 1.00 92.38 557 SER A N 1
ATOM 4381 C CA . SER A 1 557 ? -1.748 -5.101 -6.881 1.00 92.38 557 SER A CA 1
ATOM 4382 C C . SER A 1 557 ? -2.080 -4.037 -7.926 1.00 92.38 557 SER A C 1
ATOM 4384 O O . SER A 1 557 ? -2.860 -4.272 -8.850 1.00 92.38 557 SER A O 1
ATOM 4386 N N . ARG A 1 558 ? -1.469 -2.856 -7.807 1.00 87.88 558 ARG A N 1
ATOM 4387 C CA . ARG A 1 558 ? -1.527 -1.817 -8.852 1.00 87.88 558 ARG A CA 1
ATOM 4388 C C . ARG A 1 558 ? -0.699 -2.192 -10.079 1.00 87.88 558 ARG A C 1
ATOM 4390 O O . ARG A 1 558 ? -0.953 -1.683 -11.159 1.00 87.88 558 ARG A O 1
ATOM 4397 N N . TYR A 1 559 ? 0.243 -3.117 -9.915 1.00 89.50 559 TYR A N 1
ATOM 4398 C CA . TYR A 1 559 ? 1.184 -3.519 -10.952 1.00 89.50 559 TYR A CA 1
ATOM 4399 C C . TYR A 1 559 ? 0.750 -4.774 -11.715 1.00 89.50 559 TYR A C 1
ATOM 4401 O O . TYR A 1 559 ? 1.544 -5.322 -12.470 1.00 89.50 559 TYR A O 1
ATOM 4409 N N . LYS A 1 560 ? -0.474 -5.277 -11.522 1.00 90.50 560 LYS A N 1
ATOM 4410 C CA . LYS A 1 560 ? -0.961 -6.429 -12.295 1.00 90.50 560 LYS A CA 1
ATOM 4411 C C . LYS A 1 560 ? -1.337 -6.029 -13.738 1.00 90.50 560 LYS A C 1
ATOM 4413 O O . LYS A 1 560 ? -1.629 -4.851 -13.977 1.00 90.50 560 LYS A O 1
ATOM 4418 N N . PRO A 1 561 ? -1.408 -6.998 -14.671 1.00 87.88 561 PRO A N 1
ATOM 4419 C CA . PRO A 1 561 ? -1.897 -6.776 -16.030 1.00 87.88 561 PRO A CA 1
ATOM 4420 C C . PRO A 1 561 ? -3.229 -6.027 -16.068 1.00 87.88 561 PRO A C 1
ATOM 4422 O O . PRO A 1 561 ? -4.142 -6.317 -15.296 1.00 87.88 561 PRO A O 1
ATOM 4425 N N . GLY A 1 562 ? -3.322 -5.031 -16.945 1.00 81.25 562 GLY A N 1
ATOM 4426 C CA . GLY A 1 562 ? -4.494 -4.173 -17.123 1.00 81.25 562 GLY A CA 1
ATOM 4427 C C . GLY A 1 562 ? -4.642 -3.040 -16.106 1.00 81.25 562 GLY A C 1
ATOM 4428 O O . GLY A 1 562 ? -5.479 -2.173 -16.325 1.00 81.25 562 GLY A O 1
ATOM 4429 N N . ARG A 1 563 ? -3.831 -3.007 -15.036 1.00 81.69 563 ARG A N 1
ATOM 4430 C CA . ARG A 1 563 ? -3.737 -1.847 -14.128 1.00 81.69 563 ARG A CA 1
ATOM 4431 C C . ARG A 1 563 ? -2.449 -1.051 -14.299 1.00 81.69 563 ARG A C 1
ATOM 4433 O O . ARG A 1 563 ? -2.492 0.165 -14.175 1.00 81.69 563 ARG A O 1
ATOM 4440 N N . LEU A 1 564 ? -1.328 -1.730 -14.552 1.00 81.75 564 LEU A N 1
ATOM 4441 C CA . LEU A 1 564 ? -0.027 -1.072 -14.676 1.00 81.75 564 LEU A CA 1
ATOM 4442 C C . LEU A 1 564 ? 0.016 -0.104 -15.862 1.00 81.75 564 LEU A C 1
ATOM 4444 O O . LEU A 1 564 ? 0.472 1.023 -15.720 1.00 81.75 564 LEU A O 1
ATOM 4448 N N . ASP A 1 565 ? -0.472 -0.559 -17.012 1.00 73.94 565 ASP A N 1
ATOM 4449 C CA . ASP A 1 565 ? -0.496 0.209 -18.248 1.00 73.94 565 ASP A CA 1
ATOM 4450 C C . ASP A 1 565 ? -1.767 -0.138 -19.031 1.00 73.94 565 ASP A C 1
ATOM 4452 O O . ASP A 1 565 ? -2.035 -1.303 -19.337 1.00 73.94 565 ASP A O 1
ATOM 4456 N N . GLN A 1 566 ? -2.576 0.876 -19.338 1.00 68.00 566 GLN A N 1
ATOM 4457 C CA . GLN A 1 566 ? -3.793 0.694 -20.130 1.00 68.00 566 GLN A CA 1
ATOM 4458 C C . GLN A 1 566 ? -3.506 0.528 -21.627 1.00 68.00 566 GLN A C 1
ATOM 4460 O O . GLN A 1 566 ? -4.317 -0.062 -22.341 1.00 68.00 566 GLN A O 1
ATOM 4465 N N . THR A 1 567 ? -2.366 1.025 -22.110 1.00 70.56 567 THR A N 1
ATOM 4466 C CA . THR A 1 567 ? -1.936 0.865 -23.505 1.00 70.56 567 THR A CA 1
ATOM 4467 C C . THR A 1 567 ? -1.391 -0.540 -23.760 1.00 70.56 567 THR A C 1
ATOM 4469 O O . THR A 1 567 ? -1.591 -1.093 -24.843 1.00 70.56 567 THR A O 1
ATOM 4472 N N . ASN A 1 568 ? -0.799 -1.163 -22.735 1.00 75.88 568 ASN A N 1
ATOM 4473 C CA . ASN A 1 568 ? -0.387 -2.560 -22.741 1.00 75.88 568 ASN A CA 1
ATOM 4474 C C . ASN A 1 568 ? -1.030 -3.346 -21.581 1.00 75.88 568 ASN A C 1
ATOM 4476 O O . ASN A 1 568 ? -0.382 -3.615 -20.565 1.00 75.88 568 ASN A O 1
ATOM 4480 N N . PRO A 1 569 ? -2.275 -3.829 -21.746 1.00 76.19 569 PRO A N 1
ATOM 4481 C CA . PRO A 1 569 ? -3.010 -4.517 -20.685 1.00 76.19 569 PRO A CA 1
ATOM 4482 C C . PRO A 1 569 ? -2.425 -5.887 -20.309 1.00 76.19 569 PRO A C 1
ATOM 4484 O O . PRO A 1 569 ? -2.909 -6.523 -19.376 1.00 76.19 569 PRO A O 1
ATOM 4487 N N . THR A 1 570 ? -1.395 -6.365 -21.015 1.00 84.12 570 THR A N 1
ATOM 4488 C CA . THR A 1 570 ? -0.685 -7.608 -20.675 1.00 84.12 570 THR A CA 1
ATOM 4489 C C . THR A 1 570 ? 0.514 -7.376 -19.757 1.00 84.12 570 THR A C 1
ATOM 4491 O O . THR A 1 570 ? 0.998 -8.320 -19.134 1.00 84.12 570 THR A O 1
ATOM 4494 N N . LEU A 1 571 ? 0.980 -6.129 -19.643 1.00 85.62 571 LEU A N 1
ATOM 4495 C CA . LEU A 1 571 ? 2.139 -5.774 -18.839 1.00 85.62 571 LEU A CA 1
ATOM 4496 C C . LEU A 1 571 ? 1.796 -5.815 -17.349 1.00 85.62 571 LEU A C 1
ATOM 4498 O O . LEU A 1 571 ? 0.851 -5.174 -16.896 1.00 85.62 571 LEU A O 1
ATOM 4502 N N . GLY A 1 572 ? 2.600 -6.527 -16.565 1.00 89.31 572 GLY A N 1
ATOM 4503 C CA . GLY A 1 572 ? 2.462 -6.531 -15.116 1.00 89.31 572 GLY A CA 1
ATOM 4504 C C . GLY A 1 572 ? 3.712 -7.020 -14.402 1.00 89.31 572 GLY A C 1
ATOM 4505 O O . GLY A 1 572 ? 4.450 -7.859 -14.915 1.00 89.31 572 GLY A O 1
ATOM 4506 N N . VAL A 1 573 ? 3.913 -6.545 -13.178 1.00 92.81 573 VAL A N 1
ATOM 4507 C CA . VAL A 1 573 ? 5.001 -6.951 -12.284 1.00 92.81 573 VAL A CA 1
ATOM 4508 C C . VAL A 1 573 ? 4.461 -7.936 -11.257 1.00 92.81 573 VAL A C 1
ATOM 4510 O O . VAL A 1 573 ? 3.532 -7.626 -10.508 1.00 92.81 573 VAL A O 1
ATOM 4513 N N . TYR A 1 574 ? 5.018 -9.148 -11.254 1.00 95.56 574 TYR A N 1
ATOM 4514 C CA . TYR A 1 574 ? 4.650 -10.168 -10.279 1.00 95.56 574 TYR A CA 1
ATOM 4515 C C . TYR A 1 574 ? 4.912 -9.681 -8.855 1.00 95.56 574 TYR A C 1
ATOM 4517 O O . TYR A 1 574 ? 5.882 -8.969 -8.583 1.00 95.56 574 TYR A O 1
ATOM 4525 N N . ASN A 1 575 ? 4.069 -10.123 -7.926 1.00 96.75 575 ASN A N 1
ATOM 4526 C CA . ASN A 1 575 ? 4.344 -9.963 -6.510 1.00 96.75 575 ASN A CA 1
ATOM 4527 C C . ASN A 1 575 ? 5.636 -10.706 -6.122 1.00 96.75 575 ASN A C 1
ATOM 4529 O O . ASN A 1 575 ? 6.121 -11.589 -6.834 1.00 96.75 575 ASN A O 1
ATOM 4533 N N . MET A 1 576 ? 6.193 -10.336 -4.967 1.00 96.06 576 MET A N 1
ATOM 4534 C CA . MET A 1 576 ? 7.465 -10.865 -4.478 1.00 96.06 576 MET A CA 1
ATOM 4535 C C . MET A 1 576 ? 7.493 -12.403 -4.501 1.00 96.06 576 MET A C 1
ATOM 4537 O O . MET A 1 576 ? 6.608 -13.068 -3.952 1.00 96.06 576 MET A O 1
ATOM 4541 N N . GLY A 1 577 ? 8.537 -12.950 -5.131 1.00 96.94 577 GLY A N 1
ATOM 4542 C CA . GLY A 1 577 ? 8.818 -14.383 -5.170 1.00 96.94 577 GLY A CA 1
ATOM 4543 C C . GLY A 1 577 ? 9.224 -14.936 -3.801 1.00 96.94 577 GLY A C 1
ATOM 4544 O O . GLY A 1 577 ? 8.832 -14.428 -2.750 1.00 96.94 577 GLY A O 1
ATOM 4545 N N . ARG A 1 578 ? 10.045 -15.985 -3.795 1.00 97.94 578 ARG A N 1
ATOM 4546 C CA . ARG A 1 578 ? 10.573 -16.559 -2.554 1.00 97.94 578 ARG A CA 1
ATOM 4547 C C . ARG A 1 578 ? 11.355 -15.511 -1.765 1.00 97.94 578 ARG A C 1
ATOM 4549 O O . ARG A 1 578 ? 12.376 -15.014 -2.236 1.00 97.94 578 ARG A O 1
ATOM 4556 N N . ASN A 1 579 ? 10.914 -15.248 -0.539 1.00 97.38 579 ASN A N 1
ATOM 4557 C CA . ASN A 1 579 ? 11.542 -14.288 0.360 1.00 97.38 579 ASN A CA 1
ATOM 4558 C C . ASN A 1 579 ? 11.895 -14.956 1.691 1.00 97.38 579 ASN A C 1
ATOM 4560 O O . ASN A 1 579 ? 11.017 -15.496 2.362 1.00 97.38 579 ASN A O 1
ATOM 4564 N N . ILE A 1 580 ? 13.170 -14.899 2.080 1.00 97.81 580 ILE A N 1
ATOM 4565 C CA . ILE A 1 580 ? 13.669 -15.430 3.352 1.00 97.81 580 ILE A CA 1
ATOM 4566 C C . ILE A 1 580 ? 14.165 -14.258 4.190 1.00 97.81 580 ILE A C 1
ATOM 4568 O O . ILE A 1 580 ? 15.056 -13.518 3.783 1.00 97.81 580 ILE A O 1
ATOM 4572 N N . SER A 1 581 ? 13.585 -14.099 5.371 1.00 97.69 581 SER A N 1
ATOM 4573 C CA . SER A 1 581 ? 13.891 -13.023 6.304 1.00 97.69 581 SER A CA 1
ATOM 4574 C C . SER A 1 581 ? 14.506 -13.580 7.582 1.00 97.69 581 SER A C 1
ATOM 4576 O O . SER A 1 581 ? 14.035 -14.577 8.133 1.00 97.69 581 SER A O 1
ATOM 4578 N N . PHE A 1 582 ? 15.542 -12.899 8.064 1.00 97.94 582 PHE A N 1
ATOM 4579 C CA . PHE A 1 582 ? 16.223 -13.192 9.320 1.00 97.94 582 PHE A CA 1
ATOM 4580 C C . PHE A 1 582 ? 15.955 -12.044 10.291 1.00 97.94 582 PHE A C 1
ATOM 4582 O O . PHE A 1 582 ? 16.175 -10.881 9.964 1.00 97.94 582 PHE A O 1
ATOM 4589 N N . GLY A 1 583 ? 15.458 -12.370 11.478 1.00 97.00 583 GLY A N 1
ATOM 4590 C CA . GLY A 1 583 ? 15.118 -11.409 12.516 1.00 97.00 583 GLY A CA 1
ATOM 4591 C C . GLY A 1 583 ? 15.975 -11.612 13.754 1.00 97.00 583 GLY A C 1
ATOM 4592 O O . GLY A 1 583 ? 16.092 -12.729 14.263 1.00 97.00 583 GLY A O 1
ATOM 4593 N N . VAL A 1 584 ? 16.534 -10.514 14.256 1.00 96.56 584 VAL A N 1
ATOM 4594 C CA . VAL A 1 584 ? 17.219 -10.444 15.547 1.00 96.56 584 VAL A CA 1
ATOM 4595 C C . VAL A 1 584 ? 16.625 -9.281 16.329 1.00 96.56 584 VAL A C 1
ATOM 4597 O O . VAL A 1 584 ? 16.601 -8.154 15.842 1.00 96.56 584 VAL A O 1
ATOM 4600 N N . TYR A 1 585 ? 16.144 -9.545 17.540 1.00 95.31 585 TYR A N 1
ATOM 4601 C CA . TYR A 1 585 ? 15.596 -8.520 18.425 1.00 95.31 585 TYR A CA 1
ATOM 4602 C C . TYR A 1 585 ? 16.263 -8.582 19.801 1.00 95.31 585 TYR A C 1
ATOM 4604 O O . TYR A 1 585 ? 16.264 -9.625 20.464 1.00 95.31 585 TYR A O 1
ATOM 4612 N N . ILE A 1 586 ? 16.827 -7.442 20.211 1.00 93.31 586 ILE A N 1
ATOM 4613 C CA . ILE A 1 586 ? 17.573 -7.253 21.459 1.00 93.31 586 ILE A CA 1
ATOM 4614 C C . ILE A 1 586 ? 16.936 -6.076 22.211 1.00 93.31 586 ILE A C 1
ATOM 4616 O O . ILE A 1 586 ? 17.238 -4.924 21.904 1.00 93.31 586 ILE A O 1
ATOM 4620 N N . PRO A 1 587 ? 16.039 -6.319 23.179 1.00 88.12 587 PRO A N 1
ATOM 4621 C CA . PRO A 1 587 ? 15.460 -5.244 23.973 1.00 88.12 587 PRO A CA 1
ATOM 4622 C C . PRO A 1 587 ? 16.509 -4.693 24.943 1.00 88.12 587 PRO A C 1
ATOM 4624 O O . PRO A 1 587 ? 16.888 -5.371 25.895 1.00 88.12 587 PRO A O 1
ATOM 4627 N N . LEU A 1 588 ? 16.985 -3.470 24.719 1.00 85.38 588 LEU A N 1
ATOM 4628 C CA . LEU A 1 588 ? 17.924 -2.814 25.627 1.00 85.38 588 LEU A CA 1
ATOM 4629 C C . LEU A 1 588 ? 17.155 -2.153 26.773 1.00 85.38 588 LEU A C 1
ATOM 4631 O O . LEU A 1 588 ? 16.394 -1.213 26.561 1.00 85.38 588 LEU A O 1
ATOM 4635 N N . GLN A 1 589 ? 17.361 -2.636 27.997 1.00 76.94 589 GLN A N 1
ATOM 4636 C CA . GLN A 1 589 ? 16.906 -1.943 29.200 1.00 76.94 589 GLN A CA 1
ATOM 4637 C C . GLN A 1 589 ? 18.061 -1.119 29.763 1.00 76.94 589 GLN A C 1
ATOM 4639 O O . GLN A 1 589 ? 18.981 -1.658 30.378 1.00 76.94 589 GL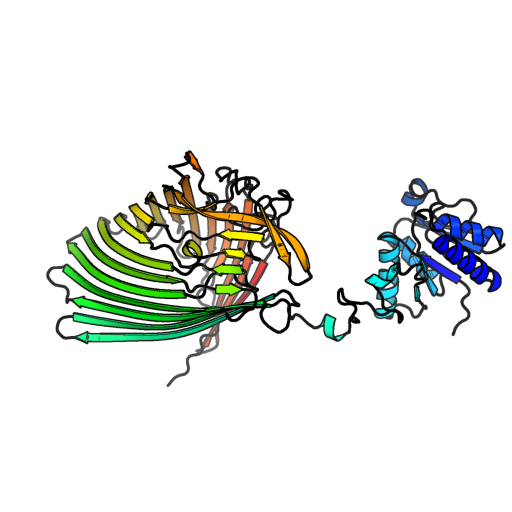N A O 1
ATOM 4644 N N . ILE A 1 590 ? 18.005 0.198 29.567 1.00 74.44 590 ILE A N 1
ATOM 4645 C CA . ILE A 1 590 ? 18.861 1.128 30.302 1.00 74.44 590 ILE A CA 1
ATOM 4646 C C . ILE A 1 590 ? 18.230 1.262 31.687 1.00 74.44 590 ILE A C 1
ATOM 4648 O O . ILE A 1 590 ? 17.207 1.929 31.846 1.00 74.44 590 ILE A O 1
ATOM 4652 N N . LYS A 1 591 ? 18.785 0.559 32.679 1.00 66.75 591 LYS A N 1
ATOM 4653 C CA . LYS A 1 591 ? 18.410 0.789 34.078 1.00 66.75 591 LYS A CA 1
ATOM 4654 C C . LYS A 1 591 ? 18.724 2.250 34.412 1.00 66.75 591 LYS A C 1
ATOM 4656 O O . LYS A 1 591 ? 19.849 2.684 34.171 1.00 66.75 591 LYS A O 1
ATOM 4661 N N . LYS A 1 592 ? 17.727 2.982 34.909 1.00 47.91 592 LYS A N 1
ATOM 4662 C CA . LYS A 1 592 ? 17.964 4.238 35.625 1.00 47.91 592 LYS A CA 1
ATOM 4663 C C . LYS A 1 592 ? 18.538 3.947 37.001 1.00 47.91 592 LYS A C 1
ATOM 4665 O O . LYS A 1 592 ? 18.135 2.909 37.580 1.00 47.91 592 LYS A O 1
#

Sequence (592 aa):
MNKLNSVCVYCGSNFNGDPELRKAIKQLADVLVKQNIKMVYGGGSVGVMGVIADDILQAGGTVTGVIPQFLMDKEVGHKGVTEMIITENMHQRKQKMADLSDGFIILPGGFGTLEEFFEVLTWLQLGLHNKPIGVLNVNGFYDPLFDASGNYVRDNGTVFTQSDYKNRTLEFPRQDIRHYKIGWNSNFILPDGQLKVDLGYQKNQRRELDNADPTLFFDLDTYSADLKYYLEESNGWQPVFGLSGDAGISTNKGTEFLVPAYDTYGIGAFAYIKKTWDKNTFSAGLRYDYRTNSGKGLVDAGVTRFTPFTNQFSNISGAAGYTHEFSDHVNFQTNAGTAFRAPNPAELGSNGVHEGTFRYEVGNPNLKPERSYQVDATLEYDNNFITGSLGIYENYIHDFIYAANKKGDNITVIDAAGNPQLYPVYRYGQVNANLSGFEGSLTLHPVSFIHFENIFGYTYAQNTTLDKPLSFIPAGSLRNTLRFEPKIKKTTNSYVYVGIENAFTQTRFDADFETPTSGYTLLNAGIGTTLKLKNQPLRLSISANNLLNKAYYDALSRYKPGRLDQTNPTLGVYNMGRNISFGVYIPLQIKK